Protein AF-A0A494RD10-F1 (afdb_monomer_lite)

Sequence (388 aa):
MNKKLLAGLNESQRDALVPYYLHHVIPGRGLGALASKIKTAEDLYEYLLLDPKVSGQIKTSRIAEAVASTQLYLHRCREQLEPDTVQSAMENASRENGYFSRWNAYNKRYSTWAGLQRLLYYPASYIDPELRYSKTQLFEELETAINQGRITEERAEQAFSQYVSGLRKVLDIRYDAGYQVEPAGERGVAYFLGSIPSTPGEYYWRRVDKTDYGDNSRVRNPASWSQWLKIDAPLQPMQGTVPAIVYFANRLHVLCIHEYPSDAINVGSEVGTLAQAKNIRELQIATLRPNGQWNIRNWPVGINVDGVFAAELRNDLQDPAPKLGVFTRTSKGINVIRFSKILQALDSPEDIIISGVAYNNRNFPDYYDIPVLQPLVWQPPVPPVYIF

pLDDT: mean 82.88, std 15.18, range [37.0, 96.94]

Secondary structure (DSSP, 8-state):
--HHHHHHHHHHHHHHHHHHIIIIITGGGT-GGGTTT--SHHHHHHHHTS-TT--TT----HHHHHHHHHHHHHHHHHTT-STT--HHHHHHHHSTTSTTTTIIIIITSHHHHHHHHHHHH-GGGG--GGG-SS--HHHHHHHHHHTSSS--HHHHHHHHHHHHHHHHHHHTPEEEEEEEPSSTTTTS-EEEEEE-TTSTT-EEEEEE----S-TT--S--GGGBPPPEE--S---PPTT-PPEEEEETTEEEEEEEEEEEEEEEEEEETTEEEEEEEEEEEEEEEEE-TTS-EEEEEEE--S--SEEEEEEEE-BTTB-S-EEEEEEEETTEEEEEEE-TT--B-S-TTS-B--------EEETTTEEEEEE-PEEP-PPPPP----

Radius of gyration: 34.54 Å; chains: 1; bounding box: 75×84×114 Å

Foldseek 3Di:
DDLVVQQVVLLVVLVVVQQCCLPPVLVVVPPPPLNVVQRDQVSVCLVVVHRSNDTSPDDDDPVRSVLSSVLSVVVCVLVVVDPPPPVVVSCQQCPVVHVVVCCVQAVSDPVSVVVVVCCVVPVVVVDDVVPDPQDDPLVVQLVVQCPPPDHDPVSNVVSVVSSVVVVVLQVQWDWAAKEFEPVPDPFTKMKTKTDRPVDPQKIWMKIFHGAPPDDPPPDGDPVRIHGIDTQPDRDAADPPEGWEWEQDLNKIKIKHKHKDFDDWDFDDDPPDTDTDTDIFIWMWIWIQDPVRHIDIDIGGLVDDFPYKYWAWEADPVVDRAIWIWIWTQDPVAIFTWTAHSVRDTPDHNPPGHDDDDDFDFDAPVPPDRHTYHYHDYDDPDDPPPPPD

Structure (mmCIF, N/CA/C/O backbone):
data_AF-A0A494RD10-F1
#
_entry.id   AF-A0A494RD10-F1
#
loop_
_atom_site.group_PDB
_atom_site.id
_atom_site.type_symbol
_atom_site.label_atom_id
_atom_site.label_alt_id
_atom_site.label_comp_id
_atom_site.label_asym_id
_atom_site.label_entity_id
_atom_site.label_seq_id
_atom_site.pdbx_PDB_ins_code
_atom_site.Cartn_x
_atom_site.Cartn_y
_atom_site.Cartn_z
_atom_site.occupancy
_atom_site.B_iso_or_equiv
_atom_site.auth_seq_id
_atom_site.auth_comp_id
_atom_site.auth_asym_id
_atom_site.auth_atom_id
_atom_site.pdbx_PDB_model_num
ATOM 1 N N . MET A 1 1 ? 27.546 -16.273 -54.805 1.00 58.44 1 MET A N 1
ATOM 2 C CA . MET A 1 1 ? 28.533 -15.328 -54.231 1.00 58.44 1 MET A CA 1
ATOM 3 C C . MET A 1 1 ? 29.003 -15.871 -52.883 1.00 58.44 1 MET A C 1
ATOM 5 O O . MET A 1 1 ? 28.160 -16.217 -52.061 1.00 58.44 1 MET A O 1
ATOM 9 N N . ASN A 1 2 ? 30.311 -16.058 -52.682 1.00 83.56 2 ASN A N 1
ATOM 10 C CA . ASN A 1 2 ? 30.854 -16.709 -51.484 1.00 83.56 2 ASN A CA 1
ATOM 11 C C . ASN A 1 2 ? 30.724 -15.774 -50.263 1.00 83.56 2 ASN A C 1
ATOM 13 O O . ASN A 1 2 ? 31.417 -14.763 -50.181 1.00 83.56 2 ASN A O 1
ATOM 17 N N . LYS A 1 3 ? 29.827 -16.100 -49.320 1.00 80.94 3 LYS A N 1
ATOM 18 C CA . LYS A 1 3 ? 29.556 -15.285 -48.117 1.00 80.94 3 LYS A CA 1
ATOM 19 C C . LYS A 1 3 ? 30.811 -15.039 -47.272 1.00 80.94 3 LYS A C 1
ATOM 21 O O . LYS A 1 3 ? 30.938 -13.974 -46.682 1.00 80.94 3 LYS A O 1
ATOM 26 N N . LYS A 1 4 ? 31.747 -15.994 -47.254 1.00 83.94 4 LYS A N 1
ATOM 27 C CA . LYS A 1 4 ? 33.015 -15.883 -46.523 1.00 83.94 4 LYS A CA 1
ATOM 28 C C . LYS A 1 4 ? 33.962 -14.872 -47.177 1.00 83.94 4 LYS A C 1
ATOM 30 O O . LYS A 1 4 ? 34.596 -14.099 -46.472 1.00 83.94 4 LYS A O 1
ATOM 35 N N . LEU A 1 5 ? 34.003 -14.841 -48.512 1.00 87.00 5 LEU A N 1
ATOM 36 C CA . LEU A 1 5 ? 34.781 -13.857 -49.274 1.00 87.00 5 LEU A CA 1
ATOM 37 C C . LEU A 1 5 ? 34.260 -12.433 -49.025 1.00 87.00 5 LEU A C 1
ATOM 39 O O . LEU A 1 5 ? 35.040 -11.538 -48.731 1.00 87.00 5 LEU A O 1
ATOM 43 N N . LEU A 1 6 ? 32.940 -12.235 -49.103 1.00 87.38 6 LEU A N 1
ATOM 44 C CA . LEU A 1 6 ? 32.309 -10.936 -48.841 1.00 87.38 6 LEU A CA 1
ATOM 45 C C . LEU A 1 6 ? 32.552 -10.438 -47.413 1.00 87.38 6 LEU A C 1
ATOM 47 O O . LEU A 1 6 ? 32.865 -9.267 -47.227 1.00 87.38 6 LEU A O 1
ATOM 51 N N . ALA A 1 7 ? 32.430 -11.320 -46.416 1.00 87.94 7 ALA A N 1
ATOM 52 C CA . ALA A 1 7 ? 32.723 -10.972 -45.029 1.00 87.94 7 ALA A CA 1
ATOM 53 C C . ALA A 1 7 ? 34.183 -10.516 -44.862 1.00 87.94 7 ALA A C 1
ATOM 55 O O . ALA A 1 7 ? 34.418 -9.463 -44.279 1.00 87.94 7 ALA A O 1
ATOM 56 N N . GLY A 1 8 ? 35.139 -11.241 -45.459 1.00 90.12 8 GLY A N 1
ATOM 57 C CA . GLY A 1 8 ? 36.556 -10.866 -45.419 1.00 90.12 8 GLY A CA 1
ATOM 58 C C . GLY A 1 8 ? 36.870 -9.546 -46.135 1.00 90.12 8 GLY A C 1
ATOM 59 O O . GLY A 1 8 ? 37.685 -8.764 -45.650 1.00 90.12 8 GLY A O 1
ATOM 60 N N . LEU A 1 9 ? 36.195 -9.256 -47.256 1.00 90.81 9 LEU A N 1
ATOM 61 C CA . LEU A 1 9 ? 36.323 -7.968 -47.949 1.00 90.81 9 LEU A CA 1
ATOM 62 C C . LEU A 1 9 ? 35.799 -6.807 -47.096 1.00 90.81 9 LEU A C 1
ATOM 64 O O . LEU A 1 9 ? 36.468 -5.782 -47.001 1.00 90.81 9 LEU A O 1
ATOM 68 N N . ASN A 1 10 ? 34.643 -6.970 -46.450 1.00 90.56 10 ASN A N 1
ATOM 69 C CA . ASN A 1 10 ? 34.075 -5.944 -45.572 1.00 90.56 10 ASN A CA 1
ATOM 70 C C . ASN A 1 10 ? 34.966 -5.684 -44.348 1.00 90.56 10 ASN A C 1
ATOM 72 O O . ASN A 1 10 ? 35.159 -4.532 -43.969 1.00 90.56 10 ASN A O 1
ATOM 76 N N . GLU A 1 11 ? 35.536 -6.734 -43.753 1.00 92.00 11 GLU A N 1
ATOM 77 C CA . GLU A 1 11 ? 36.490 -6.613 -42.643 1.00 92.00 11 GLU A CA 1
ATOM 78 C C . GLU A 1 11 ? 37.768 -5.889 -43.087 1.00 92.00 11 GLU A C 1
ATOM 80 O O . GLU A 1 11 ? 38.191 -4.946 -42.427 1.00 92.00 11 GLU A O 1
ATOM 85 N N . SER A 1 12 ? 38.311 -6.220 -44.264 1.00 92.19 12 SER A N 1
ATOM 86 C CA . SER A 1 12 ? 39.482 -5.522 -44.821 1.00 92.19 12 SER A CA 1
ATOM 87 C C . SER A 1 12 ? 39.195 -4.045 -45.130 1.00 92.19 12 SER A C 1
ATOM 89 O O . SER A 1 12 ? 40.034 -3.181 -44.885 1.00 92.19 12 SER A O 1
ATOM 91 N N . GLN A 1 13 ? 38.002 -3.729 -45.649 1.00 92.75 13 GLN A N 1
ATOM 92 C CA . GLN A 1 13 ? 37.574 -2.344 -45.882 1.00 92.75 13 GLN A CA 1
ATOM 93 C C . GLN A 1 13 ? 37.450 -1.567 -44.572 1.00 92.75 13 GLN A C 1
ATOM 95 O O . GLN A 1 13 ? 37.947 -0.450 -44.473 1.00 92.75 13 GLN A O 1
ATOM 100 N N . ARG A 1 14 ? 36.817 -2.157 -43.558 1.00 92.69 14 ARG A N 1
ATOM 101 C CA . ARG A 1 14 ? 36.695 -1.592 -42.210 1.00 92.69 14 ARG A CA 1
ATOM 102 C C . ARG A 1 14 ? 38.068 -1.319 -41.594 1.00 92.69 14 ARG A C 1
ATOM 104 O O . ARG A 1 14 ? 38.297 -0.210 -41.117 1.00 92.69 14 ARG A O 1
ATOM 111 N N . ASP A 1 15 ? 38.986 -2.280 -41.673 1.00 92.50 15 ASP A N 1
ATOM 112 C CA . ASP A 1 15 ? 40.338 -2.172 -41.112 1.00 92.50 15 ASP A CA 1
ATOM 113 C C . ASP A 1 15 ? 41.172 -1.073 -41.792 1.00 92.50 15 ASP A C 1
ATOM 115 O O . ASP A 1 15 ? 42.041 -0.482 -41.156 1.00 92.50 15 ASP A O 1
ATOM 119 N N . ALA A 1 16 ? 40.875 -0.736 -43.052 1.00 93.44 16 ALA A N 1
ATOM 120 C CA . ALA A 1 16 ? 41.459 0.416 -43.740 1.00 93.44 16 ALA A CA 1
ATOM 121 C C . ALA A 1 16 ? 40.743 1.742 -43.406 1.00 93.44 16 ALA A C 1
ATOM 123 O O . ALA A 1 16 ? 41.389 2.773 -43.202 1.00 93.44 16 ALA A O 1
ATOM 124 N N . LEU A 1 17 ? 39.407 1.731 -43.343 1.00 93.94 17 LEU A N 1
ATOM 125 C CA . LEU A 1 17 ? 38.590 2.930 -43.140 1.00 93.94 17 LEU A CA 1
ATOM 126 C C . LEU A 1 17 ? 38.679 3.481 -41.716 1.00 93.94 17 LEU A C 1
ATOM 128 O O . LEU A 1 17 ? 38.661 4.698 -41.552 1.00 93.94 17 LEU A O 1
ATOM 132 N N . VAL A 1 18 ? 38.789 2.631 -40.692 1.00 94.31 18 VAL A N 1
ATOM 133 C CA . VAL A 1 18 ? 38.842 3.074 -39.288 1.00 94.31 18 VAL A CA 1
ATOM 134 C C . VAL A 1 18 ? 40.085 3.934 -39.011 1.00 94.31 18 VAL A C 1
ATOM 136 O O . VAL A 1 18 ? 39.915 5.072 -38.564 1.00 94.31 18 VAL A O 1
ATOM 139 N N . PRO A 1 19 ? 41.323 3.492 -39.327 1.00 93.56 19 PRO A N 1
ATOM 140 C CA . PRO A 1 19 ? 42.505 4.340 -39.196 1.00 93.56 19 PRO A CA 1
ATOM 141 C C . PRO A 1 19 ? 42.425 5.600 -40.059 1.00 93.56 19 PRO A C 1
ATOM 143 O O . PRO A 1 19 ? 42.775 6.678 -39.580 1.00 93.56 19 PRO A O 1
ATOM 146 N N . TYR A 1 20 ? 41.934 5.494 -41.299 1.00 93.94 20 TYR A N 1
ATOM 147 C CA . TYR A 1 20 ? 41.778 6.649 -42.185 1.00 93.94 20 TYR A CA 1
ATOM 148 C C . TYR A 1 20 ? 40.839 7.707 -41.586 1.00 93.94 20 TYR A C 1
ATOM 150 O O . TYR A 1 20 ? 41.172 8.892 -41.550 1.00 93.94 20 TYR A O 1
ATOM 158 N N . TYR A 1 21 ? 39.688 7.281 -41.062 1.00 93.00 21 TYR A N 1
ATOM 159 C CA . TYR A 1 21 ? 38.696 8.165 -40.458 1.00 93.00 21 TYR A CA 1
ATOM 160 C C . TYR A 1 21 ? 39.247 8.868 -39.211 1.00 93.00 21 TYR A C 1
ATOM 162 O O . TYR A 1 21 ? 39.090 10.082 -39.071 1.00 93.00 21 TYR A O 1
ATOM 170 N N . LEU A 1 22 ? 39.951 8.128 -38.346 1.00 92.94 22 LEU A N 1
ATOM 171 C CA . LEU A 1 22 ? 40.599 8.671 -37.149 1.00 92.94 22 LEU A CA 1
ATOM 172 C C . LEU A 1 22 ? 41.666 9.726 -37.485 1.00 92.94 22 LEU A C 1
ATOM 174 O O . LEU A 1 22 ? 41.687 10.785 -36.865 1.00 92.94 22 LEU A O 1
ATOM 178 N N . HIS A 1 23 ? 42.529 9.470 -38.474 1.00 91.38 23 HIS A N 1
ATOM 179 C CA . HIS A 1 23 ? 43.667 10.350 -38.771 1.00 91.38 23 HIS A CA 1
ATOM 180 C C . HIS A 1 23 ? 43.315 11.539 -39.668 1.00 91.38 23 HIS A C 1
ATOM 182 O O . HIS A 1 23 ? 43.896 12.610 -39.509 1.00 91.38 23 HIS A O 1
ATOM 188 N N . HIS A 1 24 ? 42.390 11.370 -40.616 1.00 89.62 24 HIS A N 1
ATOM 189 C CA . HIS A 1 24 ? 42.129 12.385 -41.640 1.00 89.62 24 HIS A CA 1
ATOM 190 C C . HIS A 1 24 ? 40.768 13.068 -41.504 1.00 89.62 24 HIS A C 1
ATOM 192 O O . HIS A 1 24 ? 40.655 14.247 -41.833 1.00 89.62 24 HIS A O 1
ATOM 198 N N . VAL A 1 25 ? 39.737 12.372 -41.011 1.00 91.12 25 VAL A N 1
ATOM 199 C CA . VAL A 1 25 ? 38.366 12.913 -40.983 1.00 91.12 25 VAL A CA 1
ATOM 200 C C . VAL A 1 25 ? 38.043 13.573 -39.645 1.00 91.12 25 VAL A C 1
ATOM 202 O O . VAL A 1 25 ? 37.532 14.692 -39.633 1.00 91.12 25 VAL A O 1
ATOM 205 N N . ILE A 1 26 ? 38.368 12.932 -38.516 1.00 91.38 26 ILE A N 1
ATOM 206 C CA . ILE A 1 26 ? 38.099 13.475 -37.171 1.00 91.38 26 ILE A CA 1
ATOM 207 C C . ILE A 1 26 ? 38.718 14.872 -36.957 1.00 91.38 26 ILE A C 1
ATOM 209 O O . ILE A 1 26 ? 37.979 15.761 -36.519 1.00 91.38 26 ILE A O 1
ATOM 213 N N . PRO A 1 27 ? 39.997 15.137 -37.311 1.00 87.62 27 PRO A N 1
ATOM 214 C CA . PRO A 1 27 ? 40.589 16.466 -37.126 1.00 87.62 27 PRO A CA 1
ATOM 215 C C . PRO A 1 27 ? 39.910 17.561 -37.961 1.00 87.62 27 PRO A C 1
ATOM 217 O O . PRO A 1 27 ? 39.819 18.705 -37.521 1.00 87.62 27 PRO A O 1
ATOM 220 N N . GLY A 1 28 ? 39.398 17.215 -39.149 1.00 85.44 28 GLY A N 1
ATOM 221 C CA . GLY A 1 28 ? 38.741 18.145 -40.073 1.00 85.44 28 GLY A CA 1
ATOM 222 C C . GLY A 1 28 ? 37.249 18.378 -39.805 1.00 85.44 28 GLY A C 1
ATOM 223 O O . GLY A 1 28 ? 36.651 19.252 -40.425 1.00 85.44 28 GLY A O 1
ATOM 224 N N . ARG A 1 29 ? 36.627 17.627 -38.884 1.00 85.69 29 ARG A N 1
ATOM 225 C CA . ARG A 1 29 ? 35.170 17.654 -38.639 1.00 85.69 29 ARG A CA 1
ATOM 226 C C . ARG A 1 29 ? 34.706 18.814 -37.741 1.00 85.69 29 ARG A C 1
ATOM 228 O O . ARG A 1 29 ? 33.520 18.919 -37.446 1.00 85.69 29 ARG A O 1
ATOM 235 N N . GLY A 1 30 ? 35.618 19.679 -37.290 1.00 83.12 30 GLY A N 1
ATOM 236 C CA . GLY A 1 30 ? 35.273 20.849 -36.470 1.00 83.12 30 GLY A CA 1
ATOM 237 C C . GLY A 1 30 ? 34.818 20.509 -35.044 1.00 83.12 30 GLY A C 1
ATOM 238 O O . GLY A 1 30 ? 34.030 21.243 -34.463 1.00 83.12 30 GLY A O 1
ATOM 239 N N . LEU A 1 31 ? 35.308 19.404 -34.467 1.00 82.69 31 LEU A N 1
ATOM 240 C CA . LEU A 1 31 ? 34.894 18.907 -33.141 1.00 82.69 31 LEU A CA 1
ATOM 241 C C . LEU A 1 31 ? 35.608 19.588 -31.954 1.00 82.69 31 LEU A C 1
ATOM 243 O O . LEU A 1 31 ? 35.460 19.159 -30.810 1.00 82.69 31 LEU A O 1
ATOM 247 N N . GLY A 1 32 ? 36.422 20.617 -32.204 1.00 84.56 32 GLY A N 1
ATOM 248 C CA . GLY A 1 32 ? 37.164 21.337 -31.166 1.00 84.56 32 GLY A CA 1
ATOM 249 C C . GLY A 1 32 ? 38.011 20.410 -30.282 1.00 84.56 32 GLY A C 1
ATOM 250 O O . GLY A 1 32 ? 38.731 19.544 -30.778 1.00 84.56 32 GLY A O 1
ATOM 251 N N . ALA A 1 33 ? 37.899 20.567 -28.960 1.00 82.81 33 ALA A N 1
ATOM 252 C CA . ALA A 1 33 ? 38.636 19.771 -27.974 1.00 82.81 33 ALA A CA 1
ATOM 253 C C . ALA A 1 33 ? 38.238 18.281 -27.929 1.00 82.81 33 ALA A C 1
ATOM 255 O O . ALA A 1 33 ? 38.938 17.487 -27.305 1.00 82.81 33 ALA A O 1
ATOM 256 N N . LEU A 1 34 ? 37.134 17.877 -28.570 1.00 83.81 34 LEU A N 1
ATOM 257 C CA . LEU A 1 34 ? 36.736 16.469 -28.655 1.00 83.81 34 LEU A CA 1
ATOM 258 C C . LEU A 1 34 ? 37.581 15.701 -29.684 1.00 83.81 34 LEU A C 1
ATOM 260 O O . LEU A 1 34 ? 37.866 14.524 -29.479 1.00 83.81 34 LEU A O 1
ATOM 264 N N . ALA A 1 35 ? 38.056 16.365 -30.747 1.00 86.25 35 ALA A N 1
ATOM 265 C CA . ALA A 1 35 ? 38.885 15.730 -31.778 1.00 86.25 35 ALA A CA 1
ATOM 266 C C . ALA A 1 35 ? 40.184 15.138 -31.207 1.00 86.25 35 ALA A C 1
ATOM 268 O O . ALA A 1 35 ? 40.652 14.107 -31.676 1.00 86.25 35 ALA A O 1
ATOM 269 N N . SER A 1 36 ? 40.753 15.758 -30.167 1.00 85.94 36 SER A N 1
ATOM 270 C CA . SER A 1 36 ? 41.973 15.272 -29.513 1.00 85.94 36 SER A CA 1
ATOM 271 C C . SER A 1 36 ? 41.735 14.098 -28.558 1.00 85.94 36 SER A C 1
ATOM 273 O O . SER A 1 36 ? 42.706 13.461 -28.147 1.00 85.94 36 SER A O 1
ATOM 275 N N . LYS A 1 37 ? 40.476 13.804 -28.206 1.00 87.75 37 LYS A N 1
ATOM 276 C CA . LYS A 1 37 ? 40.092 12.681 -27.337 1.00 87.75 37 LYS A CA 1
ATOM 277 C C . LYS A 1 37 ? 39.806 11.399 -28.120 1.00 87.75 37 LYS A C 1
ATOM 279 O O . LYS A 1 37 ? 40.007 10.325 -27.576 1.00 87.75 37 LYS A O 1
ATOM 284 N N . ILE A 1 38 ? 39.390 11.502 -29.383 1.00 91.00 38 ILE A N 1
ATOM 285 C CA . ILE A 1 38 ? 39.051 10.348 -30.226 1.00 91.00 38 ILE A CA 1
ATOM 286 C C . ILE A 1 38 ? 40.318 9.835 -30.922 1.00 91.00 38 ILE A C 1
ATOM 288 O O . ILE A 1 38 ? 40.734 10.392 -31.937 1.00 91.00 38 ILE A O 1
ATOM 292 N N . LYS A 1 39 ? 40.952 8.788 -30.379 1.00 90.94 39 LYS A N 1
ATOM 293 C CA . LYS A 1 39 ? 42.218 8.236 -30.910 1.00 90.94 39 LYS A CA 1
ATOM 294 C C . LYS A 1 39 ? 42.152 6.753 -31.248 1.00 90.94 39 LYS A C 1
ATOM 296 O O . LYS A 1 39 ? 42.963 6.268 -32.034 1.00 90.94 39 LYS A O 1
ATOM 301 N N . THR A 1 40 ? 41.222 6.033 -30.642 1.00 93.19 40 THR A N 1
ATOM 302 C CA . THR A 1 40 ? 41.088 4.583 -30.751 1.00 93.19 40 THR A CA 1
ATOM 303 C C . THR A 1 40 ? 39.788 4.199 -31.451 1.00 93.19 40 THR A C 1
ATOM 305 O O . THR A 1 40 ? 38.878 5.009 -31.634 1.00 93.19 40 THR A O 1
ATOM 308 N N . ALA A 1 41 ? 39.697 2.938 -31.869 1.00 90.06 41 ALA A N 1
ATOM 309 C CA . ALA A 1 41 ? 38.466 2.391 -32.431 1.00 90.06 41 ALA A CA 1
ATOM 310 C C . ALA A 1 41 ? 37.336 2.329 -31.383 1.00 90.06 41 ALA A C 1
ATOM 312 O O . ALA A 1 41 ? 36.172 2.469 -31.742 1.00 90.06 41 ALA A O 1
ATOM 313 N N . GLU A 1 42 ? 37.673 2.171 -30.103 1.00 91.50 42 GLU A N 1
ATOM 314 C CA . GLU A 1 42 ? 36.759 2.308 -28.969 1.00 91.50 42 GLU A CA 1
ATOM 315 C C . GLU A 1 42 ? 36.198 3.730 -28.869 1.00 91.50 42 GLU A C 1
ATOM 317 O O . GLU A 1 42 ? 34.984 3.900 -28.810 1.00 91.50 42 GLU A O 1
ATOM 322 N N . ASP A 1 43 ? 37.045 4.759 -28.956 1.00 91.50 43 ASP A N 1
ATOM 323 C CA . ASP A 1 43 ? 36.565 6.149 -28.941 1.00 91.50 43 ASP A CA 1
ATOM 324 C C . ASP A 1 43 ? 35.660 6.437 -30.149 1.00 91.50 43 ASP A C 1
ATOM 326 O O . ASP A 1 43 ? 34.691 7.192 -30.059 1.00 91.50 43 ASP A O 1
ATOM 330 N N . LEU A 1 44 ? 35.960 5.815 -31.295 1.00 91.88 44 LEU A N 1
ATOM 331 C CA . LEU A 1 44 ? 35.130 5.913 -32.490 1.00 91.88 44 LEU A CA 1
ATOM 332 C C . LEU A 1 44 ? 33.775 5.217 -32.308 1.00 91.88 44 LEU A C 1
ATOM 334 O O . LEU A 1 44 ? 32.770 5.754 -32.771 1.00 91.88 44 LEU A O 1
ATOM 338 N N . TYR A 1 45 ? 33.736 4.068 -31.624 1.00 92.75 45 TYR A N 1
ATOM 339 C CA . TYR A 1 45 ? 32.493 3.401 -31.229 1.00 92.75 45 TYR A CA 1
ATOM 340 C C . TYR A 1 45 ? 31.644 4.302 -30.339 1.00 92.75 45 TYR A C 1
ATOM 342 O O . TYR A 1 45 ? 30.461 4.488 -30.608 1.00 92.75 45 TYR A O 1
ATOM 350 N N . GLU A 1 46 ? 32.247 4.890 -29.310 1.00 91.06 46 GLU A N 1
ATOM 351 C CA . GLU A 1 46 ? 31.543 5.777 -28.390 1.00 91.06 46 GLU A CA 1
ATOM 352 C C . GLU A 1 46 ? 30.984 7.015 -29.094 1.00 91.06 46 GLU A C 1
ATOM 354 O O . GLU A 1 46 ? 29.861 7.432 -28.822 1.00 91.06 46 GLU A O 1
ATOM 359 N N . TYR A 1 47 ? 31.747 7.569 -30.035 1.00 90.94 47 TYR A N 1
ATOM 360 C CA . TYR A 1 47 ? 31.369 8.765 -30.772 1.00 90.94 47 TYR A CA 1
ATOM 361 C C . TYR A 1 47 ? 30.335 8.512 -31.881 1.00 90.94 47 TYR A C 1
ATOM 363 O O . TYR A 1 47 ? 29.417 9.311 -32.069 1.00 90.94 47 TYR A O 1
ATOM 371 N N . LEU A 1 48 ? 30.479 7.427 -32.649 1.00 93.12 48 LEU A N 1
ATOM 372 C CA . LEU A 1 48 ? 29.546 7.072 -33.728 1.00 93.12 48 LEU A CA 1
ATOM 373 C C . LEU A 1 48 ? 28.349 6.253 -33.243 1.00 93.12 48 LEU A C 1
ATOM 375 O O . LEU A 1 48 ? 27.388 6.101 -33.996 1.00 93.12 48 LEU A O 1
ATOM 379 N N . LEU A 1 49 ? 28.409 5.726 -32.016 1.00 94.88 49 LEU A N 1
ATOM 380 C CA . LEU A 1 49 ? 27.418 4.830 -31.415 1.00 94.88 49 LEU A CA 1
ATOM 381 C C . LEU A 1 49 ? 27.232 3.521 -32.205 1.00 94.88 49 LEU A C 1
ATOM 383 O O . LEU A 1 49 ? 26.169 2.899 -32.149 1.00 94.88 49 LEU A O 1
ATOM 387 N N . LEU A 1 50 ? 28.256 3.131 -32.968 1.00 92.69 50 LEU A N 1
ATOM 388 C CA . LEU A 1 50 ? 28.293 1.971 -33.858 1.00 92.69 50 LEU A CA 1
ATOM 389 C C . LEU A 1 50 ? 29.634 1.277 -33.701 1.00 92.69 50 LEU A C 1
ATOM 391 O O . LEU A 1 50 ? 30.667 1.938 -33.771 1.00 92.69 50 LEU A O 1
ATOM 395 N N . ASP A 1 51 ? 29.629 -0.035 -33.483 1.00 90.94 51 ASP A N 1
ATOM 396 C CA . ASP A 1 51 ? 30.856 -0.780 -33.202 1.00 90.94 51 ASP A CA 1
ATOM 397 C C . ASP A 1 51 ? 31.649 -1.037 -34.501 1.00 90.94 51 ASP A C 1
ATOM 399 O O . ASP A 1 51 ? 31.210 -1.809 -35.362 1.00 90.94 51 ASP A O 1
ATOM 403 N N . PRO A 1 52 ? 32.836 -0.417 -34.671 1.00 88.75 52 PRO A N 1
ATOM 404 C CA . PRO A 1 52 ? 33.653 -0.582 -35.859 1.00 88.75 52 PRO A CA 1
ATOM 405 C C . PRO A 1 52 ? 34.495 -1.866 -35.821 1.00 88.75 52 PRO A C 1
ATOM 407 O O . PRO A 1 52 ? 35.317 -2.054 -36.712 1.00 88.75 52 PRO A O 1
ATOM 410 N N . LYS A 1 53 ? 34.349 -2.741 -34.814 1.00 87.88 53 LYS A N 1
ATOM 411 C CA . LYS A 1 53 ? 35.077 -4.018 -34.680 1.00 87.88 53 LYS A CA 1
ATOM 412 C C . LYS A 1 53 ? 34.203 -5.251 -34.930 1.00 87.88 53 LYS A C 1
ATOM 414 O O . LYS A 1 53 ? 34.707 -6.376 -34.899 1.00 87.88 53 LYS A O 1
ATOM 419 N N . VAL A 1 54 ? 32.927 -5.060 -35.261 1.00 89.00 54 VAL A N 1
ATOM 420 C CA . VAL A 1 54 ? 31.973 -6.132 -35.591 1.00 89.00 54 VAL A CA 1
ATOM 421 C C . VAL A 1 54 ? 32.442 -6.933 -36.812 1.00 89.00 54 VAL A C 1
ATOM 423 O O . VAL A 1 54 ? 32.946 -6.369 -37.786 1.00 89.00 54 VAL A O 1
ATOM 426 N N . SER A 1 55 ? 32.282 -8.260 -36.766 1.00 87.06 55 SER A N 1
ATOM 427 C CA . SER A 1 55 ? 32.628 -9.152 -37.881 1.00 87.06 55 SER A CA 1
ATOM 428 C C . SER A 1 55 ? 31.623 -9.057 -39.031 1.00 87.06 55 SER A C 1
ATOM 430 O O . SER A 1 55 ? 30.431 -8.817 -38.829 1.00 87.06 55 SER A O 1
ATOM 432 N N . GLY A 1 56 ? 32.068 -9.353 -40.255 1.00 83.69 56 GLY A N 1
ATOM 433 C CA . GLY A 1 56 ? 31.224 -9.318 -41.456 1.00 83.69 56 GLY A CA 1
ATO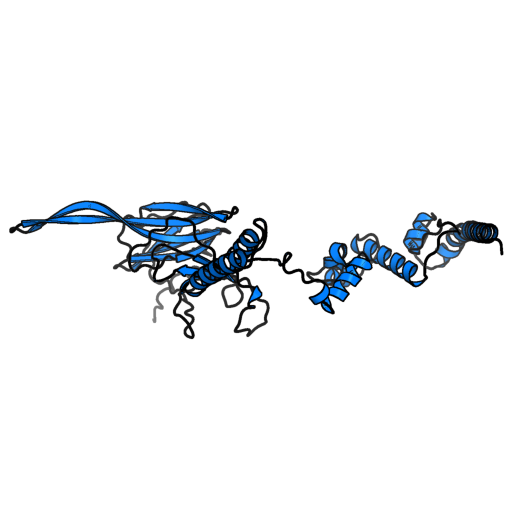M 434 C C . GLY A 1 56 ? 30.128 -10.394 -41.500 1.00 83.69 56 GLY A C 1
ATOM 435 O O . GLY A 1 56 ? 29.372 -10.474 -42.470 1.00 83.69 56 GLY A O 1
ATOM 436 N N . GLN A 1 57 ? 30.051 -11.250 -40.477 1.00 84.50 57 GLN A N 1
ATOM 437 C CA . GLN A 1 57 ? 29.077 -12.337 -40.364 1.00 84.50 57 GLN A CA 1
ATOM 438 C C . GLN A 1 57 ? 27.842 -11.956 -39.537 1.00 84.50 57 GLN A C 1
ATOM 440 O O . GLN A 1 57 ? 26.804 -12.613 -39.664 1.00 84.50 57 GLN A O 1
ATOM 445 N N . ILE A 1 58 ? 27.936 -10.910 -38.710 1.00 86.75 58 ILE A N 1
ATOM 446 C CA . ILE A 1 58 ? 26.835 -10.445 -37.863 1.00 86.75 58 ILE A CA 1
ATOM 447 C C . ILE A 1 58 ? 25.782 -9.754 -38.732 1.00 86.75 58 ILE A C 1
ATOM 449 O O . ILE A 1 58 ? 26.090 -8.992 -39.647 1.00 86.75 58 ILE A O 1
ATOM 453 N N . LYS A 1 59 ? 24.509 -10.050 -38.461 1.00 89.31 59 LYS A N 1
ATOM 454 C CA . LYS A 1 59 ? 23.372 -9.485 -39.189 1.00 89.31 59 LYS A CA 1
ATOM 455 C C . LYS A 1 59 ? 22.464 -8.731 -38.235 1.00 89.31 59 LYS A C 1
ATOM 457 O O . LYS A 1 59 ? 21.976 -9.301 -37.267 1.00 89.31 59 LYS A O 1
ATOM 462 N N . THR A 1 60 ? 22.193 -7.482 -38.580 1.00 92.06 60 THR A N 1
ATOM 463 C CA . THR A 1 60 ? 21.261 -6.590 -37.887 1.00 92.06 60 THR A CA 1
ATOM 464 C C . THR A 1 60 ? 20.338 -5.936 -38.917 1.00 92.06 60 THR A C 1
ATOM 466 O O . THR A 1 60 ? 20.665 -5.872 -40.107 1.00 92.06 60 THR A O 1
ATOM 469 N N . SER A 1 61 ? 19.163 -5.476 -38.490 1.00 95.62 61 SER A N 1
ATOM 470 C CA . SER A 1 61 ? 18.314 -4.630 -39.333 1.00 95.62 61 SER A CA 1
ATOM 471 C C . SER A 1 61 ? 18.690 -3.165 -39.116 1.00 95.62 61 SER A C 1
ATOM 473 O O . SER A 1 61 ? 19.143 -2.791 -38.039 1.00 95.62 61 SER A O 1
ATOM 475 N N . ARG A 1 62 ? 18.460 -2.305 -40.115 1.00 95.12 62 ARG A N 1
ATOM 476 C CA . ARG A 1 62 ? 18.767 -0.867 -39.985 1.00 95.12 62 ARG A CA 1
ATOM 477 C C . ARG A 1 62 ? 18.051 -0.221 -38.795 1.00 95.12 62 ARG A C 1
ATOM 479 O O . ARG A 1 62 ? 18.627 0.622 -38.122 1.00 95.12 62 ARG A O 1
ATOM 486 N N . ILE A 1 63 ? 16.807 -0.631 -38.539 1.00 96.06 63 ILE A N 1
ATOM 487 C CA . ILE A 1 63 ? 16.014 -0.116 -37.417 1.00 96.06 63 ILE A CA 1
ATOM 488 C C . ILE A 1 63 ? 16.577 -0.627 -36.089 1.00 96.06 63 ILE A C 1
ATOM 490 O O . ILE A 1 63 ? 16.705 0.158 -35.158 1.00 96.06 63 ILE A O 1
ATOM 494 N N . ALA A 1 64 ? 16.933 -1.913 -35.996 1.00 93.94 64 ALA A N 1
ATOM 495 C CA . ALA A 1 64 ? 17.499 -2.474 -34.770 1.00 93.94 64 ALA A CA 1
ATOM 496 C C . ALA A 1 64 ? 18.820 -1.788 -34.395 1.00 93.94 64 ALA A C 1
ATOM 498 O O . ALA A 1 64 ? 19.007 -1.436 -33.234 1.00 93.94 64 ALA A O 1
ATOM 499 N N . GLU A 1 65 ? 19.677 -1.529 -35.383 1.00 94.69 65 GLU A N 1
ATOM 500 C CA . GLU A 1 65 ? 20.940 -0.824 -35.168 1.00 94.69 65 GLU A CA 1
ATOM 501 C C . GLU A 1 65 ? 20.718 0.629 -34.729 1.00 94.69 65 GLU A C 1
ATOM 503 O O . GLU A 1 65 ? 21.265 1.059 -33.719 1.00 94.69 65 GLU A O 1
ATOM 508 N N . ALA A 1 66 ? 19.830 1.367 -35.406 1.00 95.25 66 ALA A N 1
ATOM 509 C CA . ALA A 1 66 ? 19.494 2.738 -35.016 1.00 95.25 66 ALA A CA 1
ATOM 510 C C . ALA A 1 66 ? 18.912 2.818 -33.592 1.00 95.25 66 ALA A C 1
ATOM 512 O O . ALA A 1 66 ? 19.217 3.747 -32.839 1.00 95.25 66 ALA A O 1
ATOM 513 N N . VAL A 1 67 ? 18.091 1.836 -33.200 1.00 95.12 67 VAL A N 1
ATOM 514 C CA . VAL A 1 67 ? 17.567 1.723 -31.832 1.00 95.12 67 VAL A CA 1
ATOM 515 C C . VAL A 1 67 ? 18.697 1.468 -30.835 1.00 95.12 67 VAL A C 1
ATOM 517 O O . VAL A 1 67 ? 18.727 2.135 -29.802 1.00 95.12 67 VAL A O 1
ATOM 520 N N . ALA A 1 68 ? 19.635 0.566 -31.137 1.00 94.38 68 ALA A N 1
ATOM 521 C CA . ALA A 1 68 ? 20.776 0.278 -30.269 1.00 94.38 68 ALA A CA 1
ATOM 522 C C . ALA A 1 68 ? 21.673 1.513 -30.076 1.00 94.38 68 ALA A C 1
ATOM 524 O O . ALA A 1 68 ? 21.968 1.876 -28.936 1.00 94.38 68 ALA A O 1
ATOM 525 N N . SER A 1 69 ? 22.012 2.222 -31.158 1.00 96.12 69 SER A N 1
ATOM 526 C CA . SER A 1 69 ? 22.780 3.473 -31.100 1.00 96.12 69 SER A CA 1
ATOM 527 C C . SER A 1 69 ? 22.069 4.545 -30.268 1.00 96.12 69 SER A C 1
ATOM 529 O O . SER A 1 69 ? 22.674 5.174 -29.401 1.00 96.12 69 SER A O 1
ATOM 531 N N . THR A 1 70 ? 20.757 4.715 -30.467 1.00 94.75 70 THR A N 1
ATOM 532 C CA . THR A 1 70 ? 19.954 5.685 -29.702 1.00 94.75 70 THR A CA 1
ATOM 533 C C . THR A 1 70 ? 19.893 5.315 -28.218 1.00 94.75 70 THR A C 1
ATOM 535 O O . THR A 1 70 ? 20.013 6.182 -27.354 1.00 94.75 70 THR A O 1
ATOM 538 N N . GLN A 1 71 ? 19.731 4.029 -27.895 1.00 94.69 71 GLN A N 1
ATOM 539 C CA . GLN A 1 71 ? 19.716 3.544 -26.513 1.00 94.69 71 GLN A CA 1
ATOM 540 C C . GLN A 1 71 ? 21.060 3.753 -25.815 1.00 94.69 71 GLN A C 1
ATOM 542 O O . GLN A 1 71 ? 21.074 4.153 -24.649 1.00 94.69 71 GLN A O 1
ATOM 547 N N . LEU A 1 72 ? 22.170 3.507 -26.517 1.00 94.56 72 LEU A N 1
ATOM 548 C CA . LEU A 1 72 ? 23.515 3.760 -26.011 1.00 94.56 72 LEU A CA 1
ATOM 549 C C . LEU A 1 72 ? 23.705 5.246 -25.695 1.00 94.56 72 LEU A C 1
ATOM 551 O O . LEU A 1 72 ? 24.113 5.576 -24.584 1.00 94.56 72 LEU A O 1
ATOM 555 N N . TYR A 1 73 ? 23.335 6.130 -26.622 1.00 94.56 73 TYR A N 1
ATOM 556 C CA . TYR A 1 73 ? 23.418 7.576 -26.418 1.00 94.56 73 TYR A CA 1
ATOM 557 C C . TYR A 1 73 ? 22.595 8.043 -25.218 1.00 94.56 73 TYR A C 1
ATOM 559 O O . TYR A 1 73 ? 23.120 8.680 -24.311 1.00 94.56 73 TYR A O 1
ATOM 567 N N . LEU A 1 74 ? 21.317 7.656 -25.155 1.00 93.88 74 LEU A N 1
ATOM 568 C CA . LEU A 1 74 ? 20.438 8.021 -24.042 1.00 93.88 74 LEU A CA 1
ATOM 569 C C . LEU A 1 74 ? 20.968 7.513 -22.697 1.00 93.88 74 LEU A C 1
ATOM 571 O O . LEU A 1 74 ? 20.842 8.203 -21.685 1.00 93.88 74 LEU A O 1
ATOM 575 N N . HIS A 1 75 ? 21.575 6.323 -22.676 1.00 93.31 75 HIS A N 1
ATOM 576 C CA . HIS A 1 75 ? 22.213 5.809 -21.473 1.00 93.31 75 HIS A CA 1
ATOM 577 C C . HIS A 1 75 ? 23.419 6.662 -21.071 1.00 93.31 75 HIS A C 1
ATOM 579 O O . HIS A 1 75 ? 23.507 7.042 -19.908 1.00 93.31 75 HIS A O 1
ATOM 585 N N . ARG A 1 76 ? 24.295 7.016 -22.018 1.00 92.88 76 ARG A N 1
ATOM 586 C CA . ARG A 1 76 ? 25.474 7.860 -21.774 1.00 92.88 76 ARG A CA 1
ATOM 587 C C . ARG A 1 76 ? 25.093 9.269 -21.311 1.00 92.88 76 ARG A C 1
ATOM 589 O O . ARG A 1 76 ? 25.684 9.755 -20.353 1.00 92.88 76 ARG A O 1
ATOM 596 N N . CYS A 1 77 ? 24.056 9.882 -21.889 1.00 92.25 77 CYS A N 1
ATOM 597 C CA . CYS A 1 77 ? 23.515 11.158 -21.404 1.00 92.25 77 CYS A CA 1
ATOM 598 C C . CYS A 1 77 ? 23.019 11.054 -19.959 1.00 92.25 77 CYS A C 1
ATOM 600 O O . CYS A 1 77 ? 23.299 11.928 -19.143 1.00 92.25 77 CYS A O 1
ATOM 602 N N . ARG A 1 78 ? 22.286 9.984 -19.624 1.00 90.62 78 ARG A N 1
ATOM 603 C CA . ARG A 1 78 ? 21.764 9.771 -18.267 1.00 90.62 78 ARG A CA 1
ATOM 604 C C . ARG A 1 78 ? 22.875 9.583 -17.234 1.00 90.62 78 ARG A C 1
ATOM 606 O O . ARG A 1 78 ? 22.746 10.102 -16.132 1.00 90.62 78 ARG A O 1
ATOM 613 N N . GLU A 1 79 ? 23.942 8.875 -17.594 1.00 91.62 79 GLU A N 1
ATOM 614 C CA . GLU A 1 79 ? 25.123 8.678 -16.740 1.00 91.62 79 GLU A CA 1
ATOM 615 C C . GLU A 1 79 ? 26.094 9.876 -16.772 1.00 91.62 79 GLU A C 1
ATOM 617 O O . GLU A 1 79 ? 27.190 9.785 -16.229 1.00 91.62 79 GLU A O 1
ATOM 622 N N . GLN A 1 80 ? 25.709 10.995 -17.404 1.00 89.62 80 GLN A N 1
ATOM 623 C CA . GLN A 1 80 ? 26.524 12.213 -17.523 1.00 89.62 80 GLN A CA 1
ATOM 624 C C . GLN A 1 80 ? 27.895 11.975 -18.187 1.00 89.62 80 GLN A C 1
ATOM 626 O O . GLN A 1 80 ? 28.868 12.670 -17.904 1.00 89.62 80 GLN A O 1
ATOM 631 N N . LEU A 1 81 ? 27.972 10.986 -19.084 1.00 90.06 81 LEU A N 1
ATOM 632 C CA . LEU A 1 81 ? 29.177 10.669 -19.859 1.00 90.06 81 LEU A CA 1
ATOM 633 C C . LEU A 1 81 ? 29.296 11.525 -21.126 1.00 90.06 81 LEU A C 1
ATOM 635 O O . LEU A 1 81 ? 30.390 11.677 -21.666 1.00 90.06 81 LEU A O 1
ATOM 639 N N . GLU A 1 82 ? 28.177 12.072 -21.606 1.00 89.50 82 GLU A N 1
ATOM 640 C CA . GLU A 1 82 ? 28.161 12.989 -22.746 1.00 89.50 82 GLU A CA 1
ATOM 641 C C . GLU A 1 82 ? 28.415 14.436 -22.296 1.00 89.50 82 GLU A C 1
ATOM 643 O O . GLU A 1 82 ? 27.823 14.879 -21.307 1.00 89.50 82 GLU A O 1
ATOM 648 N N . PRO A 1 83 ? 29.258 15.199 -23.014 1.00 84.44 83 PRO A N 1
ATOM 649 C CA . PRO A 1 83 ? 29.467 16.612 -22.730 1.00 84.44 83 PRO A CA 1
ATOM 650 C C . PRO A 1 83 ? 28.229 17.449 -23.088 1.00 84.44 83 PRO A C 1
ATOM 652 O O . PRO A 1 83 ? 27.454 17.094 -23.976 1.00 84.44 83 PRO A O 1
ATOM 655 N N . ASP A 1 84 ? 28.076 18.590 -22.412 1.00 82.88 84 ASP A N 1
ATOM 656 C CA . ASP A 1 84 ? 27.126 19.659 -22.757 1.00 82.88 84 ASP A CA 1
ATOM 657 C C . ASP A 1 84 ? 25.654 19.220 -22.893 1.00 82.88 84 ASP A C 1
ATOM 659 O O . ASP A 1 84 ? 24.875 19.797 -23.658 1.00 82.88 84 ASP A O 1
ATOM 663 N N . THR A 1 85 ? 25.229 18.209 -22.127 1.00 84.56 85 THR A N 1
ATOM 664 C CA . THR A 1 85 ? 23.813 17.825 -22.073 1.00 84.56 85 THR A CA 1
ATOM 665 C C . THR A 1 85 ? 22.960 18.988 -21.570 1.00 84.56 85 THR A C 1
ATOM 667 O O . THR A 1 85 ? 23.287 19.625 -20.568 1.00 84.56 85 THR A O 1
ATOM 670 N N . VAL A 1 86 ? 21.820 19.236 -22.222 1.00 89.69 86 VAL A N 1
ATOM 671 C CA . VAL A 1 86 ? 20.882 20.287 -21.807 1.00 89.69 86 VAL A CA 1
ATOM 672 C C . VAL A 1 86 ? 20.272 19.922 -20.453 1.00 89.69 86 VAL A C 1
ATOM 674 O O . VAL A 1 86 ? 19.363 19.094 -20.368 1.00 89.69 86 VAL A O 1
ATOM 677 N N . GLN A 1 87 ? 20.762 20.565 -19.395 1.00 86.75 87 GLN A N 1
ATOM 678 C CA . GLN A 1 87 ? 20.412 20.246 -18.011 1.00 86.75 87 GLN A CA 1
ATOM 679 C C . GLN A 1 87 ? 18.897 20.280 -17.759 1.00 86.75 87 GLN A C 1
ATOM 681 O O . GLN A 1 87 ? 18.343 19.350 -17.178 1.00 86.75 87 GLN A O 1
ATOM 686 N N . SER A 1 88 ? 18.196 21.285 -18.288 1.00 90.56 88 SER A N 1
ATOM 687 C CA . SER A 1 88 ? 16.739 21.396 -18.150 1.00 90.56 88 SER A CA 1
ATOM 688 C C . SER A 1 88 ? 15.983 20.237 -18.814 1.00 90.56 88 SER A C 1
ATOM 690 O O . SER A 1 88 ? 14.955 19.792 -18.303 1.00 90.56 88 SER A O 1
ATOM 692 N N . ALA A 1 89 ? 16.484 19.702 -19.932 1.00 88.38 89 ALA A N 1
ATOM 693 C CA . ALA A 1 89 ? 15.898 18.536 -20.590 1.00 88.38 89 ALA A CA 1
ATOM 694 C C . ALA A 1 89 ? 16.131 17.258 -19.769 1.00 88.38 89 ALA A C 1
ATOM 696 O O . ALA A 1 89 ? 15.205 16.463 -19.601 1.00 88.38 89 ALA A O 1
ATOM 697 N N . MET A 1 90 ? 17.334 17.094 -19.208 1.00 90.31 90 MET A N 1
ATOM 698 C CA . MET A 1 90 ? 17.674 15.966 -18.334 1.00 90.31 90 MET A CA 1
ATOM 699 C C . MET A 1 90 ? 16.843 15.972 -17.052 1.00 90.31 90 MET A C 1
ATOM 701 O O . MET A 1 90 ? 16.307 14.932 -16.666 1.00 90.31 90 MET A O 1
ATOM 705 N N . GLU A 1 91 ? 16.672 17.138 -16.430 1.00 89.88 91 GLU A N 1
ATOM 706 C CA . GLU A 1 91 ? 15.816 17.323 -15.259 1.00 89.88 91 GLU A CA 1
ATOM 707 C C . GLU A 1 91 ? 14.367 16.975 -15.581 1.00 89.88 91 GLU A C 1
ATOM 709 O O . GLU A 1 91 ? 13.783 16.133 -14.906 1.00 89.88 91 GLU A O 1
ATOM 714 N N . ASN A 1 92 ? 13.803 17.542 -16.653 1.00 90.44 92 ASN A N 1
ATOM 715 C CA . ASN A 1 92 ? 12.435 17.246 -17.083 1.00 90.44 92 ASN A CA 1
ATOM 716 C C . ASN A 1 92 ? 12.220 15.751 -17.359 1.00 90.44 92 ASN A C 1
ATOM 718 O O . ASN A 1 92 ? 11.213 15.186 -16.934 1.00 90.44 92 ASN A O 1
ATOM 722 N N . ALA A 1 93 ? 13.167 15.094 -18.031 1.00 89.75 93 ALA A N 1
ATOM 723 C CA . ALA A 1 93 ? 13.093 13.664 -18.310 1.00 89.75 93 ALA A CA 1
ATOM 724 C C . ALA A 1 93 ? 13.266 12.795 -17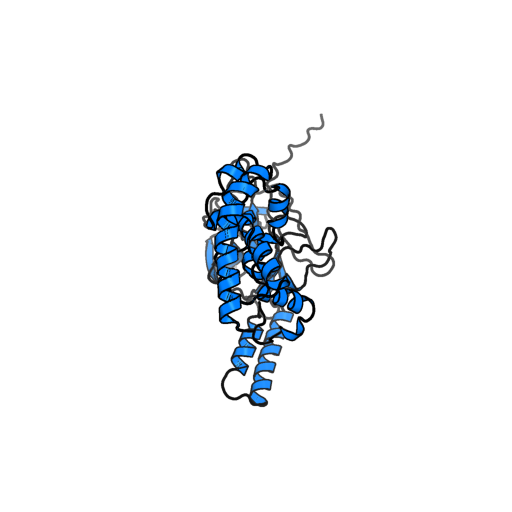.049 1.00 89.75 93 ALA A C 1
ATOM 726 O O . ALA A 1 93 ? 12.744 11.678 -17.009 1.00 89.75 93 ALA A O 1
ATOM 727 N N . SER A 1 94 ? 13.970 13.291 -16.029 1.00 91.06 94 SER A N 1
ATOM 728 C CA . SER A 1 94 ? 14.249 12.580 -14.772 1.00 91.06 94 SER A CA 1
ATOM 729 C C . SER A 1 94 ? 13.229 12.845 -13.664 1.00 91.06 94 SER A C 1
ATOM 731 O O . SER A 1 94 ? 13.284 12.177 -12.632 1.00 91.06 94 SER A O 1
ATOM 733 N N . ARG A 1 95 ? 12.285 13.776 -13.867 1.00 91.00 95 ARG A N 1
ATOM 734 C CA . ARG A 1 95 ? 11.150 13.997 -12.957 1.00 91.00 95 ARG A CA 1
ATOM 735 C C . ARG A 1 95 ? 10.377 12.706 -12.710 1.00 91.00 95 ARG A C 1
ATOM 737 O O . ARG A 1 95 ? 10.402 11.778 -13.521 1.00 91.00 95 ARG A O 1
ATOM 744 N N . GLU A 1 96 ? 9.643 12.676 -11.603 1.00 84.75 96 GLU A N 1
ATOM 745 C CA . GLU A 1 96 ? 8.692 11.607 -11.316 1.00 84.75 96 GLU A CA 1
ATOM 746 C C . GLU A 1 96 ? 7.755 11.396 -12.516 1.00 84.75 96 GLU A C 1
ATOM 748 O O . GLU A 1 96 ? 7.254 12.352 -13.106 1.00 84.75 96 GLU A O 1
ATOM 753 N N . ASN A 1 97 ? 7.573 10.137 -12.924 1.00 83.12 97 ASN A N 1
ATOM 754 C CA . ASN A 1 97 ? 6.843 9.740 -14.135 1.00 83.12 97 ASN A CA 1
ATOM 755 C C . ASN A 1 97 ? 7.435 10.205 -15.483 1.00 83.12 97 ASN A C 1
ATOM 757 O O . ASN A 1 97 ? 6.858 9.902 -16.528 1.00 83.12 97 ASN A O 1
ATOM 761 N N . GLY A 1 98 ? 8.601 10.854 -15.490 1.00 89.06 98 GLY A N 1
ATOM 762 C CA . GLY A 1 98 ? 9.354 11.213 -16.691 1.00 89.06 98 GLY A CA 1
ATOM 763 C C . GLY A 1 98 ? 10.000 10.012 -17.392 1.00 89.06 98 GLY A C 1
ATOM 764 O O . GLY A 1 98 ? 10.058 8.897 -16.862 1.00 89.06 98 GLY A O 1
ATOM 765 N N . TYR A 1 99 ? 10.523 10.231 -18.601 1.00 90.75 99 TYR A N 1
ATOM 766 C CA . TYR A 1 99 ? 11.084 9.167 -19.441 1.00 90.75 99 TYR A CA 1
ATOM 767 C C . TYR A 1 99 ? 12.270 8.429 -18.793 1.00 90.75 99 TYR A C 1
ATOM 769 O O . TYR A 1 99 ? 12.313 7.195 -18.828 1.00 90.75 99 TYR A O 1
ATOM 777 N N . PHE A 1 100 ? 13.207 9.149 -18.162 1.00 93.19 100 PHE A N 1
ATOM 778 C CA . PHE A 1 100 ? 14.365 8.548 -17.494 1.00 93.19 100 PHE A CA 1
ATOM 779 C C . PHE A 1 100 ? 14.037 7.940 -16.133 1.00 93.19 100 PHE A C 1
ATOM 781 O O . PHE A 1 100 ? 14.662 6.943 -15.767 1.00 93.19 100 PHE A O 1
ATOM 788 N N . SER A 1 101 ? 13.012 8.438 -15.429 1.00 91.88 101 SER A N 1
ATOM 789 C CA . SER A 1 101 ? 12.525 7.790 -14.197 1.00 91.88 101 SER A CA 1
ATOM 790 C C . SER A 1 101 ? 12.082 6.340 -14.453 1.00 91.88 101 SER A C 1
ATOM 792 O O . SER A 1 101 ? 12.267 5.457 -13.620 1.00 91.88 101 SER A O 1
ATOM 794 N N . ARG A 1 102 ? 11.588 6.070 -15.670 1.00 92.19 102 ARG A N 1
ATOM 795 C CA . ARG A 1 102 ? 11.126 4.758 -16.147 1.00 92.19 102 ARG A CA 1
ATOM 796 C C . ARG A 1 102 ? 12.162 4.010 -16.993 1.00 92.19 102 ARG A C 1
ATOM 798 O O . ARG A 1 102 ? 11.846 2.954 -17.541 1.00 92.19 102 ARG A O 1
ATOM 805 N N . TRP A 1 103 ? 13.393 4.519 -17.112 1.00 94.06 103 TRP A N 1
ATOM 806 C CA . TRP A 1 103 ? 14.411 3.953 -18.007 1.00 94.06 103 TRP A CA 1
ATOM 807 C C . TRP A 1 103 ? 14.726 2.496 -17.691 1.00 94.06 103 TRP A C 1
ATOM 809 O O . TRP A 1 103 ? 14.534 1.627 -18.535 1.00 94.06 103 TRP A O 1
ATOM 819 N N . ASN A 1 104 ? 15.160 2.219 -16.462 1.00 92.00 104 ASN A N 1
ATOM 820 C CA . ASN A 1 104 ? 15.596 0.878 -16.073 1.00 92.00 104 ASN A CA 1
ATOM 821 C C . ASN A 1 104 ? 14.449 -0.142 -16.095 1.00 92.00 104 ASN A C 1
ATOM 823 O O . ASN A 1 104 ? 14.676 -1.290 -16.464 1.00 92.00 104 ASN A O 1
ATOM 827 N N . ALA A 1 105 ? 13.239 0.283 -15.720 1.00 91.62 105 ALA A N 1
ATOM 828 C CA . ALA A 1 105 ? 12.076 -0.593 -15.637 1.00 91.62 105 ALA A CA 1
ATOM 829 C C . ALA A 1 105 ? 11.444 -0.879 -17.010 1.00 91.62 105 ALA A C 1
ATOM 831 O O . ALA A 1 105 ? 11.071 -2.017 -17.283 1.00 91.62 105 ALA A O 1
ATOM 832 N N . TYR A 1 106 ? 11.337 0.133 -17.881 1.00 93.12 106 TYR A N 1
ATOM 833 C CA . TYR A 1 106 ? 10.521 0.038 -19.096 1.00 93.12 106 TYR A CA 1
ATOM 834 C C . TYR A 1 106 ? 11.236 0.499 -20.366 1.00 93.12 106 TYR A C 1
ATOM 836 O O . TYR A 1 106 ? 11.220 -0.226 -21.358 1.00 93.12 106 TYR A O 1
ATOM 844 N N . ASN A 1 107 ? 11.878 1.670 -20.362 1.00 94.00 107 ASN A N 1
ATOM 845 C CA . ASN A 1 107 ? 12.291 2.321 -21.615 1.00 94.00 107 ASN A CA 1
ATOM 846 C C . ASN A 1 107 ? 13.662 1.866 -22.153 1.00 94.00 107 ASN A C 1
ATOM 848 O O . ASN A 1 107 ? 13.948 2.073 -23.330 1.00 94.00 107 ASN A O 1
ATOM 852 N N . LYS A 1 108 ? 14.502 1.216 -21.332 1.00 93.56 108 LYS A N 1
ATOM 853 C CA . LYS A 1 108 ? 15.849 0.765 -21.728 1.00 93.56 108 LYS A CA 1
ATOM 854 C C . LYS A 1 108 ? 15.826 -0.347 -22.777 1.00 93.56 108 LYS A C 1
ATOM 856 O O . LYS A 1 108 ? 16.750 -0.444 -23.576 1.00 93.56 108 LYS A O 1
ATOM 861 N N . ARG A 1 109 ? 14.816 -1.221 -22.756 1.00 93.88 109 ARG A N 1
ATOM 862 C CA . ARG A 1 109 ? 14.698 -2.361 -23.678 1.00 93.88 109 ARG A CA 1
ATOM 863 C C . ARG A 1 109 ? 13.414 -2.242 -24.482 1.00 93.88 109 ARG A C 1
ATOM 865 O O . ARG A 1 109 ? 12.362 -1.907 -23.947 1.00 93.88 109 ARG A O 1
ATOM 872 N N . TYR A 1 110 ? 13.486 -2.592 -25.765 1.00 93.00 110 TYR A N 1
ATOM 873 C CA . TYR A 1 110 ? 12.316 -2.552 -26.641 1.00 93.00 110 TYR A CA 1
ATOM 874 C C . TYR A 1 110 ? 11.181 -3.456 -26.139 1.00 93.00 110 TYR A C 1
ATOM 876 O O . TYR A 1 110 ? 10.024 -3.056 -26.171 1.00 93.00 110 TYR A O 1
ATOM 884 N N . SER A 1 111 ? 11.494 -4.653 -25.633 1.00 93.94 111 SER A N 1
ATOM 885 C CA . SER A 1 111 ? 10.488 -5.614 -25.165 1.00 93.94 111 SER A CA 1
ATOM 886 C C . SER A 1 111 ? 9.675 -5.102 -23.975 1.00 93.94 111 SER A C 1
ATOM 888 O O . SER A 1 111 ? 8.454 -5.237 -23.974 1.00 93.94 111 SER A O 1
ATOM 890 N N . THR A 1 112 ? 10.325 -4.486 -22.985 1.00 95.62 112 THR A N 1
ATOM 891 C CA . THR A 1 112 ? 9.653 -3.915 -21.809 1.00 95.62 112 THR A CA 1
ATOM 892 C C . THR A 1 112 ? 8.834 -2.684 -22.179 1.00 95.62 112 THR A C 1
ATOM 894 O O . THR A 1 112 ? 7.702 -2.545 -21.721 1.00 95.62 112 THR A O 1
ATOM 897 N N . TRP A 1 113 ? 9.352 -1.835 -23.072 1.00 94.69 113 TRP A N 1
ATOM 898 C CA . TRP A 1 113 ? 8.609 -0.694 -23.603 1.00 94.69 113 TRP A CA 1
ATOM 899 C C . TRP A 1 113 ? 7.372 -1.149 -24.389 1.00 94.69 113 TRP A C 1
ATOM 901 O O . TRP A 1 113 ? 6.268 -0.673 -24.133 1.00 94.69 113 TRP A O 1
ATOM 911 N N . ALA A 1 114 ? 7.525 -2.120 -25.292 1.00 94.06 114 ALA A N 1
ATOM 912 C CA . ALA A 1 114 ? 6.428 -2.665 -26.086 1.00 94.06 114 ALA A CA 1
ATOM 913 C C . ALA A 1 114 ? 5.390 -3.375 -25.205 1.00 94.06 114 ALA A C 1
ATOM 915 O O . ALA A 1 114 ? 4.194 -3.274 -25.469 1.00 94.06 114 ALA A O 1
ATOM 916 N N . GLY A 1 115 ? 5.836 -4.058 -24.145 1.00 94.56 115 GLY A N 1
ATOM 917 C CA . GLY A 1 115 ? 4.967 -4.631 -23.120 1.00 94.56 115 GLY A CA 1
ATOM 918 C C . GLY A 1 115 ? 4.133 -3.566 -22.410 1.00 94.56 115 GLY A C 1
ATOM 919 O O . GLY A 1 115 ? 2.920 -3.715 -22.329 1.00 94.56 115 GLY A O 1
ATOM 920 N N . LEU A 1 116 ? 4.750 -2.458 -21.984 1.00 93.12 116 LEU A N 1
ATOM 921 C CA . LEU A 1 116 ? 4.036 -1.331 -21.375 1.00 93.12 116 LEU A CA 1
ATOM 922 C C . LEU A 1 116 ? 3.026 -0.699 -22.344 1.00 93.12 116 LEU A C 1
ATOM 924 O O . LEU A 1 116 ? 1.893 -0.437 -21.955 1.00 93.12 116 LEU A O 1
ATOM 928 N N . GLN A 1 117 ? 3.404 -0.484 -23.609 1.00 93.50 117 GLN A N 1
ATOM 929 C CA . GLN A 1 117 ? 2.473 0.037 -24.617 1.00 93.50 117 GLN A CA 1
ATOM 930 C C . GLN A 1 117 ? 1.284 -0.906 -24.809 1.00 93.50 117 GLN A C 1
ATOM 932 O O . GLN A 1 117 ? 0.137 -0.475 -24.781 1.00 93.50 117 GLN A O 1
ATOM 937 N N . ARG A 1 118 ? 1.533 -2.212 -24.940 1.00 94.50 118 ARG A N 1
ATOM 938 C CA . ARG A 1 118 ? 0.461 -3.206 -25.057 1.00 94.50 118 ARG A CA 1
ATOM 939 C C . ARG A 1 118 ? -0.421 -3.263 -23.819 1.00 94.50 118 ARG A C 1
ATOM 941 O O . ARG A 1 118 ? -1.624 -3.375 -23.989 1.00 94.50 118 ARG A O 1
ATOM 948 N N . LEU A 1 119 ? 0.137 -3.148 -22.616 1.00 93.75 119 LEU A N 1
ATOM 949 C CA . LEU A 1 119 ? -0.634 -3.105 -21.372 1.00 93.75 119 LEU A CA 1
ATOM 950 C C . LEU A 1 119 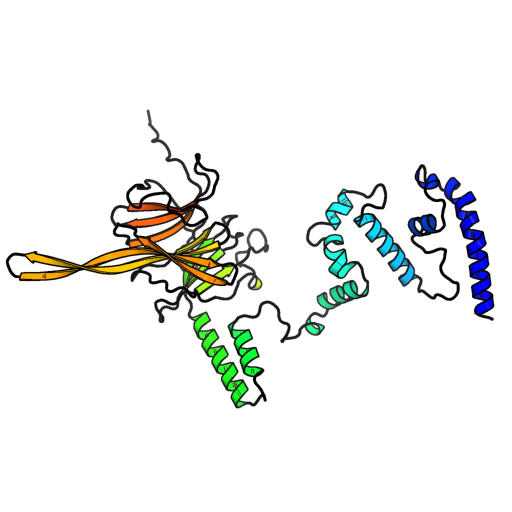? -1.627 -1.933 -21.355 1.00 93.75 119 LEU A C 1
ATOM 952 O O . LEU A 1 119 ? -2.755 -2.105 -20.906 1.00 93.75 119 LEU A O 1
ATOM 956 N N . LEU A 1 120 ? -1.235 -0.767 -21.881 1.00 92.06 120 LEU A N 1
ATOM 957 C CA . LEU A 1 120 ? -2.110 0.410 -21.960 1.00 92.06 120 LEU A CA 1
ATOM 958 C C . LEU A 1 120 ? -3.291 0.210 -22.923 1.00 92.06 120 LEU A C 1
ATOM 960 O O . LEU A 1 120 ? -4.393 0.662 -22.627 1.00 92.06 120 LEU A O 1
ATOM 964 N N . TYR A 1 121 ? -3.076 -0.461 -24.060 1.00 93.62 121 TYR A N 1
ATOM 965 C CA . TYR A 1 121 ? -4.121 -0.677 -25.075 1.00 93.62 121 TYR A CA 1
ATOM 966 C C . TYR A 1 121 ? -4.932 -1.962 -24.869 1.00 93.62 121 TYR A C 1
ATOM 968 O O . TYR A 1 121 ? -6.102 -2.020 -25.236 1.00 93.62 121 TYR A O 1
ATOM 976 N N . TYR A 1 122 ? -4.321 -2.993 -24.290 1.00 94.88 122 TYR A N 1
ATOM 977 C CA . TYR A 1 122 ? -4.884 -4.334 -24.140 1.00 94.88 122 TYR A CA 1
ATOM 978 C C . TYR A 1 122 ? -4.717 -4.854 -22.705 1.00 94.88 122 TYR A C 1
ATOM 980 O O . TYR A 1 122 ? -4.131 -5.919 -22.509 1.00 94.88 122 TYR A O 1
ATOM 988 N N . PRO A 1 123 ? -5.232 -4.143 -21.684 1.00 92.88 123 PRO A N 1
ATOM 989 C CA . PRO A 1 123 ? -5.048 -4.531 -20.286 1.00 92.88 123 PRO A CA 1
ATOM 990 C C . PRO A 1 123 ? -5.644 -5.907 -19.978 1.00 92.88 123 PRO A C 1
ATOM 992 O O . PRO A 1 123 ? -5.052 -6.664 -19.219 1.00 92.88 123 PRO A O 1
ATOM 995 N N . ALA A 1 124 ? -6.759 -6.272 -20.621 1.00 92.00 124 ALA A N 1
ATOM 996 C CA . ALA A 1 124 ? -7.395 -7.583 -20.473 1.00 92.00 124 ALA A CA 1
ATOM 997 C C . ALA A 1 124 ? -6.445 -8.759 -20.757 1.00 92.00 124 ALA A C 1
ATOM 999 O O . ALA A 1 124 ? -6.553 -9.785 -20.097 1.00 92.00 124 ALA A O 1
ATOM 1000 N N . SER A 1 125 ? -5.477 -8.601 -21.665 1.00 92.31 125 SER A N 1
ATOM 1001 C CA . SER A 1 125 ? -4.482 -9.641 -21.961 1.00 92.31 125 SER A CA 1
ATOM 1002 C C . SER A 1 125 ? -3.462 -9.861 -20.836 1.00 92.31 125 SER A C 1
ATOM 1004 O O . SER A 1 125 ? -2.696 -10.817 -20.895 1.00 92.31 125 SER A O 1
ATOM 1006 N N . TYR A 1 126 ? -3.414 -8.963 -19.849 1.00 90.31 126 TYR A N 1
ATOM 1007 C CA . TYR A 1 126 ? -2.478 -8.986 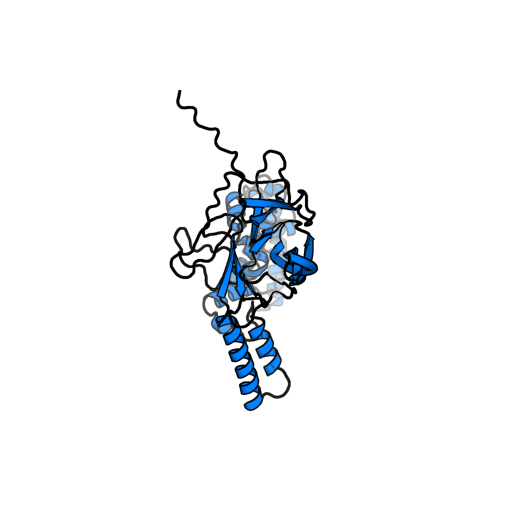-18.721 1.00 90.31 126 TYR A CA 1
ATOM 1008 C C . TYR A 1 126 ? -3.176 -9.158 -17.367 1.00 90.31 126 TYR A C 1
ATOM 1010 O O . TYR A 1 126 ? -2.495 -9.255 -16.349 1.00 90.31 126 TYR A O 1
ATOM 1018 N N . ILE A 1 127 ? -4.513 -9.154 -17.330 1.00 91.19 127 ILE A N 1
ATOM 1019 C CA . ILE A 1 127 ? -5.259 -9.370 -16.091 1.00 91.19 127 ILE A CA 1
ATOM 1020 C C . ILE A 1 127 ? -5.255 -10.864 -15.788 1.00 91.19 127 ILE A C 1
ATOM 1022 O O . ILE A 1 127 ? -5.837 -11.659 -16.522 1.00 91.19 127 ILE A O 1
ATOM 1026 N N . ASP A 1 128 ? -4.643 -11.206 -14.665 1.00 90.12 128 ASP A N 1
ATOM 1027 C CA . ASP A 1 128 ? -4.754 -12.511 -14.033 1.00 90.12 128 ASP A CA 1
ATOM 1028 C C . ASP A 1 128 ? -5.475 -12.323 -12.684 1.00 90.12 128 ASP A C 1
ATOM 1030 O O . ASP A 1 128 ? -4.980 -11.562 -11.840 1.00 90.12 128 ASP A O 1
ATOM 1034 N N . PRO A 1 129 ? -6.655 -12.944 -12.472 1.00 85.69 129 PRO A N 1
ATOM 1035 C CA . PRO A 1 129 ? -7.396 -12.834 -11.217 1.00 85.69 129 PRO A CA 1
ATOM 1036 C C . PRO A 1 129 ? -6.566 -13.214 -9.983 1.00 85.69 129 PRO A C 1
ATOM 1038 O O . PRO A 1 129 ? -6.708 -12.572 -8.939 1.00 85.69 129 PRO A O 1
ATOM 1041 N N . GLU A 1 130 ? -5.663 -14.190 -10.112 1.00 84.81 130 GLU A N 1
ATOM 1042 C CA . GLU A 1 130 ? -4.822 -14.681 -9.018 1.00 84.81 130 GLU A CA 1
ATOM 1043 C C . GLU A 1 130 ? -3.665 -13.727 -8.696 1.00 84.81 130 GLU A C 1
ATOM 1045 O O . GLU A 1 130 ? -3.150 -13.723 -7.580 1.00 84.81 130 GLU A O 1
ATOM 1050 N N . LEU A 1 131 ? -3.254 -12.871 -9.633 1.00 87.75 131 LEU A N 1
ATOM 1051 C CA . LEU A 1 131 ? -2.141 -11.930 -9.441 1.00 87.75 131 LEU A CA 1
ATOM 1052 C C . LEU A 1 131 ? -2.606 -10.507 -9.126 1.00 87.75 131 LEU A C 1
ATOM 1054 O O . LEU A 1 131 ? -1.819 -9.558 -9.175 1.00 87.75 131 LEU A O 1
ATOM 1058 N N . ARG A 1 132 ? -3.887 -10.334 -8.786 1.00 87.94 132 ARG A N 1
ATOM 1059 C CA . ARG A 1 132 ? -4.425 -9.037 -8.383 1.00 87.94 132 ARG A CA 1
ATOM 1060 C C . ARG A 1 132 ? -3.625 -8.467 -7.206 1.00 87.94 132 ARG A C 1
ATOM 1062 O O . ARG A 1 132 ? -3.554 -9.069 -6.140 1.00 87.94 132 ARG A O 1
ATOM 1069 N N . TYR A 1 133 ? -3.085 -7.264 -7.378 1.00 85.88 133 TYR A N 1
ATOM 1070 C CA . TYR A 1 133 ? -2.450 -6.516 -6.293 1.00 85.88 133 TYR A CA 1
ATOM 1071 C C . TYR A 1 133 ? -3.480 -6.009 -5.271 1.00 85.88 133 TYR A C 1
ATOM 1073 O O . TYR A 1 133 ? -4.635 -5.743 -5.615 1.00 85.88 133 TYR A O 1
ATOM 1081 N N . SER A 1 134 ? -3.038 -5.820 -4.024 1.00 85.75 134 SER A N 1
ATOM 1082 C CA . SER A 1 134 ? -3.841 -5.244 -2.932 1.00 85.75 134 SER A CA 1
ATOM 1083 C C . SER A 1 134 ? -5.161 -5.987 -2.687 1.00 85.75 134 SER A C 1
ATOM 1085 O O . SER A 1 134 ? -6.231 -5.375 -2.619 1.00 85.75 134 SER A O 1
ATOM 1087 N N . LYS A 1 135 ? -5.093 -7.320 -2.580 1.00 90.88 135 LYS A N 1
ATOM 1088 C CA . LYS A 1 135 ? -6.236 -8.142 -2.171 1.00 90.88 135 LYS A CA 1
ATOM 1089 C C . LYS A 1 135 ? -6.633 -7.786 -0.739 1.00 90.88 135 LYS A C 1
ATOM 1091 O O . LYS A 1 135 ? -5.805 -7.441 0.100 1.00 90.88 135 LYS A O 1
ATOM 1096 N N . THR A 1 136 ? -7.930 -7.819 -0.470 1.00 92.62 136 THR A N 1
ATOM 1097 C CA . THR A 1 136 ? -8.443 -7.685 0.897 1.00 92.62 136 THR A CA 1
ATOM 1098 C C . THR A 1 136 ? -8.207 -8.984 1.664 1.00 92.62 136 THR A C 1
ATOM 1100 O O . THR A 1 136 ? -8.289 -10.040 1.039 1.00 92.62 136 THR A O 1
ATOM 1103 N N . GLN A 1 137 ? -8.056 -8.934 2.990 1.00 92.69 137 GLN A N 1
ATOM 1104 C CA . GLN A 1 137 ? -7.904 -10.132 3.836 1.00 92.69 137 GLN A CA 1
ATOM 1105 C C . GLN A 1 137 ? -9.027 -11.144 3.574 1.00 92.69 137 GLN A C 1
ATOM 1107 O O . GLN A 1 137 ? -8.774 -12.318 3.339 1.00 92.69 137 GLN A O 1
ATOM 1112 N N . LEU A 1 138 ? -10.262 -10.650 3.452 1.00 93.44 138 LEU A N 1
ATOM 1113 C CA . LEU A 1 138 ? -11.437 -11.461 3.132 1.00 93.44 138 LEU A CA 1
ATOM 1114 C C . LEU A 1 138 ? -11.322 -12.219 1.791 1.00 93.44 138 LEU A C 1
ATOM 1116 O O . LEU A 1 138 ? -11.831 -13.325 1.643 1.00 93.44 138 LEU A O 1
ATOM 1120 N N . PHE A 1 139 ? -10.672 -11.620 0.792 1.00 93.69 139 PHE A N 1
ATOM 1121 C CA . PHE A 1 139 ? -10.477 -12.246 -0.518 1.00 93.69 139 PHE A CA 1
ATOM 1122 C C . PHE A 1 139 ? -9.319 -13.253 -0.492 1.00 93.69 139 PHE A C 1
ATOM 1124 O O . PHE A 1 139 ? -9.421 -14.306 -1.107 1.00 93.69 139 PHE A O 1
ATOM 1131 N N . GLU A 1 140 ? -8.251 -12.968 0.256 1.00 93.31 140 GLU A N 1
ATOM 1132 C CA . GLU A 1 140 ? -7.151 -13.918 0.479 1.00 93.31 140 GLU A CA 1
ATOM 1133 C C . GLU A 1 140 ? -7.626 -15.164 1.248 1.00 93.31 140 GLU A C 1
ATOM 1135 O O . GLU A 1 140 ? -7.226 -16.286 0.932 1.00 93.31 140 GLU A O 1
ATOM 1140 N N . GLU A 1 141 ? -8.529 -14.989 2.217 1.00 93.12 141 GLU A N 1
ATOM 1141 C CA . GLU A 1 141 ? -9.203 -16.086 2.920 1.00 93.12 141 GLU A CA 1
ATOM 1142 C C . GLU A 1 141 ? -10.049 -16.937 1.962 1.00 93.12 141 GLU A C 1
ATOM 1144 O O . GLU A 1 141 ? -9.967 -18.165 2.005 1.00 93.12 141 GLU A O 1
ATOM 1149 N N . LEU A 1 142 ? -10.805 -16.304 1.054 1.00 93.19 142 LEU A N 1
ATOM 1150 C CA . LEU A 1 142 ? -11.572 -16.999 0.013 1.00 93.19 142 LEU A CA 1
ATOM 1151 C C . LEU A 1 142 ? -10.661 -17.810 -0.920 1.00 93.19 142 LEU A C 1
ATOM 1153 O O . LEU A 1 142 ? -10.924 -18.988 -1.157 1.00 93.19 142 LEU A O 1
ATOM 1157 N N . GLU A 1 143 ? -9.584 -17.207 -1.429 1.00 92.12 143 GLU A N 1
ATOM 1158 C CA . GLU A 1 143 ? -8.607 -17.909 -2.272 1.00 92.12 143 GLU A CA 1
ATOM 1159 C C . GLU A 1 143 ? -7.988 -19.096 -1.536 1.00 92.12 143 GLU A C 1
ATOM 1161 O O . GLU A 1 143 ? -7.879 -20.189 -2.090 1.00 92.12 143 GLU A O 1
ATOM 1166 N N . THR A 1 144 ? -7.625 -18.905 -0.268 1.00 91.62 144 THR A N 1
ATOM 1167 C CA . THR A 1 144 ? -7.071 -19.969 0.571 1.00 91.62 144 THR A CA 1
ATOM 1168 C C . THR A 1 144 ? -8.073 -21.106 0.754 1.00 91.62 144 THR A C 1
ATOM 1170 O O . THR A 1 144 ? -7.695 -22.267 0.624 1.00 91.62 144 THR A O 1
ATOM 1173 N N . ALA A 1 145 ? -9.345 -20.796 1.018 1.00 90.31 145 ALA A N 1
ATOM 1174 C CA . ALA A 1 145 ? -10.398 -21.792 1.194 1.00 90.31 145 ALA A CA 1
ATOM 1175 C C . ALA A 1 145 ? -10.653 -22.603 -0.089 1.00 90.31 145 ALA A C 1
ATOM 1177 O O . ALA A 1 145 ? -10.794 -23.824 -0.027 1.00 90.31 145 ALA A O 1
ATOM 1178 N N . ILE A 1 146 ? -10.660 -21.950 -1.255 1.00 90.81 146 ILE A N 1
ATOM 1179 C CA . ILE A 1 146 ? -10.871 -22.616 -2.551 1.00 90.81 146 ILE A CA 1
ATOM 1180 C C . ILE A 1 146 ? -9.658 -23.470 -2.948 1.00 90.81 146 ILE A C 1
ATOM 1182 O O . ILE A 1 146 ? -9.827 -24.561 -3.490 1.00 90.81 146 ILE A O 1
ATOM 1186 N N . ASN A 1 147 ? -8.440 -23.023 -2.631 1.00 88.94 147 ASN A N 1
ATOM 1187 C CA . ASN A 1 147 ? -7.204 -23.741 -2.958 1.00 88.94 147 ASN A CA 1
ATOM 1188 C C . ASN A 1 147 ? -6.958 -24.993 -2.089 1.00 88.94 147 ASN A C 1
ATOM 1190 O O . ASN A 1 147 ? -6.012 -25.748 -2.336 1.00 88.94 147 ASN A O 1
ATOM 1194 N N . GLN A 1 148 ? -7.791 -25.258 -1.077 1.00 83.75 148 GLN A N 1
ATOM 1195 C CA . GLN A 1 148 ? -7.660 -26.432 -0.211 1.00 83.75 148 GLN A CA 1
ATOM 1196 C C . GLN A 1 148 ? -8.216 -27.713 -0.861 1.00 83.75 148 GLN A C 1
ATOM 1198 O O . GLN A 1 148 ? -9.353 -28.150 -0.649 1.00 83.75 148 GLN A O 1
ATOM 1203 N N . GLY A 1 149 ? -7.346 -28.401 -1.600 1.00 81.75 149 GLY A N 1
ATOM 1204 C CA . GLY A 1 149 ? -7.621 -29.724 -2.159 1.00 81.75 149 GLY A CA 1
ATOM 1205 C C . GLY A 1 149 ? -8.523 -29.677 -3.393 1.00 81.75 149 GLY A C 1
ATOM 1206 O O . GLY A 1 149 ? -8.464 -28.749 -4.190 1.00 81.75 149 GLY A O 1
ATOM 1207 N N . ARG A 1 150 ? -9.337 -30.718 -3.599 1.00 88.19 150 ARG A N 1
ATOM 1208 C CA . ARG A 1 150 ? -10.216 -30.796 -4.774 1.00 88.19 150 ARG A CA 1
ATOM 1209 C C . ARG A 1 150 ? -11.385 -29.821 -4.629 1.00 88.19 150 ARG A C 1
ATOM 1211 O O . ARG A 1 150 ? -12.106 -29.879 -3.632 1.00 88.19 150 ARG A O 1
ATOM 1218 N N . ILE A 1 151 ? -11.598 -28.991 -5.645 1.00 89.06 151 ILE A N 1
ATOM 1219 C CA . ILE A 1 151 ? -12.769 -28.118 -5.743 1.00 89.06 151 ILE A CA 1
ATOM 1220 C C . ILE A 1 151 ? -13.990 -28.980 -6.095 1.00 89.06 151 ILE A C 1
ATOM 1222 O O . ILE A 1 151 ? -13.983 -29.704 -7.093 1.00 89.06 151 ILE A O 1
ATOM 1226 N N . THR A 1 152 ? -15.017 -28.918 -5.248 1.00 92.56 152 THR A N 1
ATOM 1227 C CA . THR A 1 152 ? -16.366 -29.449 -5.500 1.00 92.56 152 THR A CA 1
ATOM 1228 C C . THR A 1 152 ? -17.369 -28.305 -5.383 1.00 92.56 152 THR A C 1
ATOM 1230 O O . THR A 1 152 ? -17.031 -27.248 -4.843 1.00 92.56 152 THR A O 1
ATOM 1233 N N . GLU A 1 153 ? -18.584 -28.496 -5.893 1.00 94.31 153 GLU A N 1
ATOM 1234 C CA . GLU A 1 153 ? -19.641 -27.479 -5.847 1.00 94.31 153 GLU A CA 1
ATOM 1235 C C . GLU A 1 153 ? -19.947 -27.050 -4.406 1.00 94.31 153 GLU A C 1
ATOM 1237 O O . GLU A 1 153 ? -19.950 -25.861 -4.100 1.00 94.31 153 GLU A O 1
ATOM 1242 N N . GLU A 1 154 ? -20.044 -28.012 -3.488 1.00 92.56 154 GLU A N 1
ATOM 1243 C CA . GLU A 1 154 ? -20.353 -27.766 -2.076 1.00 92.56 154 GLU A CA 1
ATOM 1244 C C . GLU A 1 154 ? -19.254 -26.948 -1.385 1.00 92.56 154 GLU A C 1
ATOM 1246 O O . GLU A 1 154 ? -19.530 -26.056 -0.583 1.00 92.56 154 GLU A O 1
ATOM 1251 N N . ARG A 1 155 ? -17.981 -27.220 -1.708 1.00 90.25 155 ARG A N 1
ATOM 1252 C CA . ARG A 1 155 ? -16.846 -26.461 -1.160 1.00 90.25 155 ARG A CA 1
ATOM 1253 C C . ARG A 1 155 ? -16.811 -25.036 -1.694 1.00 90.25 155 ARG A C 1
ATOM 1255 O O . ARG A 1 155 ? -16.526 -24.112 -0.934 1.00 90.25 155 ARG A O 1
ATOM 1262 N N . ALA A 1 156 ? -17.095 -24.858 -2.983 1.00 92.88 156 ALA A N 1
ATOM 1263 C CA . ALA A 1 156 ? -17.162 -23.537 -3.592 1.00 92.88 156 ALA A CA 1
ATOM 1264 C C . ALA A 1 156 ? -18.302 -22.707 -2.979 1.00 92.88 156 ALA A C 1
ATOM 1266 O O . ALA A 1 156 ? -18.086 -21.553 -2.605 1.00 92.88 156 ALA A O 1
ATOM 1267 N N . GLU A 1 157 ? -19.482 -23.305 -2.796 1.00 94.50 157 GLU A N 1
ATOM 1268 C CA . GLU A 1 157 ? -20.629 -22.659 -2.151 1.00 94.50 157 GLU A CA 1
ATOM 1269 C C . GLU A 1 157 ? -20.332 -22.285 -0.692 1.00 94.50 157 GLU A C 1
ATOM 1271 O O . GLU A 1 157 ? -20.631 -21.167 -0.259 1.00 94.50 157 GLU A O 1
ATOM 1276 N N . GLN A 1 158 ? -19.687 -23.177 0.064 1.00 93.19 158 GLN A N 1
ATOM 1277 C CA . GLN A 1 158 ? -19.287 -22.907 1.443 1.00 93.19 158 GLN A CA 1
ATOM 1278 C C . GLN A 1 158 ? -18.291 -21.741 1.531 1.00 93.19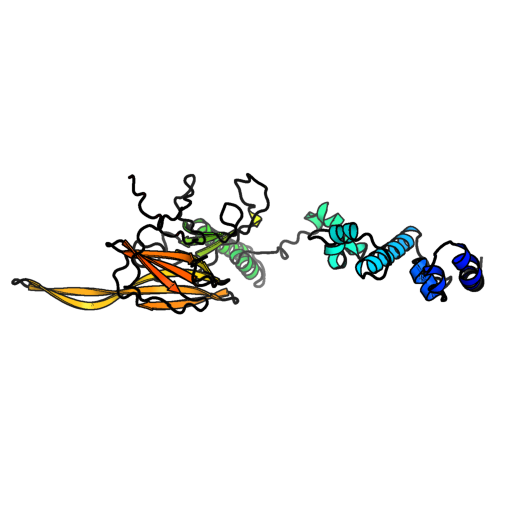 158 GLN A C 1
ATOM 1280 O O . GLN A 1 158 ? -18.492 -20.825 2.333 1.00 93.19 158 GLN A O 1
ATOM 1285 N N . ALA A 1 159 ? -17.238 -21.750 0.708 1.00 94.31 159 ALA A N 1
ATOM 1286 C CA . ALA A 1 159 ? -16.232 -20.690 0.686 1.00 94.31 159 ALA A CA 1
ATOM 1287 C C . ALA A 1 159 ? -16.851 -19.337 0.292 1.00 94.31 159 ALA A C 1
ATOM 1289 O O . ALA A 1 159 ? -16.589 -18.311 0.923 1.00 94.31 159 ALA A O 1
ATOM 1290 N N . PHE A 1 160 ? -17.752 -19.336 -0.694 1.00 94.81 160 PHE A N 1
ATOM 1291 C CA . PHE A 1 160 ? -18.480 -18.135 -1.096 1.00 94.81 160 PHE A CA 1
ATOM 1292 C C . PHE A 1 160 ? -19.421 -17.625 0.006 1.00 94.81 160 PHE A C 1
ATOM 1294 O O . PHE A 1 160 ? -19.454 -16.429 0.292 1.00 94.81 160 PHE A O 1
ATOM 1301 N N . SER A 1 161 ? -20.139 -18.518 0.690 1.00 95.75 161 SER A N 1
ATOM 1302 C CA . SER A 1 161 ? -21.024 -18.156 1.805 1.00 95.75 161 SER A CA 1
ATOM 1303 C C . SER A 1 161 ? -20.252 -17.535 2.975 1.00 95.75 161 SER A C 1
ATOM 1305 O O . SER A 1 161 ? -20.721 -16.573 3.594 1.00 95.75 161 SER A O 1
ATOM 1307 N N . GLN A 1 162 ? -19.043 -18.031 3.263 1.00 95.12 162 GLN A N 1
ATOM 1308 C CA . GLN A 1 162 ? -18.137 -17.437 4.251 1.00 95.12 162 GLN A CA 1
ATOM 1309 C C . GLN A 1 162 ? -17.683 -16.037 3.819 1.00 95.12 162 GLN A C 1
ATOM 1311 O O . GLN A 1 162 ? -17.771 -15.098 4.612 1.00 95.12 162 GLN A O 1
ATOM 1316 N N . TYR A 1 163 ? -17.297 -15.872 2.550 1.00 96.56 163 TYR A N 1
ATOM 1317 C CA . TYR A 1 163 ? -16.928 -14.576 1.981 1.00 96.56 163 TYR A CA 1
ATOM 1318 C C . TYR A 1 163 ? -18.064 -13.548 2.090 1.00 96.56 163 TYR A C 1
ATOM 1320 O O . TYR A 1 163 ? -17.856 -12.453 2.610 1.00 96.56 163 TYR A O 1
ATOM 1328 N N . VAL A 1 164 ? -19.286 -13.899 1.673 1.00 96.94 164 VAL A N 1
ATOM 1329 C CA . VAL A 1 164 ? -20.464 -13.012 1.760 1.00 96.94 164 VAL A CA 1
ATOM 1330 C C . VAL A 1 164 ? -20.778 -12.647 3.214 1.00 96.94 164 VAL A C 1
ATOM 1332 O O . VAL A 1 164 ? -21.095 -11.495 3.514 1.00 96.94 164 VAL A O 1
ATOM 1335 N N . SER A 1 165 ? -20.644 -13.603 4.135 1.00 95.00 165 SER A N 1
ATOM 1336 C CA . SER A 1 165 ? -20.852 -13.360 5.568 1.00 95.00 165 SER A CA 1
ATOM 1337 C C . SER A 1 165 ? -19.825 -12.379 6.141 1.00 95.00 165 SER A C 1
ATOM 1339 O O . SER A 1 165 ? -20.185 -11.480 6.904 1.00 95.00 165 SER A O 1
ATOM 1341 N N . GLY A 1 166 ? -18.553 -12.511 5.754 1.00 94.06 166 GLY A N 1
ATOM 1342 C CA . GLY A 1 166 ? -17.502 -11.560 6.116 1.00 94.06 166 GLY A CA 1
ATOM 1343 C C . GLY A 1 166 ? -17.718 -10.182 5.488 1.00 94.06 166 GLY A C 1
ATOM 1344 O O . GLY A 1 166 ? -17.589 -9.167 6.172 1.00 94.06 166 GLY A O 1
ATOM 1345 N N . LEU A 1 167 ? -18.145 -10.130 4.223 1.00 95.44 167 LEU A N 1
ATOM 1346 C CA . LEU A 1 167 ? -18.463 -8.879 3.536 1.00 95.44 167 LEU A CA 1
ATOM 1347 C C . LEU A 1 167 ? -19.592 -8.126 4.244 1.00 95.44 167 LEU A C 1
ATOM 1349 O O . LEU A 1 167 ? -19.489 -6.918 4.442 1.00 95.44 167 LEU A O 1
ATOM 1353 N N . ARG A 1 168 ? -20.640 -8.835 4.680 1.00 94.00 168 ARG A N 1
ATOM 1354 C CA . ARG A 1 168 ? -21.739 -8.240 5.450 1.00 94.00 168 ARG A CA 1
ATOM 1355 C C . ARG A 1 168 ? -21.236 -7.544 6.715 1.00 94.00 168 ARG A C 1
ATOM 1357 O O . ARG A 1 168 ? -21.615 -6.402 6.947 1.00 94.00 168 ARG A O 1
ATOM 1364 N N . LYS A 1 169 ? -20.330 -8.174 7.475 1.00 91.94 169 LYS A N 1
ATOM 1365 C CA . LYS A 1 169 ? -19.719 -7.541 8.659 1.00 91.94 169 LYS A CA 1
ATOM 1366 C C . LYS A 1 169 ? -19.016 -6.232 8.306 1.00 91.94 169 LYS A C 1
ATOM 1368 O O . LYS A 1 169 ? -19.179 -5.252 9.017 1.00 91.94 169 LYS A O 1
ATOM 1373 N N . VAL A 1 170 ? -18.271 -6.203 7.198 1.00 93.81 170 VAL A N 1
ATOM 1374 C CA . VAL A 1 170 ? -17.570 -4.995 6.733 1.00 93.81 170 VAL A CA 1
ATOM 1375 C C . VAL A 1 170 ? -18.550 -3.886 6.331 1.00 93.81 170 VAL A C 1
ATOM 1377 O O . VAL A 1 170 ? -18.284 -2.714 6.593 1.00 93.81 170 VAL A O 1
ATOM 1380 N N . LEU A 1 171 ? -19.678 -4.239 5.709 1.00 92.81 171 LEU A N 1
ATOM 1381 C CA . LEU A 1 171 ? -20.724 -3.288 5.313 1.00 92.81 171 LEU A CA 1
ATOM 1382 C C . LEU A 1 171 ? -21.501 -2.712 6.507 1.00 92.81 171 LEU A C 1
ATOM 1384 O O . LEU A 1 171 ? -22.018 -1.600 6.410 1.00 92.81 171 LEU A O 1
ATOM 1388 N N . ASP A 1 172 ? -21.563 -3.443 7.620 1.00 94.25 172 ASP A N 1
ATOM 1389 C CA . ASP A 1 172 ? -22.231 -3.008 8.850 1.00 94.25 172 ASP A CA 1
ATOM 1390 C C . ASP A 1 172 ? -21.366 -2.062 9.714 1.00 94.25 172 ASP A C 1
ATOM 1392 O O . ASP A 1 172 ? -21.880 -1.471 10.668 1.00 94.25 172 ASP A O 1
ATOM 1396 N N . ILE A 1 173 ? -20.080 -1.867 9.377 1.00 94.50 173 ILE A N 1
ATOM 1397 C CA . ILE A 1 173 ? -19.181 -0.936 10.081 1.00 94.50 173 ILE A CA 1
ATOM 1398 C C . ILE A 1 173 ? -19.672 0.507 9.899 1.00 94.50 173 ILE A C 1
ATOM 1400 O O . ILE A 1 173 ? -19.840 0.999 8.779 1.00 94.50 173 ILE A O 1
ATOM 1404 N N . ARG A 1 174 ? -19.847 1.213 11.018 1.00 92.38 174 ARG A N 1
ATOM 1405 C CA . ARG A 1 174 ? -20.148 2.646 11.075 1.00 92.38 174 ARG A CA 1
ATOM 1406 C C . ARG A 1 174 ? -18.900 3.419 11.458 1.00 92.38 174 ARG A C 1
ATOM 1408 O O . ARG A 1 174 ? -18.051 2.923 12.186 1.00 92.38 174 ARG A O 1
ATOM 1415 N N . TYR A 1 175 ? -18.776 4.619 10.914 1.00 91.62 175 TYR A N 1
ATOM 1416 C CA . TYR A 1 175 ? -17.663 5.504 11.215 1.00 91.62 175 TYR A CA 1
ATOM 1417 C C . TYR A 1 175 ? -17.899 6.198 12.557 1.00 91.62 175 TYR A C 1
ATOM 1419 O O . TYR A 1 175 ? -18.970 6.754 12.779 1.00 91.62 175 TYR A O 1
ATOM 1427 N N . ASP A 1 176 ? -16.869 6.203 13.394 1.00 90.19 176 ASP A N 1
ATOM 1428 C CA . ASP A 1 176 ? -16.920 6.717 14.762 1.00 90.19 176 ASP A CA 1
ATOM 1429 C C . ASP A 1 176 ? -16.117 8.014 14.913 1.00 90.19 176 ASP A C 1
ATOM 1431 O O . ASP A 1 176 ? -16.575 8.992 15.501 1.00 90.19 176 ASP A O 1
ATOM 1435 N N . ALA A 1 177 ? -14.905 8.035 14.355 1.00 90.12 177 ALA A N 1
ATOM 1436 C CA . ALA A 1 177 ? -13.987 9.168 14.427 1.00 90.12 177 ALA A CA 1
ATOM 1437 C C . ALA A 1 177 ? -13.030 9.170 13.229 1.00 90.12 177 ALA A C 1
ATOM 1439 O O . ALA A 1 177 ? -12.804 8.139 12.590 1.00 90.12 177 ALA A O 1
ATOM 1440 N N . GLY A 1 178 ? -12.416 10.316 12.943 1.00 90.81 178 GLY A N 1
ATOM 1441 C CA . GLY A 1 178 ? -11.360 10.418 11.944 1.00 90.81 178 GLY A CA 1
ATOM 1442 C C . GLY A 1 178 ? -10.220 11.347 12.345 1.00 90.81 178 GLY A C 1
ATOM 1443 O O . GLY A 1 178 ? -10.365 12.228 13.191 1.00 90.81 178 GLY A O 1
ATOM 1444 N N . TYR A 1 179 ? -9.076 11.154 11.698 1.00 90.00 179 TYR A N 1
ATOM 1445 C CA . TYR A 1 179 ? -7.904 12.005 11.830 1.00 90.00 179 TYR A CA 1
ATOM 1446 C C . TYR A 1 179 ? -7.255 12.245 10.476 1.00 90.00 179 TYR A C 1
ATOM 1448 O O . TYR A 1 179 ? -6.878 11.304 9.776 1.00 90.00 179 TYR A O 1
ATOM 1456 N N . GLN A 1 180 ? -7.091 13.507 10.112 1.00 87.62 180 GLN A N 1
ATOM 1457 C CA . GLN A 1 180 ? -6.470 13.922 8.873 1.00 87.62 180 GLN A CA 1
ATOM 1458 C C . GLN A 1 180 ? -5.030 14.373 9.108 1.00 87.62 180 GLN A C 1
ATOM 1460 O O . GLN A 1 180 ? -4.773 15.299 9.867 1.00 87.62 180 GLN A O 1
ATOM 1465 N N . VAL A 1 181 ? -4.092 13.740 8.408 1.00 86.25 181 VAL A N 1
ATOM 1466 C CA . VAL A 1 181 ? -2.680 14.128 8.381 1.00 86.25 181 VAL A CA 1
ATOM 1467 C C . VAL A 1 181 ? -2.480 15.287 7.413 1.00 86.25 181 VAL A C 1
ATOM 1469 O O . VAL A 1 181 ? -3.141 15.375 6.379 1.00 86.25 181 VAL A O 1
ATOM 1472 N N . GLU A 1 182 ? -1.533 16.160 7.738 1.00 73.81 182 GLU A N 1
ATOM 1473 C CA . GLU A 1 182 ? -1.184 17.314 6.913 1.00 73.81 182 GLU A CA 1
ATOM 1474 C C . GLU A 1 182 ? -0.670 16.928 5.507 1.00 73.81 182 GLU A C 1
ATOM 1476 O O . GLU A 1 182 ? -0.003 15.897 5.363 1.00 73.81 182 GLU A O 1
ATOM 1481 N N . PRO A 1 183 ? -0.942 17.738 4.461 1.00 66.25 183 PRO A N 1
ATOM 1482 C CA . PRO A 1 183 ? -1.589 19.054 4.503 1.00 66.25 183 PRO A CA 1
ATOM 1483 C C . PRO A 1 183 ? -3.072 18.983 4.904 1.00 66.25 183 PRO A C 1
ATOM 1485 O O . PRO A 1 183 ? -3.837 18.215 4.316 1.00 66.25 183 PRO A O 1
ATOM 1488 N N . ALA A 1 184 ? -3.461 19.756 5.920 1.00 57.44 184 ALA A N 1
ATOM 1489 C CA . ALA A 1 184 ? -4.820 19.798 6.445 1.00 57.44 184 ALA A CA 1
ATOM 1490 C C . ALA A 1 184 ? -5.767 20.426 5.408 1.00 57.44 184 ALA A C 1
ATOM 1492 O O . ALA A 1 184 ? -5.449 21.434 4.777 1.00 57.44 184 ALA A O 1
ATOM 1493 N N . GLY A 1 185 ? -6.927 19.798 5.184 1.00 59.91 185 GLY A N 1
ATOM 1494 C CA . GLY A 1 185 ? -7.831 20.072 4.056 1.00 59.91 185 GLY A CA 1
ATOM 1495 C C . GLY A 1 185 ? -8.052 18.827 3.190 1.00 59.91 185 GLY A C 1
ATOM 1496 O O . GLY A 1 185 ? -7.410 17.813 3.402 1.00 59.91 185 GLY A O 1
ATOM 1497 N N . GLU A 1 186 ? -8.930 18.855 2.181 1.00 60.28 186 GLU A N 1
ATOM 1498 C CA . GLU A 1 186 ? -9.425 17.651 1.462 1.00 60.28 186 GLU A CA 1
ATOM 1499 C C . GLU A 1 186 ? -8.360 16.766 0.771 1.00 60.28 186 GLU A C 1
ATOM 1501 O O . GLU A 1 186 ? -8.686 15.695 0.263 1.00 60.28 186 GLU A O 1
ATOM 1506 N N . ARG A 1 187 ? -7.081 17.155 0.800 1.00 66.94 187 ARG A N 1
ATOM 1507 C CA . ARG A 1 187 ? -5.966 16.500 0.103 1.00 66.94 187 ARG A CA 1
ATOM 1508 C C . ARG A 1 187 ? -5.082 15.623 0.989 1.00 66.94 187 ARG A C 1
ATOM 1510 O O . ARG A 1 187 ? -4.380 14.779 0.450 1.00 66.94 187 ARG A O 1
ATOM 1517 N N . GLY A 1 188 ? -5.073 15.799 2.310 1.00 76.31 188 GLY A N 1
ATOM 1518 C CA . GLY A 1 188 ? -4.219 15.007 3.209 1.00 76.31 188 GLY A CA 1
ATOM 1519 C C . GLY A 1 188 ? -4.661 13.543 3.333 1.00 76.31 188 GLY A C 1
ATOM 1520 O O . GLY A 1 188 ? -5.829 13.225 3.090 1.00 76.31 188 GLY A O 1
ATOM 1521 N N . VAL A 1 189 ? -3.761 12.639 3.732 1.00 87.25 189 VAL A N 1
ATOM 1522 C CA . VAL A 1 189 ? -4.141 11.262 4.113 1.00 87.25 189 VAL A CA 1
ATOM 1523 C C . VAL A 1 189 ? -5.070 11.338 5.323 1.00 87.25 189 VAL A C 1
ATOM 1525 O O . VAL A 1 189 ? -4.785 12.081 6.258 1.00 87.25 189 VAL A O 1
ATOM 1528 N N . ALA A 1 190 ? -6.165 10.585 5.325 1.00 89.44 190 ALA A N 1
ATOM 1529 C CA . ALA A 1 190 ? -7.072 10.531 6.468 1.00 89.44 190 ALA A CA 1
ATOM 1530 C C . ALA A 1 190 ? -7.220 9.099 6.979 1.00 89.44 190 ALA A C 1
ATOM 1532 O O . ALA A 1 190 ? -7.281 8.154 6.196 1.00 89.44 190 ALA A O 1
ATOM 1533 N N . TYR A 1 191 ? -7.274 8.958 8.296 1.00 93.62 191 TYR A N 1
ATOM 1534 C CA . TYR A 1 191 ? -7.504 7.713 9.011 1.00 93.62 191 TYR A CA 1
ATOM 1535 C C . TYR A 1 191 ? -8.881 7.771 9.649 1.00 93.62 191 TYR A C 1
ATOM 1537 O O . TYR A 1 191 ? -9.267 8.803 10.189 1.00 93.62 191 TYR A O 1
ATOM 1545 N N . PHE A 1 192 ? -9.603 6.665 9.602 1.00 94.25 192 PHE A N 1
ATOM 1546 C CA . PHE A 1 192 ? -10.934 6.545 10.168 1.00 94.25 192 PHE A CA 1
ATOM 1547 C C . PHE A 1 192 ? -10.990 5.362 11.113 1.00 94.25 192 PHE A C 1
ATOM 1549 O O . PHE A 1 192 ? -10.421 4.309 10.823 1.00 94.25 192 PHE A O 1
ATOM 1556 N N . LEU A 1 193 ? -11.699 5.561 12.212 1.00 95.81 193 LEU A N 1
ATOM 1557 C CA . LEU A 1 193 ? -12.115 4.542 13.153 1.00 95.81 193 LEU A CA 1
ATOM 1558 C C . LEU A 1 193 ? -13.580 4.206 12.887 1.00 95.81 193 LEU A C 1
ATOM 1560 O O . LEU A 1 193 ? -14.374 5.094 12.567 1.00 95.81 193 LEU A O 1
ATOM 1564 N N . GLY A 1 194 ? -13.932 2.941 13.046 1.00 94.56 194 GLY A N 1
ATOM 1565 C CA . GLY A 1 194 ? -15.313 2.507 13.025 1.00 94.56 194 GLY A CA 1
ATOM 1566 C C . GLY A 1 194 ? -15.562 1.291 13.898 1.00 94.56 194 GLY A C 1
ATOM 1567 O O . GLY A 1 194 ? -14.637 0.562 14.264 1.00 94.56 194 GLY A O 1
ATOM 1568 N N . SER A 1 195 ? -16.832 1.061 14.184 1.00 93.62 195 SER A N 1
ATOM 1569 C CA . SER A 1 195 ? -17.323 -0.060 14.972 1.00 93.62 195 SER A CA 1
ATOM 1570 C C . SER A 1 195 ? -18.642 -0.560 14.397 1.00 93.62 195 SER A C 1
ATOM 1572 O O . SER A 1 195 ? -19.283 0.088 13.565 1.00 93.62 195 SER A O 1
ATOM 1574 N N . ILE A 1 196 ? -19.036 -1.759 14.807 1.00 92.75 196 ILE A N 1
ATOM 1575 C CA . ILE A 1 196 ? -20.325 -2.333 14.432 1.00 92.75 196 ILE A CA 1
ATOM 1576 C C . ILE A 1 196 ? -21.253 -2.173 15.645 1.00 92.75 196 ILE A C 1
ATOM 1578 O O . ILE A 1 196 ? -20.948 -2.725 16.706 1.00 92.75 196 ILE A O 1
ATOM 1582 N N . PRO A 1 197 ? -22.402 -1.479 15.520 1.00 87.38 197 PRO A N 1
ATOM 1583 C CA . PRO A 1 197 ? -23.289 -1.207 16.656 1.00 87.38 197 PRO A CA 1
ATOM 1584 C C . PRO A 1 197 ? -23.751 -2.454 17.427 1.00 87.38 197 PRO A C 1
ATOM 1586 O O . PRO A 1 197 ? -23.992 -2.386 18.629 1.00 87.38 197 PRO A O 1
ATOM 1589 N N . SER A 1 198 ? -23.871 -3.601 16.750 1.00 86.06 198 SER A N 1
ATOM 1590 C CA . SER A 1 198 ? -24.295 -4.870 17.352 1.00 86.06 198 SER A CA 1
ATOM 1591 C C . SER A 1 198 ? -23.173 -5.661 18.035 1.00 86.06 198 SER A C 1
ATOM 1593 O O . SER A 1 198 ? -23.467 -6.670 18.671 1.00 86.06 198 SER A O 1
ATOM 1595 N N . THR A 1 199 ? -21.905 -5.255 17.909 1.00 85.31 199 THR A N 1
ATOM 1596 C CA . THR A 1 199 ? -20.756 -5.941 18.531 1.00 85.31 199 THR A CA 1
ATOM 1597 C C . THR A 1 199 ? -19.853 -4.942 19.267 1.00 85.31 199 THR A C 1
ATOM 1599 O O . THR A 1 199 ? -18.799 -4.556 18.750 1.00 85.31 199 THR A O 1
ATOM 1602 N N . PRO A 1 200 ? -20.253 -4.504 20.476 1.00 82.44 200 PRO A N 1
ATOM 1603 C CA . PRO A 1 200 ? -19.450 -3.596 21.289 1.00 82.44 200 PRO A CA 1
ATOM 1604 C C . PRO A 1 200 ? -18.052 -4.156 21.575 1.00 82.44 200 PRO A C 1
ATOM 1606 O O . PRO A 1 200 ? -17.889 -5.355 21.800 1.00 82.44 200 PRO A O 1
ATOM 1609 N N . GLY A 1 201 ? -17.046 -3.280 21.593 1.00 83.31 201 GLY A N 1
ATOM 1610 C CA . GLY A 1 201 ? -15.652 -3.644 21.872 1.00 83.31 201 GLY A CA 1
ATOM 1611 C C . GLY A 1 201 ? -14.842 -4.082 20.648 1.00 83.31 201 GLY A C 1
ATOM 1612 O O . GLY A 1 201 ? -13.624 -4.205 20.748 1.00 83.31 201 GLY A O 1
ATOM 1613 N N . GLU A 1 202 ? -15.470 -4.266 19.482 1.00 90.94 202 GLU A N 1
ATOM 1614 C CA . GLU A 1 202 ? -14.745 -4.476 18.229 1.00 90.94 202 GLU A CA 1
ATOM 1615 C C . GLU A 1 202 ? -14.587 -3.172 17.447 1.00 90.94 202 GLU A C 1
ATOM 1617 O O . GLU A 1 202 ? -15.568 -2.562 17.017 1.00 90.94 202 GLU A O 1
ATOM 1622 N N . TYR A 1 203 ? -13.332 -2.790 17.212 1.00 94.56 203 TYR A N 1
ATOM 1623 C CA . TYR A 1 203 ? -12.985 -1.600 16.450 1.00 94.56 203 TYR A CA 1
ATOM 1624 C C . TYR A 1 203 ? -12.197 -1.951 15.196 1.00 94.56 203 TYR A C 1
ATOM 1626 O O . TYR A 1 203 ? -11.395 -2.888 15.159 1.00 94.56 203 TYR A O 1
ATOM 1634 N N . TYR A 1 204 ? -12.415 -1.148 14.169 1.00 96.12 204 TYR A N 1
ATOM 1635 C CA . TYR A 1 204 ? -11.811 -1.276 12.859 1.00 96.12 204 TYR A CA 1
ATOM 1636 C C . TYR A 1 204 ? -11.228 0.067 12.456 1.00 96.12 204 TYR A C 1
ATOM 1638 O O . TYR A 1 204 ? -11.743 1.123 12.819 1.00 96.12 204 TYR A O 1
ATOM 1646 N N . TRP A 1 205 ? -10.160 0.041 11.673 1.00 96.44 205 TRP A N 1
ATOM 1647 C CA . TRP A 1 205 ? -9.599 1.247 11.092 1.00 96.44 205 TRP A CA 1
ATOM 1648 C C . TRP A 1 205 ? -9.406 1.088 9.593 1.00 96.44 205 TRP A C 1
ATOM 1650 O O . TRP A 1 205 ? -9.186 -0.009 9.079 1.00 96.44 205 TRP A O 1
ATOM 1660 N N . ARG A 1 206 ? -9.479 2.203 8.879 1.00 95.00 206 ARG A N 1
ATOM 1661 C CA . ARG A 1 206 ? -9.062 2.289 7.481 1.00 95.00 206 ARG A CA 1
ATOM 1662 C C . ARG A 1 206 ? -8.400 3.626 7.232 1.00 95.00 206 ARG A C 1
ATOM 1664 O O . ARG A 1 206 ? -8.560 4.563 8.013 1.00 95.00 206 ARG A O 1
ATOM 1671 N N . ARG A 1 207 ? -7.693 3.737 6.118 1.00 92.88 207 ARG A N 1
ATOM 1672 C CA . ARG A 1 207 ? -7.173 5.011 5.642 1.00 92.88 207 ARG A CA 1
ATOM 1673 C C . ARG A 1 207 ? -7.642 5.304 4.232 1.00 92.88 207 ARG A C 1
ATOM 1675 O O . ARG A 1 207 ? -8.019 4.406 3.480 1.00 92.88 207 ARG A O 1
ATOM 1682 N N . VAL A 1 208 ? -7.568 6.571 3.880 1.00 88.94 208 VAL A N 1
ATOM 1683 C CA . VAL A 1 208 ? -7.675 7.031 2.509 1.00 88.94 208 VAL A CA 1
ATOM 1684 C C . VAL A 1 208 ? -6.460 7.880 2.185 1.00 88.94 208 VAL A C 1
ATOM 1686 O O . VAL A 1 208 ? -6.174 8.876 2.856 1.00 88.94 208 VAL A O 1
ATOM 1689 N N . ASP A 1 209 ? -5.723 7.449 1.169 1.00 86.75 209 ASP A N 1
ATOM 1690 C CA . ASP A 1 209 ? -4.518 8.128 0.721 1.00 86.75 209 ASP A CA 1
ATOM 1691 C C . ASP A 1 209 ? -4.875 9.462 0.041 1.00 86.75 209 ASP A C 1
ATOM 1693 O O . ASP A 1 209 ? -6.039 9.752 -0.275 1.00 86.75 209 ASP A O 1
ATOM 1697 N N . LYS A 1 210 ? -3.866 10.319 -0.140 1.00 76.06 210 LYS A N 1
ATOM 1698 C CA . LYS A 1 210 ? -4.013 11.582 -0.869 1.00 76.06 210 LYS A CA 1
ATOM 1699 C C . LYS A 1 210 ? -4.468 11.299 -2.304 1.00 76.06 210 LYS A C 1
ATOM 1701 O O . LYS A 1 210 ? -3.948 10.395 -2.951 1.00 76.06 210 LYS A O 1
ATOM 1706 N N . THR A 1 211 ? -5.432 12.076 -2.794 1.00 65.56 211 THR A N 1
ATOM 1707 C CA . THR A 1 211 ? -5.940 11.956 -4.166 1.00 65.56 211 THR A CA 1
ATOM 1708 C C . THR A 1 211 ? -5.627 13.201 -4.974 1.00 65.56 211 THR A C 1
ATOM 1710 O O . THR A 1 211 ? -5.933 14.310 -4.539 1.00 65.56 211 THR A O 1
ATOM 1713 N N . ASP A 1 212 ? -5.098 13.001 -6.177 1.00 55.88 212 ASP A N 1
ATOM 1714 C CA . ASP A 1 212 ? -4.656 14.073 -7.074 1.00 55.88 212 ASP A CA 1
ATOM 1715 C C . ASP A 1 212 ? -5.742 14.553 -8.052 1.00 55.88 212 ASP A C 1
ATOM 1717 O O . ASP A 1 212 ? -5.428 15.209 -9.041 1.00 55.88 212 ASP A O 1
ATOM 1721 N N . TYR A 1 213 ? -7.027 14.265 -7.803 1.00 55.44 213 TYR A N 1
ATOM 1722 C CA . TYR A 1 213 ? -8.138 14.623 -8.707 1.00 55.44 213 TYR A CA 1
ATOM 1723 C C . TYR A 1 213 ? -8.472 16.138 -8.756 1.00 55.44 213 TYR A C 1
ATOM 1725 O O . TYR A 1 213 ? -9.615 16.524 -8.973 1.00 55.44 213 TYR A O 1
ATOM 1733 N N . GLY A 1 214 ? -7.471 17.011 -8.623 1.00 51.50 214 GLY A N 1
ATOM 1734 C CA . GLY A 1 214 ? -7.577 18.452 -8.860 1.00 51.50 214 GLY A CA 1
ATOM 1735 C C . GLY A 1 214 ? -8.287 19.249 -7.762 1.00 51.50 214 GLY A C 1
ATOM 1736 O O . GLY A 1 214 ? -9.009 18.720 -6.915 1.00 51.50 214 GLY A O 1
ATOM 1737 N N . ASP A 1 215 ? -8.058 20.564 -7.781 1.00 46.28 215 ASP A N 1
ATOM 1738 C CA . ASP A 1 215 ? -8.872 21.555 -7.077 1.00 46.28 215 ASP A CA 1
ATOM 1739 C C . ASP A 1 215 ? -10.355 21.345 -7.467 1.00 46.28 215 ASP A C 1
ATOM 1741 O O . ASP A 1 215 ? -10.695 21.514 -8.634 1.00 46.28 215 ASP A O 1
ATOM 1745 N N . ASN A 1 216 ? -11.220 20.958 -6.514 1.00 50.38 216 ASN A N 1
ATOM 1746 C CA . ASN A 1 216 ? -12.677 20.683 -6.631 1.00 50.38 216 ASN A CA 1
ATOM 1747 C C . ASN A 1 216 ? -13.156 19.234 -6.836 1.00 50.38 216 ASN A C 1
ATOM 1749 O O . ASN A 1 216 ? -14.360 19.014 -7.009 1.00 50.38 216 ASN A O 1
ATOM 1753 N N . SER A 1 217 ? -12.297 18.220 -6.739 1.00 53.72 217 SER A N 1
ATOM 1754 C CA . SER A 1 217 ? -12.782 16.838 -6.630 1.00 53.72 217 SER A CA 1
ATOM 1755 C C . SER A 1 217 ? -13.447 16.592 -5.266 1.00 53.72 217 SER A C 1
ATOM 1757 O O . SER A 1 217 ? -12.779 16.244 -4.295 1.00 53.72 217 SER A O 1
ATOM 1759 N N . ARG A 1 218 ? -14.783 16.690 -5.209 1.00 56.03 218 ARG A N 1
ATOM 1760 C CA . ARG A 1 218 ? -15.592 16.311 -4.029 1.00 56.03 218 ARG A CA 1
ATOM 1761 C C . ARG A 1 218 ? -15.525 14.815 -3.686 1.00 56.03 218 ARG A C 1
ATOM 1763 O O . ARG A 1 218 ? -16.023 14.405 -2.644 1.00 56.03 218 ARG A O 1
ATOM 1770 N N . VAL A 1 219 ? -14.955 13.985 -4.565 1.00 62.72 219 VAL A N 1
ATOM 1771 C CA . VAL A 1 219 ? -14.949 12.523 -4.435 1.00 62.72 219 VAL A CA 1
ATOM 1772 C C . VAL A 1 219 ? -13.529 11.995 -4.574 1.00 62.72 219 VAL A C 1
ATOM 1774 O O . VAL A 1 219 ? -12.914 12.096 -5.630 1.00 62.72 219 VAL A O 1
ATOM 1777 N N . ARG A 1 220 ? -13.009 11.386 -3.506 1.00 71.62 220 ARG A N 1
ATOM 1778 C CA . ARG A 1 220 ? -11.718 10.693 -3.548 1.00 71.62 220 ARG A CA 1
ATOM 1779 C C . ARG A 1 220 ? -11.778 9.487 -4.484 1.00 71.62 220 ARG A C 1
ATOM 1781 O O . ARG A 1 220 ? -12.788 8.789 -4.527 1.00 71.62 220 ARG A O 1
ATOM 1788 N N . ASN A 1 221 ? -10.668 9.207 -5.169 1.00 76.56 221 ASN A N 1
ATOM 1789 C CA . ASN A 1 221 ? -10.483 7.977 -5.936 1.00 76.56 221 ASN A CA 1
ATOM 1790 C C . ASN A 1 221 ? -10.877 6.756 -5.081 1.00 76.56 221 ASN A C 1
ATOM 1792 O O . ASN A 1 221 ? -10.280 6.564 -4.016 1.00 76.56 221 ASN A O 1
ATOM 1796 N N . PRO A 1 222 ? -11.816 5.905 -5.530 1.00 81.38 222 PRO A N 1
ATOM 1797 C CA . PRO A 1 222 ? -12.154 4.672 -4.826 1.00 81.38 222 PRO A CA 1
ATOM 1798 C C . PRO A 1 222 ? -10.932 3.787 -4.544 1.00 81.38 222 PRO A C 1
ATOM 1800 O O . PRO A 1 222 ? -10.857 3.170 -3.486 1.00 81.38 222 PRO A O 1
ATOM 1803 N N . ALA A 1 223 ? -9.940 3.781 -5.442 1.00 82.25 223 ALA A N 1
ATOM 1804 C CA . ALA A 1 223 ? -8.710 3.005 -5.288 1.00 82.25 223 ALA A CA 1
ATOM 1805 C C . ALA A 1 223 ? -7.755 3.541 -4.204 1.00 82.25 223 ALA A C 1
ATOM 1807 O O . ALA A 1 223 ? -6.833 2.835 -3.808 1.00 82.25 223 ALA A O 1
ATOM 1808 N N . SER A 1 224 ? -7.957 4.768 -3.711 1.00 85.50 224 SER A N 1
ATOM 1809 C CA . SER A 1 224 ? -7.144 5.349 -2.631 1.00 85.50 224 SER A CA 1
ATOM 1810 C C . SER A 1 224 ? -7.617 4.942 -1.239 1.00 85.50 224 SER A C 1
ATOM 1812 O O . SER A 1 224 ? -6.953 5.253 -0.252 1.00 85.50 224 SER A O 1
ATOM 1814 N N . TRP A 1 225 ? -8.764 4.272 -1.135 1.00 89.62 225 TRP A N 1
ATOM 1815 C CA . TRP A 1 225 ? -9.264 3.750 0.127 1.00 89.62 225 TRP A CA 1
ATOM 1816 C C . TRP A 1 225 ? -8.649 2.387 0.439 1.00 89.62 225 TRP A C 1
ATOM 1818 O O . TRP A 1 225 ? -8.709 1.465 -0.371 1.00 89.62 225 TRP A O 1
ATOM 1828 N N . SER A 1 226 ? -8.143 2.221 1.659 1.00 92.94 226 SER A N 1
ATOM 1829 C CA . SER A 1 226 ? -7.779 0.902 2.171 1.00 92.94 226 SER A CA 1
ATOM 1830 C C . SER A 1 226 ? -9.022 0.111 2.581 1.00 92.94 226 SER A C 1
ATOM 1832 O O . SER A 1 226 ? -10.094 0.679 2.828 1.00 92.94 226 SER A O 1
ATOM 1834 N N . GLN A 1 227 ? -8.861 -1.205 2.727 1.00 94.69 227 GLN A N 1
ATOM 1835 C CA . GLN A 1 227 ? -9.825 -2.037 3.445 1.00 94.69 227 GLN A CA 1
ATOM 1836 C C . GLN A 1 227 ? -9.955 -1.602 4.913 1.00 94.69 227 GLN A C 1
ATOM 1838 O O . GLN A 1 227 ? -9.065 -0.931 5.449 1.00 94.69 227 GLN A O 1
ATOM 1843 N N . TRP A 1 228 ? -11.056 -2.004 5.543 1.00 95.88 228 TRP A N 1
ATOM 1844 C CA . TRP A 1 228 ? -11.180 -1.996 6.996 1.00 95.88 228 TRP A CA 1
ATOM 1845 C C . TRP A 1 228 ? -10.316 -3.111 7.583 1.00 95.88 228 TRP A C 1
ATOM 1847 O O . TRP A 1 228 ? -10.378 -4.249 7.126 1.00 95.88 228 TRP A O 1
ATOM 1857 N N . LEU A 1 229 ? -9.514 -2.778 8.588 1.00 95.31 229 LEU A N 1
ATOM 1858 C CA . LEU A 1 229 ? -8.663 -3.708 9.320 1.00 95.31 229 LEU A CA 1
ATOM 1859 C C . LEU A 1 229 ? -9.073 -3.707 10.787 1.00 95.31 229 LEU A C 1
ATOM 1861 O O . LEU A 1 229 ? -9.249 -2.641 11.380 1.00 95.31 229 LEU A O 1
ATOM 1865 N N . LYS A 1 230 ? -9.209 -4.894 11.379 1.00 94.62 230 LYS A N 1
ATOM 1866 C CA . LYS A 1 230 ? -9.534 -5.033 12.801 1.00 94.62 230 LYS A CA 1
ATOM 1867 C C . LYS A 1 230 ? -8.393 -4.490 13.667 1.00 94.62 230 LYS A C 1
ATOM 1869 O O . LYS A 1 230 ? -7.212 -4.680 13.366 1.00 94.62 230 LYS A O 1
ATOM 1874 N N . ILE A 1 231 ? -8.750 -3.805 14.746 1.00 95.69 231 ILE A N 1
ATOM 1875 C CA . ILE A 1 231 ? -7.819 -3.395 15.793 1.00 95.69 231 ILE A CA 1
ATOM 1876 C C . ILE A 1 231 ? -7.720 -4.548 16.788 1.00 95.69 231 ILE A C 1
ATOM 1878 O O . ILE A 1 231 ? -8.614 -4.757 17.601 1.00 95.69 231 ILE A O 1
ATOM 1882 N N . ASP A 1 232 ? -6.631 -5.309 16.706 1.00 93.62 232 ASP A N 1
ATOM 1883 C CA . ASP A 1 232 ? -6.350 -6.434 17.606 1.00 93.62 232 ASP A CA 1
ATOM 1884 C C . ASP A 1 232 ? -5.666 -5.957 18.899 1.00 93.62 232 ASP A C 1
ATOM 1886 O O . ASP A 1 232 ? -4.542 -6.329 19.231 1.00 93.62 232 ASP A O 1
ATOM 1890 N N . ALA A 1 233 ? -6.322 -5.023 19.588 1.00 92.94 233 ALA A N 1
ATOM 1891 C CA . ALA A 1 233 ? -5.960 -4.579 20.926 1.00 92.94 233 ALA A CA 1
ATOM 1892 C C . ALA A 1 233 ? -7.195 -4.673 21.825 1.00 92.94 233 ALA A C 1
ATOM 1894 O O . ALA A 1 233 ? -8.288 -4.338 21.365 1.00 92.94 233 ALA A O 1
ATOM 1895 N N . PRO A 1 234 ? -7.043 -5.065 23.102 1.00 91.88 234 PRO A N 1
ATOM 1896 C CA . PRO A 1 234 ? -8.153 -5.156 24.046 1.00 91.88 234 PRO A CA 1
ATOM 1897 C C . PRO A 1 234 ? -8.561 -3.757 24.539 1.00 91.88 234 PRO A C 1
ATOM 1899 O O . PRO A 1 234 ? -8.420 -3.438 25.714 1.00 91.88 234 PRO A O 1
ATOM 1902 N N . LEU A 1 235 ? -9.017 -2.900 23.623 1.00 92.06 235 LEU A N 1
ATOM 1903 C CA . LEU A 1 235 ? -9.550 -1.577 23.934 1.00 92.06 235 LEU A CA 1
ATOM 1904 C C . LEU A 1 235 ? -10.874 -1.726 24.681 1.00 92.06 235 LEU A C 1
ATOM 1906 O O . LEU A 1 235 ? -11.777 -2.427 24.227 1.00 92.06 235 LEU A O 1
ATOM 1910 N N . GLN A 1 236 ? -10.996 -1.037 25.811 1.00 92.00 236 GLN A N 1
ATOM 1911 C CA . GLN A 1 236 ? -12.175 -1.109 26.671 1.00 92.00 236 GLN A CA 1
ATOM 1912 C C . GLN A 1 236 ? -12.724 0.295 26.957 1.00 92.00 236 GLN A C 1
ATOM 1914 O O . GLN A 1 236 ? -12.612 0.784 28.083 1.00 92.00 236 GLN A O 1
ATOM 1919 N N . PRO A 1 237 ? -13.301 0.970 25.948 1.00 91.50 237 PRO A N 1
ATOM 1920 C CA . PRO A 1 237 ? -13.866 2.296 26.134 1.00 91.50 237 PRO A CA 1
ATOM 1921 C C . PRO A 1 237 ? -15.020 2.277 27.132 1.00 91.50 237 PRO A C 1
ATOM 1923 O O . PRO A 1 237 ? -15.865 1.381 27.127 1.00 91.50 237 PRO A O 1
ATOM 1926 N N . MET A 1 238 ? -15.072 3.314 27.960 1.00 90.31 238 MET A N 1
ATOM 1927 C CA . MET A 1 238 ? -16.174 3.597 28.862 1.00 90.31 238 MET A CA 1
ATOM 1928 C C . MET A 1 238 ? -17.474 3.719 28.061 1.00 90.31 238 MET A C 1
ATOM 1930 O O . MET A 1 238 ? -17.506 4.298 26.968 1.00 90.31 238 MET A O 1
ATOM 1934 N N . GLN A 1 239 ? -18.559 3.176 28.607 1.00 85.19 239 GLN A N 1
ATOM 1935 C CA . GLN A 1 239 ? -19.857 3.173 27.945 1.00 85.19 239 GLN A CA 1
ATOM 1936 C C . GLN A 1 239 ? -20.294 4.598 27.569 1.00 85.19 239 GLN A C 1
ATOM 1938 O O . GLN A 1 239 ? -20.179 5.528 28.363 1.00 85.19 239 GLN A O 1
ATOM 1943 N N . GLY A 1 240 ? -20.797 4.769 26.344 1.00 82.75 240 GLY A N 1
ATOM 1944 C CA . GLY A 1 240 ? -21.233 6.072 25.832 1.00 82.75 240 GLY A CA 1
ATOM 1945 C C . GLY A 1 240 ? -20.101 6.987 25.357 1.00 82.75 240 GLY A C 1
ATOM 1946 O O . GLY A 1 240 ? -20.378 8.108 24.937 1.00 82.75 240 GLY A O 1
ATOM 1947 N N . THR A 1 241 ? -18.846 6.523 25.379 1.00 85.62 241 THR A N 1
ATOM 1948 C CA . THR A 1 241 ? -17.705 7.253 24.811 1.00 85.62 241 THR A CA 1
ATOM 1949 C C . THR A 1 241 ? -17.260 6.667 23.479 1.00 85.62 241 THR A C 1
ATOM 1951 O O . THR A 1 241 ? -17.355 5.462 23.243 1.00 85.62 241 THR A O 1
ATOM 1954 N N . VAL A 1 242 ? -16.758 7.538 22.606 1.00 85.25 242 VAL A N 1
ATOM 1955 C CA . VAL A 1 242 ? -16.197 7.160 21.309 1.00 85.25 242 VAL A CA 1
ATOM 1956 C C . VAL A 1 242 ? -14.671 7.202 21.418 1.00 85.25 242 VAL A C 1
ATOM 1958 O O . VAL A 1 242 ? -14.141 8.238 21.833 1.00 85.25 242 VAL A O 1
ATOM 1961 N N . PRO A 1 2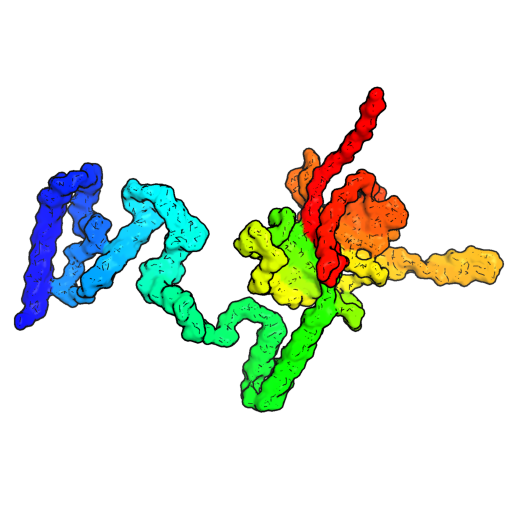43 ? -13.943 6.121 21.079 1.00 92.56 243 PRO A N 1
ATOM 1962 C CA . PRO A 1 243 ? -12.489 6.172 21.038 1.00 92.56 243 PRO A CA 1
ATOM 1963 C C . PRO A 1 243 ? -11.995 7.170 19.989 1.00 92.56 243 PRO A C 1
ATOM 1965 O O . PRO A 1 243 ? -12.596 7.358 18.934 1.00 92.56 243 PRO A O 1
ATOM 1968 N N . ALA A 1 244 ? -10.853 7.785 20.258 1.00 92.75 244 ALA A N 1
ATOM 1969 C CA . ALA A 1 244 ? -10.209 8.703 19.336 1.00 92.75 244 ALA A CA 1
ATOM 1970 C C . ALA A 1 244 ? -9.157 7.981 18.496 1.00 92.75 244 ALA A C 1
ATOM 1972 O O . ALA A 1 244 ? -8.468 7.091 18.987 1.00 92.75 244 ALA A O 1
ATOM 1973 N N . ILE A 1 245 ? -8.980 8.407 17.249 1.00 95.56 245 ILE A N 1
ATOM 1974 C CA . ILE A 1 245 ? -7.894 7.965 16.369 1.00 95.56 245 ILE A CA 1
ATOM 1975 C C . ILE A 1 245 ? -6.972 9.149 16.087 1.00 95.56 245 ILE A C 1
ATOM 1977 O O . ILE A 1 245 ? -7.442 10.271 15.927 1.00 95.56 245 ILE A O 1
ATOM 1981 N N . VAL A 1 246 ? -5.660 8.922 16.054 1.00 95.00 246 VAL A N 1
ATOM 1982 C CA . VAL A 1 246 ? -4.666 9.972 15.789 1.00 95.00 246 VAL A CA 1
ATOM 1983 C C . VAL A 1 246 ? -3.437 9.384 15.110 1.00 95.00 246 VAL A C 1
ATOM 1985 O O . VAL A 1 246 ? -2.971 8.300 15.459 1.00 95.00 246 VAL A O 1
ATOM 1988 N N . TYR A 1 247 ? -2.894 10.106 14.135 1.00 93.62 247 TYR A N 1
ATOM 1989 C CA . TYR A 1 247 ? -1.604 9.786 13.539 1.00 93.62 247 TYR A CA 1
ATOM 1990 C C . TYR A 1 247 ? -0.549 10.723 14.118 1.00 93.62 247 TYR A C 1
ATOM 1992 O O . TYR A 1 247 ? -0.644 11.937 13.958 1.00 93.62 247 TYR A O 1
ATOM 2000 N N . PHE A 1 248 ? 0.442 10.160 14.798 1.00 93.31 248 PHE A N 1
ATOM 2001 C CA . PHE A 1 248 ? 1.487 10.911 15.483 1.00 93.31 248 PHE A CA 1
ATOM 2002 C C . PHE A 1 248 ? 2.809 10.150 15.414 1.00 93.31 248 PHE A C 1
ATOM 2004 O O . PHE A 1 248 ? 2.834 8.923 15.461 1.00 93.31 248 PHE A O 1
ATOM 2011 N N . ALA A 1 249 ? 3.925 10.870 15.280 1.00 90.56 249 ALA A N 1
ATOM 2012 C CA . ALA A 1 249 ? 5.271 10.284 15.268 1.00 90.56 249 ALA A CA 1
ATOM 2013 C C . ALA A 1 249 ? 5.426 9.082 14.301 1.00 90.56 249 ALA A C 1
ATOM 2015 O O . ALA A 1 249 ? 6.075 8.084 14.619 1.00 90.56 249 ALA A O 1
ATOM 2016 N N . ASN A 1 250 ? 4.833 9.193 13.105 1.00 90.44 250 ASN A N 1
ATOM 2017 C CA . ASN A 1 250 ? 4.791 8.158 12.063 1.00 90.44 250 ASN A CA 1
ATOM 2018 C C . ASN A 1 250 ? 4.098 6.845 12.469 1.00 90.44 250 ASN A C 1
ATOM 2020 O O . ASN A 1 250 ? 4.421 5.774 11.949 1.00 90.44 250 ASN A O 1
ATOM 2024 N N . ARG A 1 251 ? 3.158 6.911 13.414 1.00 93.44 251 ARG A N 1
ATOM 2025 C CA . ARG A 1 251 ? 2.383 5.767 13.894 1.00 93.44 251 ARG A CA 1
ATOM 2026 C C . ARG A 1 251 ? 0.914 6.137 14.040 1.00 93.44 251 ARG A C 1
ATOM 2028 O O . ARG A 1 251 ? 0.564 7.287 14.291 1.00 93.44 251 ARG A O 1
ATOM 2035 N N . LEU A 1 252 ? 0.061 5.132 13.875 1.00 96.38 252 LEU A N 1
ATOM 2036 C CA . LEU A 1 252 ? -1.361 5.243 14.159 1.00 96.38 252 LEU A CA 1
ATOM 2037 C C . LEU A 1 252 ? -1.612 4.853 15.615 1.00 96.38 252 LEU A C 1
ATOM 2039 O O . LEU A 1 252 ? -1.130 3.810 16.069 1.00 96.38 252 LEU A O 1
ATOM 2043 N N . HIS A 1 253 ? -2.382 5.675 16.313 1.00 96.81 253 HIS A N 1
ATOM 2044 C CA . HIS A 1 253 ? -2.799 5.444 17.685 1.00 96.81 253 HIS A CA 1
ATOM 2045 C C . HIS A 1 253 ? -4.322 5.501 17.793 1.00 96.81 253 HIS A C 1
ATOM 2047 O O . HIS A 1 253 ? -4.971 6.290 17.104 1.00 96.81 253 HIS A O 1
ATOM 2053 N N . VAL A 1 254 ? -4.875 4.681 18.682 1.00 96.81 254 VAL A N 1
ATOM 2054 C CA . VAL A 1 254 ? -6.283 4.707 19.083 1.00 96.81 254 VAL A CA 1
ATOM 2055 C C . VAL A 1 254 ? -6.339 4.831 20.596 1.00 96.81 254 VAL A C 1
ATOM 2057 O O . VAL A 1 254 ? -5.617 4.124 21.299 1.00 96.81 254 VAL A O 1
ATOM 2060 N N . LEU A 1 255 ? -7.147 5.763 21.090 1.00 95.25 255 LEU A N 1
ATOM 2061 C CA . LEU A 1 255 ? -7.209 6.129 22.497 1.00 95.25 255 LEU A CA 1
ATOM 2062 C C . LEU A 1 255 ? -8.629 5.988 23.021 1.00 95.25 255 LEU A C 1
ATOM 2064 O O . LEU A 1 255 ? -9.574 6.429 22.370 1.00 95.25 255 LEU A O 1
ATOM 2068 N N . CYS A 1 256 ? -8.779 5.453 24.224 1.00 94.19 256 CYS A N 1
ATOM 2069 C CA . CYS A 1 256 ? -10.045 5.483 24.945 1.00 94.19 256 CYS A CA 1
ATOM 2070 C C . CYS A 1 256 ? -9.825 5.669 26.442 1.00 94.19 256 CYS A C 1
ATOM 2072 O O . CYS A 1 256 ? -8.744 5.406 26.969 1.00 94.19 256 CYS A O 1
ATOM 2074 N N . ILE A 1 257 ? -10.875 6.111 27.128 1.00 92.56 257 ILE A N 1
ATOM 2075 C CA . ILE A 1 257 ? -10.932 6.063 28.587 1.00 92.56 257 ILE A CA 1
ATOM 2076 C C . ILE A 1 257 ? -11.526 4.722 28.974 1.00 92.56 257 ILE A C 1
ATOM 2078 O O . ILE A 1 257 ? -12.608 4.389 28.503 1.00 92.56 257 ILE A O 1
ATOM 2082 N N . HIS A 1 258 ? -10.822 3.974 29.811 1.00 91.69 258 HIS A N 1
ATOM 2083 C CA . HIS A 1 258 ? -11.310 2.745 30.408 1.00 91.69 258 HIS A CA 1
ATOM 2084 C C . HIS A 1 258 ? -11.714 3.012 31.857 1.00 91.69 258 HIS A C 1
ATOM 2086 O O . HIS A 1 258 ? -10.962 3.632 32.610 1.00 91.69 258 HIS A O 1
ATOM 2092 N N . GLU A 1 259 ? -12.914 2.575 32.232 1.00 90.19 259 GLU A N 1
ATOM 2093 C CA . GLU A 1 259 ? -13.445 2.689 33.588 1.00 90.19 259 GLU A CA 1
ATOM 2094 C C . GLU A 1 259 ? -13.622 1.290 34.176 1.00 90.19 259 GLU A C 1
ATOM 2096 O O . GLU A 1 259 ? -14.259 0.429 33.566 1.00 90.19 259 GLU A O 1
ATOM 2101 N N . TYR A 1 260 ? -13.065 1.073 35.365 1.00 87.81 260 TYR A N 1
ATOM 2102 C CA . TYR A 1 260 ? -13.178 -0.187 36.089 1.00 87.81 260 TYR A CA 1
ATOM 2103 C C . TYR A 1 260 ? -13.352 0.062 37.595 1.00 87.81 260 TYR A C 1
ATOM 2105 O O . TYR A 1 260 ? -12.874 1.075 38.122 1.00 87.81 260 TYR A O 1
ATOM 2113 N N . PRO A 1 261 ? -14.049 -0.834 38.315 1.00 85.38 261 PRO A N 1
ATOM 2114 C CA . PRO A 1 261 ? -14.229 -0.703 39.756 1.00 85.38 261 PRO A CA 1
ATOM 2115 C C . PRO A 1 261 ? -12.905 -0.970 40.485 1.00 85.38 261 PRO A C 1
ATOM 2117 O O . PRO A 1 261 ? -12.225 -1.952 40.186 1.00 85.38 261 PRO A O 1
ATOM 2120 N N . SER A 1 262 ? -12.545 -0.121 41.452 1.00 80.25 262 SER A N 1
ATOM 2121 C CA . SER A 1 262 ? -11.360 -0.316 42.299 1.00 80.25 262 SER A CA 1
ATOM 2122 C C . SER A 1 262 ? -11.704 -0.796 43.702 1.00 80.25 262 SER A C 1
ATOM 2124 O O . SER A 1 262 ? -11.114 -1.761 44.166 1.00 80.25 262 SER A O 1
ATOM 2126 N N . ASP A 1 263 ? -12.667 -0.146 44.363 1.00 73.81 263 ASP A N 1
ATOM 2127 C CA . ASP A 1 263 ? -13.015 -0.372 45.772 1.00 73.81 263 ASP A CA 1
ATOM 2128 C C . ASP A 1 263 ? -14.504 -0.098 46.021 1.00 73.81 263 ASP A C 1
ATOM 2130 O O . ASP A 1 263 ? -15.168 0.533 45.204 1.00 73.81 263 ASP A O 1
ATOM 2134 N N . ALA A 1 264 ? -15.040 -0.514 47.170 1.00 67.50 264 ALA A N 1
ATOM 2135 C CA . ALA A 1 264 ? -16.368 -0.105 47.630 1.00 67.50 264 ALA A CA 1
ATOM 2136 C C . ALA A 1 264 ? -16.249 1.033 48.657 1.00 67.50 264 ALA A C 1
ATOM 2138 O O . ALA A 1 264 ? -15.503 0.932 49.629 1.00 67.50 264 ALA A O 1
ATOM 2139 N N . ILE A 1 265 ? -17.000 2.114 48.460 1.00 65.19 265 ILE A N 1
ATOM 2140 C CA . ILE A 1 265 ? -17.167 3.203 49.423 1.00 65.19 265 ILE A CA 1
ATOM 2141 C C . ILE A 1 265 ? -18.498 2.988 50.142 1.00 65.19 265 ILE A C 1
ATOM 2143 O O . ILE A 1 265 ? -19.534 2.806 49.506 1.00 65.19 265 ILE A O 1
ATOM 2147 N N . ASN A 1 266 ? -18.484 3.047 51.471 1.00 63.50 266 ASN A N 1
ATOM 2148 C CA . ASN A 1 266 ? -19.712 3.071 52.259 1.00 63.50 266 ASN A CA 1
ATOM 2149 C C . ASN A 1 266 ? -20.326 4.472 52.194 1.00 63.50 266 ASN A C 1
ATOM 2151 O O . ASN A 1 266 ? -19.770 5.425 52.737 1.00 63.50 266 ASN A O 1
ATOM 2155 N N . VAL A 1 267 ? -21.480 4.591 51.549 1.00 58.81 267 VAL A N 1
ATOM 2156 C CA . VAL A 1 267 ? -22.311 5.793 51.541 1.00 58.81 267 VAL A CA 1
ATOM 2157 C C . VAL A 1 267 ? -23.481 5.529 52.485 1.00 58.81 267 VAL A C 1
ATOM 2159 O O . VAL A 1 267 ? -24.414 4.796 52.161 1.00 58.81 267 VAL A O 1
ATOM 2162 N N . GLY A 1 268 ? -23.400 6.061 53.703 1.00 51.66 268 GLY A N 1
ATOM 2163 C CA . GLY A 1 268 ? -24.453 5.940 54.710 1.00 51.66 268 GLY A CA 1
ATOM 2164 C C . GLY A 1 268 ? -25.061 7.293 55.070 1.00 51.66 268 GLY A C 1
ATOM 2165 O O . GLY A 1 268 ? -24.336 8.271 55.236 1.00 51.66 268 GLY A O 1
ATOM 2166 N N . SER A 1 269 ? -26.384 7.320 55.234 1.00 56.06 269 SER A N 1
ATOM 2167 C CA . SER A 1 269 ? -27.102 8.284 56.080 1.00 56.06 269 SER A CA 1
ATOM 2168 C C . SER A 1 269 ? -27.725 7.527 57.264 1.00 56.06 269 SER A C 1
ATOM 2170 O O . SER A 1 269 ? -27.710 6.296 57.267 1.00 56.06 269 SER A O 1
ATOM 2172 N N . GLU A 1 270 ? -28.245 8.233 58.279 1.00 52.75 270 GLU A N 1
ATOM 2173 C CA . GLU A 1 270 ? -28.670 7.704 59.600 1.00 52.75 270 GLU A CA 1
ATOM 2174 C C . GLU A 1 270 ? -29.662 6.512 59.593 1.00 52.75 270 GLU A C 1
ATOM 2176 O O . GLU A 1 270 ? -29.976 5.974 60.651 1.00 52.75 270 GLU A O 1
ATOM 2181 N N . VAL A 1 271 ? -30.133 6.051 58.431 1.00 52.38 271 VAL A N 1
ATOM 2182 C CA . VAL A 1 271 ? -31.130 4.976 58.284 1.00 52.38 271 VAL A CA 1
ATOM 2183 C C . VAL A 1 271 ? -30.582 3.732 57.548 1.00 52.38 271 VAL A C 1
ATOM 2185 O O . VAL A 1 271 ? -31.289 2.735 57.420 1.00 52.38 271 VAL A O 1
ATOM 2188 N N . GLY A 1 272 ? -29.315 3.719 57.103 1.00 53.50 272 GLY A N 1
ATOM 2189 C CA . GLY A 1 272 ? -28.681 2.515 56.539 1.00 53.50 272 GLY A CA 1
ATOM 2190 C C . GLY A 1 272 ? -27.383 2.762 55.760 1.00 53.50 272 GLY A C 1
ATOM 2191 O O . GLY A 1 272 ? -27.154 3.847 55.230 1.00 53.50 272 GLY A O 1
ATOM 2192 N N . THR A 1 273 ? -26.521 1.740 55.679 1.00 52.56 273 THR A N 1
ATOM 2193 C CA . THR A 1 273 ? -25.254 1.772 54.922 1.00 52.56 273 THR A CA 1
ATOM 2194 C C . THR A 1 273 ? -25.451 1.166 53.533 1.00 52.56 273 THR A C 1
ATOM 2196 O O . THR A 1 273 ? -25.764 -0.018 53.417 1.00 52.56 273 THR A O 1
ATOM 2199 N N . LEU A 1 274 ? -25.244 1.953 52.475 1.00 59.06 274 LEU A N 1
ATOM 2200 C CA . LEU A 1 274 ? -25.187 1.464 51.096 1.00 59.06 274 LEU A CA 1
ATOM 2201 C C . LEU A 1 274 ? -23.723 1.426 50.644 1.00 59.06 274 LEU A C 1
ATOM 2203 O O . LEU A 1 274 ? -22.998 2.405 50.796 1.00 59.06 274 LEU A O 1
ATOM 2207 N N . ALA A 1 275 ? -23.268 0.305 50.087 1.00 59.81 275 ALA A N 1
ATOM 2208 C CA . ALA A 1 275 ? -21.950 0.219 49.462 1.00 59.81 275 ALA A CA 1
ATOM 2209 C C . ALA A 1 275 ? -22.051 0.673 47.996 1.00 59.81 275 ALA A C 1
ATOM 2211 O O . ALA A 1 275 ? -22.810 0.093 47.221 1.00 59.81 275 ALA A O 1
ATOM 2212 N N . GLN A 1 276 ? -21.292 1.699 47.610 1.00 67.75 276 GLN A N 1
ATOM 2213 C CA . GLN A 1 276 ? -21.180 2.182 46.232 1.00 67.75 276 GLN A CA 1
ATOM 2214 C C . GLN A 1 276 ? -19.781 1.880 45.685 1.00 67.75 276 GLN A C 1
ATOM 2216 O O . GLN A 1 276 ? -18.785 2.119 46.361 1.00 67.75 276 GLN A O 1
ATOM 2221 N N . ALA A 1 277 ? -19.681 1.373 44.456 1.00 69.81 277 ALA A N 1
ATOM 2222 C CA . ALA A 1 277 ? -18.388 1.141 43.817 1.00 69.81 277 ALA A CA 1
ATOM 2223 C C . ALA A 1 277 ? -17.676 2.472 43.505 1.00 69.81 277 ALA A C 1
ATOM 2225 O O . ALA A 1 277 ? -18.246 3.370 42.882 1.00 69.81 277 ALA A O 1
ATOM 2226 N N . LYS A 1 278 ? -16.417 2.587 43.926 1.00 78.62 278 LYS A N 1
ATOM 2227 C CA . LYS A 1 278 ? -15.456 3.584 43.464 1.00 78.62 278 LYS A CA 1
ATOM 2228 C C . LYS A 1 278 ? -14.890 3.105 42.137 1.00 78.62 278 LYS A C 1
ATOM 2230 O O . LYS A 1 278 ? -14.181 2.102 42.095 1.00 78.62 278 LYS A O 1
ATOM 2235 N N . ASN A 1 279 ? -15.178 3.837 41.074 1.00 82.38 279 ASN A N 1
ATOM 2236 C CA . ASN A 1 279 ? -14.592 3.573 39.769 1.00 82.38 279 ASN A CA 1
ATOM 2237 C C . ASN A 1 279 ? -13.296 4.371 39.605 1.00 82.38 279 ASN A C 1
ATOM 2239 O O . ASN A 1 279 ? -13.229 5.544 39.979 1.00 82.38 279 ASN A O 1
ATOM 2243 N N . ILE A 1 280 ? -12.273 3.734 39.039 1.00 83.62 280 ILE A N 1
ATOM 2244 C CA . ILE A 1 280 ? -11.053 4.393 38.572 1.00 83.62 280 ILE A CA 1
ATOM 2245 C C . ILE A 1 280 ? -11.114 4.478 37.050 1.00 83.62 280 ILE A C 1
ATOM 2247 O O . ILE A 1 280 ? -11.623 3.579 36.379 1.00 83.62 280 ILE A O 1
ATOM 2251 N N . ARG A 1 281 ? -10.592 5.584 36.515 1.00 89.00 281 ARG A N 1
ATOM 2252 C CA . ARG A 1 281 ? -10.468 5.823 35.078 1.00 89.00 281 ARG A CA 1
ATOM 2253 C C . ARG A 1 281 ? -9.000 5.861 34.671 1.00 89.00 281 ARG A C 1
ATOM 2255 O O . ARG A 1 281 ? -8.186 6.560 35.282 1.00 89.00 281 ARG A O 1
ATOM 2262 N N . GLU A 1 282 ? -8.678 5.137 33.609 1.00 90.62 282 GLU A N 1
ATOM 2263 C CA . GLU A 1 282 ? -7.364 5.136 32.971 1.00 90.62 282 GLU A CA 1
ATOM 2264 C C . GLU A 1 282 ? -7.477 5.466 31.479 1.00 90.62 282 GLU A C 1
ATOM 2266 O O . GLU A 1 282 ? -8.492 5.214 30.831 1.00 90.62 282 GLU A O 1
ATOM 2271 N N . LEU A 1 283 ? -6.419 6.043 30.924 1.00 92.25 283 LEU A N 1
ATOM 2272 C CA . LEU A 1 283 ? -6.259 6.266 29.499 1.00 92.25 283 LEU A CA 1
ATOM 2273 C C . LEU A 1 283 ? -5.575 5.045 28.894 1.00 92.25 283 LEU A C 1
ATOM 2275 O O . LEU A 1 283 ? -4.436 4.737 29.242 1.00 92.25 283 LEU A O 1
ATOM 2279 N N . GLN A 1 284 ? -6.231 4.404 27.938 1.00 94.69 284 GLN A N 1
ATOM 2280 C CA . GLN A 1 284 ? -5.629 3.368 27.112 1.00 94.69 284 GLN A CA 1
ATOM 2281 C C . GLN A 1 284 ? -5.184 3.979 25.783 1.00 94.69 284 GLN A C 1
ATOM 2283 O O . GLN A 1 284 ? -5.964 4.669 25.128 1.00 94.69 284 GLN A O 1
ATOM 2288 N N . ILE A 1 285 ? -3.941 3.719 25.368 1.00 95.75 285 ILE A N 1
ATOM 2289 C CA . ILE A 1 285 ? -3.429 4.087 24.039 1.00 95.75 285 ILE A CA 1
ATOM 2290 C C . ILE A 1 285 ? -2.945 2.816 23.345 1.00 95.75 285 ILE A C 1
ATOM 2292 O O . ILE A 1 285 ? -1.897 2.259 23.683 1.00 95.75 285 ILE A O 1
ATOM 2296 N N . ALA A 1 286 ? -3.695 2.372 22.342 1.00 96.88 286 ALA A N 1
ATOM 2297 C CA . ALA A 1 286 ? -3.287 1.322 21.424 1.00 96.88 286 ALA A CA 1
ATOM 2298 C C . ALA A 1 286 ? -2.477 1.929 20.270 1.00 96.88 286 ALA A C 1
ATOM 2300 O O . ALA A 1 286 ? -2.885 2.912 19.663 1.00 96.88 286 ALA A O 1
ATOM 2301 N N . THR A 1 287 ? -1.319 1.351 19.956 1.00 96.75 287 THR A N 1
ATOM 2302 C CA . THR A 1 287 ? -0.407 1.824 18.903 1.00 96.75 287 THR A CA 1
ATOM 2303 C C . THR A 1 287 ? -0.140 0.730 17.881 1.00 96.75 287 THR A C 1
ATOM 2305 O O . THR A 1 287 ? 0.274 -0.371 18.253 1.00 96.75 287 THR A O 1
ATOM 2308 N N . LEU A 1 288 ? -0.292 1.057 16.597 1.00 96.75 288 LEU A N 1
ATOM 2309 C CA . LEU A 1 288 ? 0.045 0.160 15.497 1.00 96.75 288 LEU A CA 1
ATOM 2310 C C . LEU A 1 288 ? 1.569 0.096 15.300 1.00 96.75 288 LEU A C 1
ATOM 2312 O O . LEU A 1 288 ? 2.249 1.103 15.058 1.00 96.75 288 LEU A O 1
ATOM 2316 N N . ARG A 1 289 ? 2.130 -1.108 15.411 1.00 93.56 289 ARG A N 1
ATOM 2317 C CA . ARG A 1 289 ? 3.548 -1.380 15.155 1.00 93.56 289 ARG A CA 1
ATOM 2318 C C . ARG A 1 289 ? 3.801 -1.604 13.658 1.00 93.56 289 ARG A C 1
ATOM 2320 O O . ARG A 1 289 ? 2.877 -1.929 12.917 1.00 93.56 289 ARG A O 1
ATOM 2327 N N . PRO A 1 290 ? 5.059 -1.491 13.186 1.00 90.06 290 PRO A N 1
ATOM 2328 C CA . PRO A 1 290 ? 5.375 -1.650 11.764 1.00 90.06 290 PRO A CA 1
ATOM 2329 C C . PRO A 1 290 ? 5.139 -3.080 11.256 1.00 90.06 290 PRO A C 1
ATOM 2331 O O . PRO A 1 290 ? 4.988 -3.283 10.060 1.00 90.06 290 PRO A O 1
ATOM 2334 N N . ASN A 1 291 ? 5.090 -4.063 12.162 1.00 90.75 291 ASN A N 1
ATOM 2335 C CA . ASN A 1 291 ? 4.753 -5.455 11.859 1.00 90.75 291 ASN A CA 1
ATOM 2336 C C . ASN A 1 291 ? 3.233 -5.711 11.762 1.00 90.75 291 ASN A C 1
ATOM 2338 O O . ASN A 1 291 ? 2.834 -6.861 11.629 1.00 90.75 291 ASN A O 1
ATOM 2342 N N . GLY A 1 292 ? 2.391 -4.678 11.888 1.00 89.69 292 GLY A N 1
ATOM 2343 C CA . GLY A 1 292 ? 0.931 -4.789 11.818 1.00 89.69 292 GLY A CA 1
ATOM 2344 C C . GLY A 1 292 ? 0.237 -5.156 13.134 1.00 89.69 292 GLY A C 1
ATOM 2345 O O . GLY A 1 292 ? -0.987 -5.110 13.195 1.00 89.69 292 GLY A O 1
ATOM 2346 N N . GLN A 1 293 ? 0.982 -5.473 14.197 1.00 93.81 293 GLN A N 1
ATOM 2347 C CA . GLN A 1 293 ? 0.400 -5.782 15.506 1.00 93.81 293 GLN A CA 1
ATOM 2348 C C . GLN A 1 293 ? 0.103 -4.515 16.307 1.00 93.81 293 GLN A C 1
ATOM 2350 O O . GLN A 1 293 ? 0.840 -3.526 16.239 1.00 93.81 293 GLN A O 1
ATOM 2355 N N . TRP A 1 294 ? -0.936 -4.571 17.135 1.00 95.75 294 TRP A N 1
ATOM 2356 C CA . TRP A 1 294 ? -1.252 -3.502 18.070 1.00 95.75 294 TRP A CA 1
ATOM 2357 C C . TRP A 1 294 ? -0.609 -3.749 19.434 1.00 95.75 294 TRP A C 1
ATOM 2359 O O . TRP A 1 294 ? -0.470 -4.877 19.897 1.00 95.75 294 TRP A O 1
ATOM 2369 N N . ASN A 1 295 ? -0.186 -2.674 20.092 1.00 94.81 295 ASN A N 1
ATOM 2370 C CA . ASN A 1 295 ? 0.283 -2.711 21.472 1.00 94.81 295 ASN A CA 1
ATOM 2371 C C . ASN A 1 295 ? -0.458 -1.656 22.281 1.00 94.81 295 ASN A C 1
ATOM 2373 O O . ASN A 1 295 ? -0.482 -0.494 21.878 1.00 94.81 295 ASN A O 1
ATOM 2377 N N . ILE A 1 296 ? -1.032 -2.071 23.405 1.00 94.12 296 ILE A N 1
ATOM 2378 C CA . ILE A 1 296 ? -1.743 -1.192 24.324 1.00 94.12 296 ILE A CA 1
ATOM 2379 C C . ILE A 1 296 ? -0.845 -0.828 25.505 1.00 94.12 296 ILE A C 1
ATOM 2381 O O . ILE A 1 296 ? -0.053 -1.643 25.986 1.00 94.12 296 ILE A O 1
ATOM 2385 N N . ARG A 1 297 ? -0.963 0.416 25.948 1.00 94.12 297 ARG A N 1
ATOM 2386 C CA . ARG A 1 297 ? -0.383 0.921 27.188 1.00 94.12 297 ARG A CA 1
ATOM 2387 C C . ARG A 1 297 ? -1.468 1.689 27.930 1.00 94.12 297 ARG A C 1
ATOM 2389 O O . ARG A 1 297 ? -2.306 2.329 27.291 1.00 94.12 297 ARG A O 1
ATOM 2396 N N . ASN A 1 298 ? -1.412 1.636 29.253 1.00 91.75 298 ASN A N 1
ATOM 2397 C CA . ASN A 1 298 ? -2.418 2.226 30.121 1.00 91.75 298 ASN A CA 1
ATOM 2398 C C . ASN A 1 298 ? -1.754 3.282 31.005 1.00 91.75 298 ASN A C 1
ATOM 2400 O O . ASN A 1 298 ? -0.633 3.082 31.480 1.00 91.75 298 ASN A O 1
ATOM 2404 N N . TRP A 1 299 ? -2.440 4.401 31.213 1.00 88.94 299 TRP A N 1
ATOM 2405 C CA . TRP A 1 299 ? -1.982 5.493 32.062 1.00 88.94 299 TRP A CA 1
ATOM 2406 C C . TRP A 1 299 ? -3.080 5.896 33.042 1.00 88.94 299 TRP A C 1
ATOM 2408 O O . TRP A 1 299 ? -4.194 6.191 32.608 1.00 88.94 299 TRP A O 1
ATOM 2418 N N . PRO A 1 300 ? -2.787 5.973 34.348 1.00 85.31 300 PRO A N 1
ATOM 2419 C CA . PRO A 1 300 ? -3.747 6.488 35.311 1.00 85.31 300 PRO A CA 1
ATOM 2420 C C . PRO A 1 300 ? -3.984 7.977 35.044 1.00 85.31 300 PRO A C 1
ATOM 2422 O O . PRO A 1 300 ? -3.036 8.744 34.882 1.00 85.31 300 PRO A O 1
ATOM 2425 N N . VAL A 1 301 ? -5.252 8.389 34.992 1.00 78.31 301 VAL A N 1
ATOM 2426 C CA . VAL A 1 301 ? -5.616 9.786 34.702 1.00 78.31 301 VAL A CA 1
ATOM 2427 C C . VAL A 1 301 ? -5.930 10.560 35.985 1.00 78.31 301 VAL A C 1
ATOM 2429 O O . VAL A 1 301 ? -5.851 11.779 35.989 1.00 78.31 301 VAL A O 1
ATOM 2432 N N . GLY A 1 302 ? -6.257 9.886 37.093 1.00 72.69 302 GLY A N 1
ATOM 2433 C CA . GLY A 1 302 ? -6.448 10.512 38.414 1.00 72.69 302 GLY A CA 1
ATOM 2434 C C . GLY A 1 302 ? -7.678 11.425 38.552 1.00 72.69 302 GLY A C 1
ATOM 2435 O O . GLY A 1 302 ? -8.067 11.753 39.667 1.00 72.69 302 GLY A O 1
ATOM 2436 N N . ILE A 1 303 ? -8.332 11.781 37.442 1.00 73.81 303 ILE A N 1
ATOM 2437 C CA . ILE A 1 303 ? -9.513 12.649 37.372 1.00 73.81 303 ILE A CA 1
ATOM 2438 C C . ILE A 1 303 ? -10.691 11.946 36.679 1.00 73.81 303 ILE A C 1
ATOM 2440 O O . ILE A 1 303 ? -10.514 11.027 35.876 1.00 73.81 303 ILE A O 1
ATOM 2444 N N . ASN A 1 304 ? -11.913 12.412 36.953 1.00 79.31 304 ASN A N 1
ATOM 2445 C CA . ASN A 1 304 ? -13.123 11.916 36.294 1.00 79.31 304 ASN A CA 1
ATOM 2446 C C . ASN A 1 304 ? -13.241 12.499 34.878 1.00 79.31 304 ASN A C 1
ATOM 2448 O O . ASN A 1 304 ? -13.567 13.675 34.714 1.00 79.31 304 ASN A O 1
ATOM 2452 N N . VAL A 1 305 ? -12.966 11.669 33.868 1.00 80.94 305 VAL A N 1
ATOM 2453 C CA . VAL A 1 305 ? -12.991 12.035 32.441 1.00 80.94 305 VAL A CA 1
ATOM 2454 C C . VAL A 1 305 ? -14.200 11.442 31.730 1.00 80.94 305 VAL A C 1
ATOM 2456 O O . VAL A 1 305 ? -14.412 10.236 31.800 1.00 80.94 305 VAL A O 1
ATOM 2459 N N . ASP A 1 306 ? -14.952 12.268 31.013 1.00 81.56 306 ASP A N 1
ATOM 2460 C CA . ASP A 1 306 ? -16.179 11.900 30.296 1.00 81.56 306 ASP A CA 1
ATOM 2461 C C . ASP A 1 306 ? -15.934 11.551 28.819 1.00 81.56 306 ASP A C 1
ATOM 2463 O O . ASP A 1 306 ? -16.789 10.975 28.157 1.00 81.56 306 ASP A O 1
ATOM 2467 N N . GLY A 1 307 ? -14.764 11.893 28.279 1.00 83.25 307 GLY A N 1
ATOM 2468 C CA . GLY A 1 307 ? -14.371 11.549 26.916 1.00 83.25 307 GLY A CA 1
ATOM 2469 C C . GLY A 1 307 ? -12.943 11.977 26.605 1.00 83.25 307 GLY A C 1
ATOM 2470 O O . GLY A 1 307 ? -12.352 12.781 27.329 1.00 83.25 307 GLY A O 1
ATOM 2471 N N . VAL A 1 308 ? -12.390 11.445 25.517 1.00 88.31 308 VAL A N 1
ATOM 2472 C CA . VAL A 1 308 ? -11.023 11.741 25.088 1.00 88.31 308 VAL A CA 1
ATOM 2473 C C . VAL A 1 308 ? -10.973 12.027 23.597 1.00 88.31 308 VAL A C 1
ATOM 2475 O O . VAL A 1 308 ? -11.649 11.377 22.806 1.00 88.31 308 VAL A O 1
ATOM 2478 N N . PHE A 1 309 ? -10.138 12.983 23.212 1.00 88.25 309 PHE A N 1
ATOM 2479 C CA . PHE A 1 309 ? -9.672 13.113 21.841 1.00 88.25 309 PHE A CA 1
ATOM 2480 C C . PHE A 1 309 ? -8.184 13.433 21.813 1.00 88.25 309 PHE A C 1
ATOM 2482 O O . PHE A 1 309 ? -7.605 13.824 22.824 1.00 88.25 309 PHE A O 1
ATOM 2489 N N . ALA A 1 310 ? -7.537 13.232 20.670 1.00 90.00 310 ALA A N 1
ATOM 2490 C CA . ALA A 1 310 ? -6.104 13.444 20.558 1.00 90.00 310 ALA A CA 1
ATOM 2491 C C . ALA A 1 310 ? -5.737 14.102 19.234 1.00 90.00 310 ALA A C 1
ATOM 2493 O O . ALA A 1 310 ? -6.361 13.853 18.203 1.00 90.00 310 ALA A O 1
ATOM 2494 N N . ALA A 1 311 ? -4.700 14.930 19.274 1.00 88.25 311 ALA A N 1
ATOM 2495 C CA . ALA A 1 311 ? -4.141 15.554 18.089 1.00 88.25 311 ALA A CA 1
ATOM 2496 C C . ALA A 1 311 ? -2.641 15.792 18.257 1.00 88.25 311 ALA A C 1
ATOM 2498 O O . ALA A 1 311 ? -2.145 16.044 19.357 1.00 88.25 311 ALA A O 1
ATOM 2499 N N . GLU A 1 312 ? -1.910 15.737 17.148 1.00 87.62 312 GLU A N 1
ATOM 2500 C CA . GLU A 1 312 ? -0.547 16.252 17.098 1.00 87.62 312 GLU A CA 1
ATOM 2501 C C . GLU A 1 312 ? -0.552 17.768 17.342 1.00 87.62 312 GLU A C 1
ATOM 2503 O O . GLU A 1 312 ? -1.250 18.512 16.651 1.00 87.62 312 GLU A O 1
ATOM 2508 N N . LEU A 1 313 ? 0.232 18.213 18.322 1.00 83.44 313 LEU A N 1
ATOM 2509 C CA . LEU A 1 313 ? 0.453 19.616 18.646 1.00 83.44 313 LEU A CA 1
ATOM 2510 C C . LEU A 1 313 ? 1.704 20.108 17.921 1.00 83.44 313 LEU A C 1
ATOM 2512 O O . LEU A 1 313 ? 2.786 19.528 18.071 1.00 83.44 313 LEU A O 1
ATOM 2516 N N . ARG A 1 314 ? 1.558 21.191 17.156 1.00 74.00 314 ARG A N 1
ATOM 2517 C CA . ARG A 1 314 ? 2.642 21.850 16.418 1.00 74.00 314 ARG A CA 1
ATOM 2518 C C . ARG A 1 314 ? 2.803 23.300 16.877 1.00 74.00 314 ARG A C 1
ATOM 2520 O O . ARG A 1 314 ? 1.818 23.963 17.197 1.00 74.00 314 ARG A O 1
ATOM 2527 N N . ASN A 1 315 ? 4.044 23.789 16.835 1.00 63.56 315 ASN A N 1
ATOM 2528 C CA . ASN A 1 315 ? 4.441 25.165 17.156 1.00 63.56 315 ASN A CA 1
ATOM 2529 C C . ASN A 1 315 ? 4.119 25.615 18.589 1.00 63.56 315 ASN A C 1
ATOM 2531 O O . ASN A 1 315 ? 3.518 26.666 18.796 1.00 63.56 315 ASN A O 1
ATOM 2535 N N . ASP A 1 316 ? 4.579 24.858 19.583 1.00 54.78 316 ASP A N 1
ATOM 2536 C CA . ASP A 1 316 ? 4.837 25.471 20.884 1.00 54.78 316 ASP A CA 1
ATOM 2537 C C . ASP A 1 316 ? 6.072 26.373 20.711 1.00 54.78 316 ASP A C 1
ATOM 2539 O O . ASP A 1 316 ? 7.115 25.902 20.256 1.00 54.78 316 ASP A O 1
ATOM 2543 N N . LEU A 1 317 ? 5.972 27.672 21.011 1.00 51.59 317 LEU A N 1
ATOM 2544 C CA . LEU A 1 317 ? 7.065 28.648 20.832 1.00 51.59 317 LEU A CA 1
ATOM 2545 C C . LEU A 1 317 ? 8.352 28.258 21.599 1.00 51.59 317 LEU A C 1
ATOM 2547 O O . LEU A 1 317 ? 9.397 28.870 21.387 1.00 51.59 317 LEU A O 1
ATOM 2551 N N . GLN A 1 318 ? 8.281 27.247 22.473 1.00 53.53 318 GLN A N 1
ATOM 2552 C CA . GLN A 1 318 ? 9.366 26.737 23.310 1.00 53.53 318 GLN A CA 1
ATOM 2553 C C . GLN A 1 318 ? 9.958 25.379 22.870 1.00 53.53 318 GLN A C 1
ATOM 2555 O O . GLN A 1 318 ? 11.050 25.047 23.328 1.00 53.53 318 GLN A O 1
ATOM 2560 N N . ASP A 1 319 ? 9.305 24.588 22.002 1.00 58.59 319 ASP A N 1
ATOM 2561 C CA . ASP A 1 319 ? 9.788 23.246 21.615 1.00 58.59 319 ASP A CA 1
ATOM 2562 C C . ASP A 1 319 ? 9.451 22.900 20.148 1.00 58.59 319 ASP A C 1
ATOM 2564 O O . ASP A 1 319 ? 8.273 22.773 19.796 1.00 58.59 319 ASP A O 1
ATOM 2568 N N . PRO A 1 320 ? 10.458 22.711 19.270 1.00 65.44 320 PRO A N 1
ATOM 2569 C CA . PRO A 1 320 ? 10.235 22.387 17.863 1.00 65.44 320 PRO A CA 1
ATOM 2570 C C . PRO A 1 320 ? 9.774 20.939 17.634 1.00 65.44 320 PRO A C 1
ATOM 2572 O O . PRO A 1 320 ? 9.352 20.601 16.524 1.00 65.44 320 PRO A O 1
ATOM 2575 N N . ALA A 1 321 ? 9.880 20.049 18.627 1.00 76.44 321 ALA A N 1
ATOM 2576 C CA . ALA A 1 321 ? 9.443 18.671 18.467 1.00 76.44 321 ALA A CA 1
ATOM 2577 C C . ALA A 1 321 ? 7.912 18.566 18.613 1.00 76.44 321 ALA A C 1
ATOM 2579 O O . ALA A 1 321 ? 7.368 18.968 19.642 1.00 76.44 321 ALA A O 1
ATOM 2580 N N . PRO A 1 322 ? 7.196 17.965 17.639 1.00 82.56 322 PRO A N 1
ATOM 2581 C CA . PRO A 1 322 ? 5.761 17.756 17.775 1.00 82.56 322 PRO A CA 1
ATOM 2582 C C . PRO A 1 322 ? 5.475 16.830 18.962 1.00 82.56 322 PRO A C 1
ATOM 2584 O O . PRO A 1 322 ? 6.144 15.803 19.142 1.00 82.56 322 PRO A O 1
ATOM 2587 N N . LYS A 1 323 ? 4.459 17.195 19.745 1.00 87.94 323 LYS A N 1
ATOM 2588 C CA . LYS A 1 323 ? 3.970 16.449 20.914 1.00 87.94 323 LYS A CA 1
ATOM 2589 C C . LYS A 1 323 ? 2.589 15.885 20.609 1.00 87.94 323 LYS A C 1
ATOM 2591 O O . LYS A 1 323 ? 1.842 16.462 19.823 1.00 87.94 323 LYS A O 1
ATOM 2596 N N . LEU A 1 324 ? 2.229 14.779 21.245 1.00 90.62 324 LEU A N 1
ATOM 2597 C CA . LEU A 1 324 ? 0.857 14.286 21.202 1.00 90.62 324 LEU A CA 1
ATOM 2598 C C . LEU A 1 324 ? 0.070 14.962 22.322 1.00 90.62 324 LEU A C 1
ATOM 2600 O O . LEU A 1 324 ? 0.382 14.759 23.491 1.00 90.62 324 LEU A O 1
ATOM 2604 N N . GLY A 1 325 ? -0.929 15.765 21.969 1.00 88.69 325 GLY A N 1
ATOM 2605 C CA . GLY A 1 325 ? -1.876 16.331 22.921 1.00 88.69 325 GLY A CA 1
ATOM 2606 C C . GLY A 1 325 ? -3.059 15.393 23.086 1.00 88.69 325 GLY A C 1
ATOM 2607 O O . GLY A 1 325 ? -3.792 15.162 22.125 1.00 88.69 325 GLY A O 1
ATOM 2608 N N . VAL A 1 326 ? -3.241 14.857 24.289 1.00 88.69 326 VAL A N 1
ATOM 2609 C CA . VAL A 1 326 ? -4.420 14.073 24.664 1.00 88.69 326 VAL A CA 1
ATOM 2610 C C . VAL A 1 326 ? -5.338 14.962 25.484 1.00 88.69 326 VAL A C 1
ATOM 2612 O O . VAL A 1 326 ? -4.979 15.388 26.576 1.00 88.69 326 VAL A O 1
ATOM 2615 N N . PHE A 1 327 ? -6.515 15.249 24.949 1.00 85.88 327 PHE A N 1
ATOM 2616 C CA . PHE A 1 327 ? -7.491 16.145 25.543 1.00 85.88 327 PHE A CA 1
ATOM 2617 C C . PHE A 1 327 ? -8.569 15.337 26.251 1.00 85.88 327 PHE A C 1
ATOM 2619 O O . PHE A 1 327 ? -9.236 14.505 25.633 1.00 85.88 327 PHE A O 1
ATOM 2626 N N . THR A 1 328 ? -8.752 15.587 27.541 1.00 82.94 328 THR A N 1
ATOM 2627 C CA . THR A 1 328 ? -9.742 14.910 28.376 1.00 82.94 328 THR A CA 1
ATOM 2628 C C . THR A 1 328 ? -10.875 15.873 28.703 1.00 82.94 328 THR A C 1
ATOM 2630 O O . THR A 1 328 ? -10.660 16.979 29.201 1.00 82.94 328 THR A O 1
ATOM 2633 N N . ARG A 1 329 ? -12.110 15.476 28.386 1.00 81.31 329 ARG A N 1
ATOM 2634 C CA . ARG A 1 329 ? -13.306 16.262 28.702 1.00 81.31 329 ARG A CA 1
ATOM 2635 C C . ARG A 1 329 ? -13.784 15.910 30.104 1.00 81.31 329 ARG A C 1
ATOM 2637 O O . ARG A 1 329 ? -13.901 14.736 30.429 1.00 81.31 329 ARG A O 1
ATOM 2644 N N . THR A 1 330 ? -14.079 16.919 30.909 1.00 79.00 330 THR A N 1
ATOM 2645 C CA . THR A 1 330 ? -14.623 16.783 32.266 1.00 79.00 330 THR A CA 1
ATOM 2646 C C . THR A 1 330 ? -15.810 17.730 32.444 1.00 79.00 330 THR A C 1
ATOM 2648 O O . THR A 1 330 ? -16.018 18.637 31.631 1.00 79.00 330 THR A O 1
ATOM 2651 N N . SER A 1 331 ? -16.544 17.601 33.551 1.00 74.81 331 SER A N 1
ATOM 2652 C CA . SER A 1 331 ? -17.608 18.545 33.925 1.00 74.81 331 SER A CA 1
ATOM 2653 C C . SER A 1 331 ? -17.129 19.992 34.114 1.00 74.81 331 SER A C 1
ATOM 2655 O O . SER A 1 331 ? -17.930 20.917 33.999 1.00 74.81 331 SER A O 1
ATOM 2657 N N . LYS A 1 332 ? -15.833 20.203 34.385 1.00 70.56 332 LYS A N 1
ATOM 2658 C CA . LYS A 1 332 ? -15.229 21.526 34.623 1.00 70.56 332 LYS A CA 1
ATOM 2659 C C . LYS A 1 332 ? -14.595 22.149 33.375 1.00 70.56 332 LYS A C 1
ATOM 2661 O O . LYS A 1 332 ? -14.237 23.322 33.413 1.00 70.56 332 LYS A O 1
ATOM 2666 N N . GLY A 1 333 ? -14.441 21.391 32.288 1.00 72.62 333 GLY A N 1
ATOM 2667 C CA . GLY A 1 333 ? -13.776 21.851 31.069 1.00 72.62 333 GLY A CA 1
ATOM 2668 C C . GLY A 1 333 ? -12.936 20.770 30.391 1.00 72.62 333 GLY A C 1
ATOM 2669 O O . GLY A 1 333 ? -13.139 19.575 30.611 1.00 72.62 333 GLY A O 1
ATOM 2670 N N . ILE A 1 334 ? -12.000 21.202 29.544 1.00 75.06 334 ILE A N 1
ATOM 2671 C CA . ILE A 1 334 ? -11.077 20.331 28.809 1.00 75.06 334 ILE A CA 1
ATOM 2672 C C . ILE A 1 334 ? -9.674 20.489 29.399 1.00 75.06 334 ILE A C 1
ATOM 2674 O O . ILE A 1 334 ? -9.151 21.604 29.450 1.00 75.06 334 ILE A O 1
ATOM 2678 N N . ASN A 1 335 ? -9.068 19.368 29.783 1.00 76.44 335 ASN A N 1
ATOM 2679 C CA . ASN A 1 335 ? -7.669 19.301 30.196 1.00 76.44 335 ASN A CA 1
ATOM 2680 C C . ASN A 1 335 ? -6.821 18.707 29.067 1.00 76.44 335 ASN A C 1
ATOM 2682 O O . ASN A 1 335 ? -7.352 18.011 28.198 1.00 76.44 335 ASN A O 1
ATOM 2686 N N . VAL A 1 336 ? -5.509 18.954 29.072 1.00 80.69 336 VAL A N 1
ATOM 2687 C CA . VAL A 1 336 ? -4.574 18.329 28.123 1.00 80.69 336 VAL A CA 1
ATOM 2688 C C . VAL A 1 336 ? -3.432 17.629 28.847 1.00 80.69 336 VAL A C 1
ATOM 2690 O O . VAL A 1 336 ? -2.858 18.166 29.788 1.00 80.69 336 VAL A O 1
ATOM 2693 N N . ILE A 1 337 ? -3.077 16.444 28.363 1.00 82.69 337 ILE A N 1
ATOM 2694 C CA . ILE A 1 337 ? -1.879 15.705 28.755 1.00 82.69 337 ILE A CA 1
ATOM 2695 C C . ILE A 1 337 ? -0.993 15.614 27.518 1.00 82.69 337 ILE A C 1
ATOM 2697 O O . ILE A 1 337 ? -1.410 15.071 26.488 1.00 82.69 337 ILE A O 1
ATOM 2701 N N . ARG A 1 338 ? 0.229 16.147 27.591 1.00 85.94 338 ARG A N 1
ATOM 2702 C CA . ARG A 1 338 ? 1.184 16.046 26.484 1.00 85.94 338 ARG A CA 1
ATOM 2703 C C . ARG A 1 338 ? 2.044 14.801 26.622 1.00 85.94 338 ARG A C 1
ATOM 2705 O O . ARG A 1 338 ? 2.565 14.499 27.693 1.00 85.94 338 ARG A O 1
ATOM 2712 N N . PHE A 1 339 ? 2.254 14.122 25.503 1.00 88.12 339 PHE A N 1
ATOM 2713 C CA . PHE A 1 339 ? 3.143 12.974 25.395 1.00 88.12 339 PHE A CA 1
ATOM 2714 C C . PHE A 1 339 ? 4.277 13.249 24.408 1.00 88.12 339 PHE A C 1
ATOM 2716 O O . PHE A 1 339 ? 4.091 13.871 23.356 1.00 88.12 339 PHE A O 1
ATOM 2723 N N . SER A 1 340 ? 5.463 12.738 24.733 1.00 89.31 340 SER A N 1
ATOM 2724 C CA . SER A 1 340 ? 6.604 12.710 23.818 1.00 89.31 340 SER A CA 1
ATOM 2725 C C . SER A 1 340 ? 6.397 11.696 22.680 1.00 89.31 340 SER A C 1
ATOM 2727 O O . SER A 1 340 ? 5.491 10.862 22.715 1.00 89.31 340 SER A O 1
ATOM 2729 N N . LYS A 1 341 ? 7.296 11.690 21.685 1.00 88.00 341 LYS A N 1
ATOM 2730 C CA . LYS A 1 341 ? 7.286 10.733 20.553 1.00 88.00 341 LYS A CA 1
ATOM 2731 C C . LYS A 1 341 ? 7.323 9.254 20.968 1.00 88.00 341 LYS A C 1
ATOM 2733 O O . LYS A 1 341 ? 6.928 8.395 20.187 1.00 88.00 341 LYS A O 1
ATOM 2738 N N . ILE A 1 342 ? 7.803 8.953 22.176 1.00 87.44 342 ILE A N 1
ATOM 2739 C CA . ILE A 1 342 ? 7.866 7.590 22.733 1.00 87.44 342 ILE A CA 1
ATOM 2740 C C . ILE A 1 342 ? 6.683 7.261 23.660 1.00 87.44 342 ILE A C 1
ATOM 2742 O O . ILE A 1 342 ? 6.686 6.213 24.313 1.00 87.44 342 ILE A O 1
ATOM 2746 N N . LEU A 1 343 ? 5.670 8.135 23.694 1.00 88.69 343 LEU A N 1
ATOM 2747 C CA . LEU A 1 343 ? 4.513 8.082 24.589 1.00 88.69 343 LEU A CA 1
ATOM 2748 C C . LEU A 1 343 ? 4.901 8.135 26.075 1.00 88.69 343 LEU A C 1
ATOM 2750 O O . LEU A 1 343 ? 4.323 7.436 26.899 1.00 88.69 343 LEU A O 1
ATOM 2754 N N . GLN A 1 344 ? 5.887 8.960 26.429 1.00 87.12 344 GLN A N 1
ATOM 2755 C CA . GLN A 1 344 ? 6.124 9.328 27.826 1.00 87.12 344 GLN A CA 1
ATOM 2756 C C . GLN A 1 344 ? 5.290 10.569 28.147 1.00 87.12 344 GLN A C 1
ATOM 2758 O O . GLN A 1 344 ? 5.380 11.553 27.409 1.00 87.12 344 GLN A O 1
ATOM 2763 N N . ALA A 1 345 ? 4.484 10.511 29.210 1.00 84.56 345 ALA A N 1
ATOM 2764 C CA . ALA A 1 345 ? 3.732 11.665 29.692 1.00 84.56 345 ALA A CA 1
ATOM 2765 C C . ALA A 1 345 ? 4.710 12.752 30.164 1.00 84.56 345 ALA A C 1
ATOM 2767 O O . ALA A 1 345 ? 5.659 12.458 30.894 1.00 84.56 345 ALA A O 1
ATOM 2768 N N . LEU A 1 346 ? 4.504 13.976 29.685 1.00 81.88 346 LEU A N 1
ATOM 2769 C CA . LEU A 1 346 ? 5.311 15.152 30.016 1.00 81.88 346 LEU A CA 1
ATOM 2770 C C . LEU A 1 346 ? 4.637 16.021 31.081 1.00 81.88 346 LEU A C 1
ATOM 2772 O O . LEU A 1 346 ? 5.331 16.651 31.870 1.00 81.88 346 LEU A O 1
ATOM 2776 N N . ASP A 1 347 ? 3.304 16.016 31.101 1.00 74.44 347 ASP A N 1
ATOM 2777 C CA . ASP A 1 347 ? 2.470 16.812 31.999 1.00 74.44 347 ASP A CA 1
ATOM 2778 C C . ASP A 1 347 ? 1.667 15.889 32.937 1.00 74.44 347 ASP A C 1
ATOM 2780 O O . ASP A 1 347 ? 1.338 14.755 32.569 1.00 74.44 347 ASP A O 1
ATOM 2784 N N . SER A 1 348 ? 1.335 16.375 34.138 1.00 64.12 348 SER A N 1
ATOM 2785 C CA . SER A 1 348 ? 0.397 15.709 35.054 1.00 64.12 348 SER A CA 1
ATOM 2786 C C . SER A 1 348 ? -1.058 16.006 34.640 1.00 64.12 348 SER A C 1
ATOM 2788 O O . SER A 1 348 ? -1.327 17.112 34.166 1.00 64.12 348 SER A O 1
ATOM 2790 N N . PRO A 1 349 ? -2.025 15.082 34.827 1.00 56.94 349 PRO A N 1
ATOM 2791 C CA . PRO A 1 349 ? -3.430 15.292 34.450 1.00 56.94 349 PRO A CA 1
ATOM 2792 C C . PRO A 1 349 ? -4.118 16.504 35.100 1.00 56.94 349 PRO A C 1
ATOM 2794 O O . PRO A 1 349 ? -5.160 16.943 34.610 1.00 56.94 349 PRO A O 1
ATOM 2797 N N . GLU A 1 350 ? -3.568 17.020 36.203 1.00 50.19 350 GLU A N 1
ATOM 2798 C CA . GLU A 1 350 ? -4.181 18.056 37.044 1.00 50.19 350 GLU A CA 1
ATOM 2799 C C . GLU A 1 350 ? -3.826 19.503 36.639 1.00 50.19 350 GLU A C 1
ATOM 2801 O O . GLU A 1 350 ? -4.495 20.429 37.091 1.00 50.19 350 GLU A O 1
ATOM 2806 N N . ASP A 1 351 ? -2.839 19.722 35.758 1.00 40.94 351 ASP A N 1
ATOM 2807 C CA . ASP A 1 351 ? -2.138 21.020 35.690 1.00 40.94 351 ASP A CA 1
ATOM 2808 C C . ASP A 1 351 ? -2.478 21.943 34.502 1.00 40.94 351 ASP A C 1
ATOM 2810 O O . ASP A 1 351 ? -1.947 23.053 34.427 1.00 40.94 351 ASP A O 1
ATOM 2814 N N . ILE A 1 352 ? -3.340 21.554 33.550 1.00 47.62 352 ILE A N 1
ATOM 2815 C CA . ILE A 1 352 ? -3.561 22.374 32.338 1.00 47.62 352 ILE A CA 1
ATOM 2816 C C . ILE A 1 352 ? -5.043 22.490 31.969 1.00 47.62 352 ILE A C 1
ATOM 2818 O O . ILE A 1 352 ? -5.555 21.728 31.148 1.00 47.62 352 ILE A O 1
ATOM 2822 N N . ILE A 1 353 ? -5.715 23.509 32.517 1.00 45.88 353 ILE A N 1
ATOM 2823 C CA . ILE A 1 353 ? -6.997 24.002 31.990 1.00 45.88 353 ILE A CA 1
ATOM 2824 C C . ILE A 1 353 ? -6.687 24.821 30.742 1.00 45.88 353 ILE A C 1
ATOM 2826 O O . ILE A 1 353 ? -6.081 25.891 30.832 1.00 45.88 353 ILE A O 1
ATOM 2830 N N . ILE A 1 354 ? -7.124 24.360 29.571 1.00 47.34 354 ILE A N 1
ATOM 2831 C CA . ILE A 1 354 ? -7.018 25.192 28.377 1.00 47.34 354 ILE A CA 1
ATOM 2832 C C . ILE A 1 354 ? -8.253 26.090 28.266 1.00 47.34 354 ILE A C 1
ATOM 2834 O O . ILE A 1 354 ? -9.314 25.663 27.813 1.00 47.34 354 ILE A O 1
ATOM 2838 N N . SER A 1 355 ? -8.114 27.363 28.636 1.00 39.50 355 SER A N 1
ATOM 2839 C CA . SER A 1 355 ? -9.078 28.402 28.267 1.00 39.50 355 SER A CA 1
ATOM 2840 C C . SER A 1 355 ? -8.784 28.896 26.845 1.00 39.50 355 SER A C 1
ATOM 2842 O O . SER A 1 355 ? -7.713 29.449 26.603 1.00 39.50 355 SER A O 1
ATOM 2844 N N . GLY A 1 356 ? -9.725 28.732 25.910 1.00 37.00 356 GLY A N 1
ATOM 2845 C CA . GLY A 1 356 ? -9.668 29.407 24.603 1.00 37.00 356 GLY A CA 1
ATOM 2846 C C . GLY A 1 356 ? -9.155 28.600 23.403 1.00 37.00 356 GLY A C 1
ATOM 2847 O O . GLY A 1 356 ? -8.849 29.205 22.381 1.00 37.00 356 GLY A O 1
ATOM 2848 N N . VAL A 1 357 ? -9.094 27.262 23.456 1.00 39.88 357 VAL A N 1
ATOM 2849 C CA . VAL A 1 357 ? -8.841 26.470 22.233 1.00 39.88 357 VAL A CA 1
ATOM 2850 C C . VAL A 1 357 ? -10.133 26.303 21.439 1.00 39.88 357 VAL A C 1
ATOM 2852 O O . VAL A 1 357 ? -10.979 25.467 21.751 1.00 39.88 357 VAL A O 1
ATOM 2855 N N . ALA A 1 358 ? -10.268 27.108 20.386 1.00 39.69 358 ALA A N 1
ATOM 2856 C CA . ALA A 1 358 ? -11.188 26.841 19.291 1.00 39.69 358 ALA A CA 1
ATOM 2857 C C . ALA A 1 358 ? -10.517 25.850 18.330 1.00 39.69 358 ALA A C 1
ATOM 2859 O O . ALA A 1 358 ? -9.491 26.155 17.724 1.00 39.69 358 ALA A O 1
ATOM 2860 N N . TYR A 1 359 ? -11.081 24.653 18.197 1.00 48.09 359 TYR A N 1
ATOM 2861 C CA . TYR A 1 359 ? -10.667 23.686 17.186 1.00 48.09 359 TYR A CA 1
ATOM 2862 C C . TYR A 1 359 ? -11.766 23.599 16.126 1.00 48.09 359 TYR A C 1
ATOM 2864 O O . TYR A 1 359 ? -12.937 23.379 16.433 1.00 48.09 359 TYR A O 1
ATOM 2872 N N . ASN A 1 360 ? -11.395 23.813 14.864 1.00 43.12 360 ASN A N 1
ATOM 2873 C CA . ASN A 1 360 ? -12.317 23.674 13.742 1.00 43.12 360 ASN A CA 1
ATOM 2874 C C . ASN A 1 360 ? -12.558 22.184 13.482 1.00 43.12 360 ASN A C 1
ATOM 2876 O O . ASN A 1 360 ? -11.836 21.570 12.696 1.00 43.12 360 ASN A O 1
ATOM 2880 N N . ASN A 1 361 ? -13.563 21.603 14.139 1.00 51.19 361 ASN A N 1
ATOM 2881 C CA . ASN A 1 361 ? -14.109 20.316 13.723 1.00 51.19 361 ASN A CA 1
ATOM 2882 C C . ASN A 1 361 ? -14.693 20.470 12.320 1.00 51.19 361 ASN A C 1
ATOM 2884 O O . ASN A 1 361 ? -15.624 21.248 12.109 1.00 51.19 361 ASN A O 1
ATOM 2888 N N . ARG A 1 362 ? -14.162 19.720 11.354 1.00 52.56 362 ARG A N 1
ATOM 2889 C CA . ARG A 1 362 ? -14.884 19.505 10.102 1.00 52.56 362 ARG A CA 1
ATOM 2890 C C . ARG A 1 362 ? -15.873 18.374 10.335 1.00 52.56 362 ARG A C 1
ATOM 2892 O O . ARG A 1 362 ? -15.476 17.213 10.382 1.00 52.56 362 ARG A O 1
ATOM 2899 N N . ASN A 1 363 ? -17.142 18.730 10.486 1.00 51.56 363 ASN A N 1
ATOM 2900 C CA . ASN A 1 363 ? -18.232 17.770 10.369 1.00 51.56 363 ASN A CA 1
ATOM 2901 C C . ASN A 1 363 ? -18.545 17.584 8.878 1.00 51.56 363 ASN A C 1
ATOM 2903 O O . ASN A 1 363 ? -18.414 18.530 8.099 1.00 51.56 363 ASN A O 1
ATOM 2907 N N . PHE A 1 364 ? -18.936 16.375 8.479 1.00 52.00 364 PHE A N 1
ATOM 2908 C CA . PHE A 1 364 ? -19.399 16.072 7.124 1.00 52.00 364 PHE A CA 1
ATOM 2909 C C . PHE A 1 364 ? -20.939 16.041 7.123 1.00 52.00 364 PHE A C 1
ATOM 2911 O O . PHE A 1 364 ? -21.519 14.965 7.275 1.00 52.00 364 PHE A O 1
ATOM 2918 N N . PRO A 1 365 ? -21.615 17.198 6.963 1.00 42.16 365 PRO A N 1
ATOM 2919 C CA . PRO A 1 365 ? -23.051 17.339 7.232 1.00 42.16 365 PRO A CA 1
ATOM 2920 C C . PRO A 1 365 ? -23.951 16.505 6.309 1.00 42.16 365 PRO A C 1
ATOM 2922 O O . PRO A 1 365 ? -25.103 16.253 6.644 1.00 42.16 365 PRO A O 1
ATOM 2925 N N . ASP A 1 366 ? -23.441 16.066 5.156 1.00 45.81 366 ASP A N 1
ATOM 2926 C CA . ASP A 1 366 ? -24.265 15.459 4.107 1.00 45.81 366 ASP A CA 1
ATOM 2927 C C . ASP A 1 366 ? -24.512 13.948 4.289 1.00 45.81 366 ASP A C 1
ATOM 2929 O O . ASP A 1 366 ? -25.382 13.401 3.614 1.00 45.81 366 ASP A O 1
ATOM 2933 N N . TYR A 1 367 ? -23.770 13.250 5.167 1.00 49.03 367 TYR A N 1
ATOM 2934 C CA . TYR A 1 367 ? -23.881 11.783 5.289 1.00 49.03 367 TYR A CA 1
ATOM 2935 C C . TYR A 1 367 ? -23.783 11.239 6.720 1.00 49.03 367 TYR A C 1
ATOM 2937 O O . TYR A 1 367 ? -24.556 10.348 7.067 1.00 49.03 367 TYR A O 1
ATOM 2945 N N . TYR A 1 368 ? -22.855 11.743 7.541 1.00 52.00 368 TYR A N 1
ATOM 2946 C CA . TYR A 1 368 ? -22.675 11.345 8.942 1.00 52.00 368 TYR A CA 1
ATOM 2947 C C . TYR A 1 368 ? -21.919 12.449 9.698 1.00 52.00 368 TYR A C 1
ATOM 2949 O O . TYR A 1 368 ? -20.845 12.868 9.258 1.00 52.00 368 TYR A O 1
ATOM 2957 N N . ASP A 1 369 ? -22.413 12.855 10.870 1.00 60.53 369 ASP A N 1
ATOM 2958 C CA . ASP A 1 369 ? -21.688 13.753 11.780 1.00 60.53 369 ASP A CA 1
ATOM 2959 C C . ASP A 1 369 ? -20.551 13.000 12.489 1.00 60.53 369 ASP A C 1
ATOM 2961 O O . ASP A 1 369 ? -20.654 12.611 13.651 1.00 60.53 369 ASP A O 1
ATOM 2965 N N . ILE A 1 370 ? -19.455 12.761 11.766 1.00 68.94 370 ILE A N 1
ATOM 2966 C CA . ILE A 1 370 ? -18.240 12.148 12.314 1.00 68.94 370 ILE A CA 1
ATOM 2967 C C . ILE A 1 370 ? -17.213 13.252 12.576 1.00 68.94 370 ILE A C 1
ATOM 2969 O O . ILE A 1 370 ? -16.875 13.990 11.643 1.00 68.94 370 ILE A O 1
ATOM 2973 N N . PRO A 1 371 ? -16.658 13.357 13.795 1.00 74.00 371 PRO A N 1
ATOM 2974 C CA . PRO A 1 371 ? -15.582 14.296 14.065 1.00 74.00 371 PRO A CA 1
ATOM 2975 C C . PRO A 1 371 ? -14.305 13.846 13.347 1.00 74.00 371 PRO A C 1
ATOM 2977 O O . PRO A 1 371 ? -13.768 12.771 13.627 1.00 74.00 371 PRO A O 1
ATOM 2980 N N . VAL A 1 372 ? -13.793 14.680 12.436 1.00 78.62 372 VAL A N 1
ATOM 2981 C CA . VAL A 1 372 ? -12.468 14.494 11.829 1.00 78.62 372 VAL A CA 1
ATOM 2982 C C . VAL A 1 372 ? -11.521 15.572 12.333 1.00 78.62 372 VAL A C 1
ATOM 2984 O O . VAL A 1 372 ? -11.648 16.749 11.993 1.00 78.62 372 VAL A O 1
ATOM 2987 N N . LEU A 1 373 ? -10.566 15.150 13.159 1.00 81.19 373 LEU A N 1
ATOM 2988 C CA . LEU A 1 373 ? -9.552 16.021 13.738 1.00 81.19 373 LEU A CA 1
ATOM 2989 C C . LEU A 1 373 ? -8.353 16.176 12.801 1.00 81.19 373 LEU A C 1
ATOM 2991 O O . LEU A 1 373 ? -8.103 15.350 11.928 1.00 81.19 373 LEU A O 1
ATOM 2995 N N . GLN A 1 374 ? -7.592 17.241 13.003 1.00 81.00 374 GLN A N 1
ATOM 2996 C CA . GLN A 1 374 ? -6.379 17.579 12.257 1.00 81.00 374 GLN A CA 1
ATOM 2997 C C . GLN A 1 374 ? -5.290 18.013 13.251 1.00 81.00 374 GLN A C 1
ATOM 2999 O O . GLN A 1 374 ? -5.621 18.293 14.410 1.00 81.00 374 GLN A O 1
ATOM 3004 N N . PRO A 1 375 ? -4.000 18.056 12.863 1.00 77.88 375 PRO A N 1
ATOM 3005 C CA . PRO A 1 375 ? -2.964 18.661 13.687 1.00 77.88 375 PRO A CA 1
ATOM 3006 C C . PRO A 1 375 ? -3.391 20.039 14.186 1.00 77.88 375 PRO A C 1
ATOM 3008 O O . PRO A 1 375 ? -3.926 20.855 13.436 1.00 77.88 375 PRO A O 1
ATOM 3011 N N . LEU A 1 376 ? -3.173 20.278 15.474 1.00 75.06 376 LEU A N 1
ATOM 3012 C CA . LEU A 1 376 ? -3.510 21.541 16.106 1.00 75.06 376 LEU A CA 1
ATOM 3013 C C . LEU A 1 376 ? -2.261 22.413 16.127 1.00 75.06 376 LEU A C 1
ATOM 3015 O O . LEU A 1 376 ? -1.209 22.018 16.635 1.00 75.06 376 LEU A O 1
ATOM 3019 N N . VAL A 1 377 ? -2.394 23.612 15.573 1.00 68.25 377 VAL A N 1
ATOM 3020 C CA . VAL A 1 377 ? -1.389 24.664 15.700 1.00 68.25 377 VAL A CA 1
ATOM 3021 C C . VAL A 1 377 ? -1.768 25.501 16.911 1.00 68.25 377 VAL A C 1
ATOM 3023 O O . VAL A 1 377 ? -2.896 25.991 16.990 1.00 68.25 377 VAL A O 1
ATOM 3026 N N . TRP A 1 378 ? -0.844 25.653 17.858 1.00 59.97 378 TRP A N 1
ATOM 3027 C CA . TRP A 1 378 ? -1.065 26.537 18.998 1.00 59.97 378 TRP A CA 1
ATOM 3028 C C . TRP A 1 378 ? -1.299 27.974 18.517 1.00 59.97 378 TRP A C 1
ATOM 3030 O O . TRP A 1 378 ? -0.511 28.515 17.738 1.00 59.97 378 TRP A O 1
ATOM 3040 N N . GLN A 1 379 ? -2.375 28.596 18.997 1.00 55.41 379 GLN A N 1
ATOM 3041 C CA . GLN A 1 379 ? -2.603 30.028 18.846 1.00 55.41 379 GLN A CA 1
ATOM 3042 C C . GLN A 1 379 ? -2.451 30.669 20.228 1.00 55.41 379 GLN A C 1
ATOM 3044 O O . GLN A 1 379 ? -3.121 30.226 21.164 1.00 55.41 379 GLN A O 1
ATOM 3049 N N . PRO A 1 380 ? -1.573 31.673 20.401 1.00 47.03 380 PRO A N 1
ATOM 3050 C CA . PRO A 1 380 ? -1.495 32.387 21.666 1.00 47.03 380 PRO A CA 1
ATOM 3051 C C . PRO A 1 380 ? -2.850 33.052 21.967 1.00 47.03 380 PRO A C 1
ATOM 3053 O O . PRO A 1 380 ? -3.535 33.479 21.032 1.00 47.03 380 PRO A O 1
ATOM 3056 N N . PRO A 1 381 ? -3.251 33.155 23.246 1.00 47.06 381 PRO A N 1
ATOM 3057 C CA . PRO A 1 381 ? -4.481 33.845 23.611 1.00 47.06 381 PRO A CA 1
ATOM 3058 C C . PRO A 1 381 ? -4.444 35.285 23.086 1.00 47.06 381 PRO A C 1
ATOM 3060 O O . PRO A 1 381 ? -3.452 35.994 23.267 1.00 47.06 381 PRO A O 1
ATOM 3063 N N . VAL A 1 382 ? -5.521 35.714 22.424 1.00 46.62 382 VAL A N 1
ATOM 3064 C CA . VAL A 1 382 ? -5.672 37.105 21.984 1.00 46.62 382 VAL A CA 1
ATOM 3065 C C . VAL A 1 382 ? -5.766 37.971 23.247 1.00 46.62 382 VAL A C 1
ATOM 3067 O O . VAL A 1 382 ? -6.662 37.727 24.061 1.00 46.62 382 VAL A O 1
ATOM 3070 N N . PRO A 1 383 ? -4.858 38.941 23.470 1.00 38.09 383 PRO A N 1
ATOM 3071 C CA . PRO A 1 383 ? -4.962 39.824 24.623 1.00 38.09 383 PRO A CA 1
ATOM 3072 C C . PRO A 1 383 ? -6.290 40.595 24.559 1.00 38.09 383 PRO A C 1
ATOM 3074 O O . PRO A 1 383 ? -6.741 40.927 23.458 1.00 38.09 383 PRO A O 1
ATOM 3077 N N . PRO A 1 384 ? -6.937 40.881 25.704 1.00 41.28 384 PRO A N 1
ATOM 3078 C CA . PRO A 1 384 ? -8.169 41.653 25.708 1.00 41.28 384 PRO A CA 1
ATOM 3079 C C . PRO A 1 384 ? -7.927 42.989 25.002 1.00 41.28 384 PRO A C 1
ATOM 3081 O O . PRO A 1 384 ? -6.989 43.719 25.327 1.00 41.28 384 PRO A O 1
ATOM 3084 N N . VAL A 1 385 ? -8.762 43.289 24.007 1.00 40.09 385 VAL A N 1
ATOM 3085 C CA . VAL A 1 385 ? -8.774 44.596 23.352 1.00 40.09 385 VAL A CA 1
ATOM 3086 C C . VAL A 1 385 ? -9.238 45.598 24.402 1.00 40.09 385 VAL A C 1
ATOM 3088 O O . VAL A 1 385 ? -10.427 45.683 24.703 1.00 40.09 385 VAL A O 1
ATOM 3091 N N . TYR A 1 386 ? -8.301 46.330 25.000 1.00 40.47 386 TYR A N 1
ATOM 3092 C CA . TYR A 1 386 ? -8.640 47.509 25.782 1.00 40.47 386 TYR A CA 1
ATOM 3093 C C . TYR A 1 386 ? -9.157 48.562 24.801 1.00 40.47 386 TYR A C 1
ATOM 3095 O O . TYR A 1 386 ? -8.384 49.190 24.079 1.00 40.47 386 TYR A O 1
ATOM 3103 N N . ILE A 1 387 ? -10.480 48.699 24.726 1.00 43.25 387 ILE A N 1
ATOM 3104 C CA . ILE A 1 387 ? -11.117 49.870 24.129 1.00 43.25 387 ILE A CA 1
ATOM 3105 C C . ILE A 1 387 ? -10.852 51.008 25.120 1.00 43.25 387 ILE A C 1
ATOM 3107 O O . ILE A 1 387 ? -11.400 50.989 26.222 1.00 43.25 387 ILE A O 1
ATOM 3111 N N . PHE A 1 388 ? -9.934 51.906 24.765 1.00 43.06 388 PHE A N 1
ATOM 3112 C CA . PHE A 1 388 ? -9.703 53.156 25.491 1.00 43.06 388 PHE A CA 1
ATOM 3113 C C . PHE A 1 388 ? -10.787 54.180 25.175 1.00 43.06 388 PHE A C 1
ATOM 3115 O O . PHE A 1 388 ? -11.214 54.231 23.996 1.00 43.06 388 PHE A O 1
#